Protein AF-A0A3B9YHK5-F1 (afdb_monomer_lite)

Sequence (554 aa):
MAPWLVLARNALPVAGAVWFGWTSFEVTLQVLFSGVAALAAMLAFQLAVLSALGDERVRRAPLGSRPYGPPLLWLLSLLLLSSPYWFLLFLTVVVANWTLPELQSNLSAILLPTALSLAASVAEEAGRGYGRMSAAEIRQEFKWHFSMHLARICVVSAMIVFLRSSIVVPLLMLGLTWVEIFPMRALRFFGGDKNLDPGNERRGDEERDRRHADAALGVGILLAAAAVVVLMRRPSPPPPPLSGPSRTPPPAAQCPYARRQTPPRRQLLPDSPWTKLDDILPDIMDVRGLPEGVWVVSKYAGFWFPGRALAPAAKIEFHGAVFEAAAGTAEELFLGGWDGGMWRGRVDGAPCVQPPPTGFGRVGVDALAWREGTLYAAWDGSLWTWREGQPAWTRLDVSSSAGRLTAVLPAGDKTLWAGGWEGLWRQEAGGWRQVWKGRGERERVSFLREGERGRVFVGTGDGLLILEDGRIVEHLFEGQWIGAAAEAPEGGFWAGSWQEGLLFWKGGSWHRVPLKTGTEPSFTGIAVDRAGVLWVGVYGSGVYVRPEASARLD

Structure (mmCIF, N/CA/C/O backbone):
data_AF-A0A3B9YHK5-F1
#
_entry.id   AF-A0A3B9YHK5-F1
#
loop_
_atom_site.group_PDB
_atom_site.id
_atom_site.type_symbol
_atom_site.label_atom_id
_atom_site.label_alt_id
_atom_site.label_comp_id
_atom_site.label_asym_id
_atom_site.label_entity_id
_atom_site.label_seq_id
_atom_site.pdbx_PDB_ins_code
_atom_site.Cartn_x
_atom_site.Cartn_y
_atom_site.Cartn_z
_atom_site.occupancy
_atom_site.B_iso_or_equiv
_atom_site.auth_seq_id
_atom_site.auth_comp_id
_atom_site.auth_asym_id
_atom_site.auth_atom_id
_atom_site.pdbx_PDB_model_num
ATOM 1 N N . MET A 1 1 ? 47.121 -7.814 -20.383 1.00 54.44 1 MET A N 1
ATOM 2 C CA . MET A 1 1 ? 46.385 -7.082 -19.329 1.00 54.44 1 MET A CA 1
ATOM 3 C C . MET A 1 1 ? 46.986 -7.444 -17.987 1.00 54.44 1 MET A C 1
ATOM 5 O O . MET A 1 1 ? 47.156 -8.632 -17.744 1.00 54.44 1 MET A O 1
ATOM 9 N N . ALA A 1 2 ? 47.301 -6.465 -17.135 1.00 61.84 2 ALA A N 1
ATOM 10 C CA . ALA A 1 2 ? 47.638 -6.737 -15.739 1.00 61.84 2 ALA A CA 1
ATOM 11 C C . ALA A 1 2 ? 46.331 -7.074 -14.987 1.00 61.84 2 ALA A C 1
ATOM 13 O O . ALA A 1 2 ? 45.490 -6.185 -14.834 1.00 61.84 2 ALA A O 1
ATOM 14 N N . PRO A 1 3 ? 46.114 -8.326 -14.538 1.00 64.62 3 PRO A N 1
ATOM 15 C CA . PRO A 1 3 ? 44.829 -8.766 -13.975 1.00 64.62 3 PRO A CA 1
ATOM 16 C C . PRO A 1 3 ? 44.368 -7.937 -12.765 1.00 64.62 3 PRO A C 1
ATOM 18 O O . PRO A 1 3 ? 43.175 -7.773 -12.527 1.00 64.62 3 PRO A O 1
ATOM 21 N N . TRP A 1 4 ? 45.322 -7.362 -12.032 1.00 62.41 4 TRP A N 1
ATOM 22 C CA . TRP A 1 4 ? 45.081 -6.560 -10.835 1.00 62.41 4 TRP A CA 1
ATOM 23 C C . TRP A 1 4 ? 44.418 -5.208 -11.111 1.00 62.41 4 TRP A C 1
ATOM 25 O O . TRP A 1 4 ? 43.600 -4.771 -10.309 1.00 62.41 4 TRP A O 1
ATOM 35 N N . LEU A 1 5 ? 44.708 -4.566 -12.249 1.00 64.19 5 LEU A N 1
ATOM 36 C CA . LEU A 1 5 ? 44.069 -3.295 -12.620 1.00 64.19 5 LEU A CA 1
ATOM 37 C C . LEU A 1 5 ? 42.595 -3.498 -12.981 1.00 64.19 5 LEU A C 1
ATOM 39 O O . LEU A 1 5 ? 41.739 -2.707 -12.589 1.00 64.19 5 LEU A O 1
ATOM 43 N N . VAL A 1 6 ? 42.297 -4.601 -13.671 1.00 69.44 6 VAL A N 1
ATOM 44 C CA . VAL A 1 6 ? 40.929 -5.010 -14.013 1.00 69.44 6 VAL A CA 1
ATOM 45 C C . VAL A 1 6 ? 40.127 -5.302 -12.744 1.00 69.44 6 VAL A C 1
ATOM 47 O O . VAL A 1 6 ? 39.015 -4.801 -12.579 1.00 69.44 6 VAL A O 1
ATOM 50 N N . LEU A 1 7 ? 40.724 -6.047 -11.809 1.00 70.69 7 LEU A N 1
ATOM 51 C CA . LEU A 1 7 ? 40.116 -6.352 -10.516 1.00 70.69 7 LEU A CA 1
ATOM 52 C C . LEU A 1 7 ? 39.861 -5.084 -9.688 1.00 70.69 7 LEU A C 1
ATOM 54 O O . LEU A 1 7 ? 38.763 -4.906 -9.171 1.00 70.69 7 LEU A O 1
ATOM 58 N N . ALA A 1 8 ? 40.844 -4.184 -9.589 1.00 69.19 8 ALA A N 1
ATOM 59 C CA . ALA A 1 8 ? 40.712 -2.935 -8.841 1.00 69.19 8 ALA A CA 1
ATOM 60 C C . ALA A 1 8 ? 39.614 -2.028 -9.420 1.00 69.19 8 ALA A C 1
ATOM 62 O O . ALA A 1 8 ? 38.808 -1.474 -8.672 1.00 69.19 8 ALA A O 1
ATOM 63 N N . ARG A 1 9 ? 39.529 -1.930 -10.752 1.00 73.06 9 ARG A N 1
ATOM 64 C CA . ARG A 1 9 ? 38.473 -1.177 -11.443 1.00 73.06 9 ARG A CA 1
ATOM 65 C C . ARG A 1 9 ? 37.083 -1.739 -11.146 1.00 73.06 9 ARG A C 1
ATOM 67 O O . ARG A 1 9 ? 36.174 -0.975 -10.836 1.00 73.06 9 ARG A O 1
ATOM 74 N N . ASN A 1 10 ? 36.919 -3.058 -11.204 1.00 77.75 10 ASN A N 1
ATOM 75 C CA . ASN A 1 10 ? 35.620 -3.706 -11.004 1.00 77.75 10 ASN A CA 1
ATOM 76 C C . ASN A 1 10 ? 35.255 -3.885 -9.518 1.00 77.75 10 ASN A C 1
ATOM 78 O O . ASN A 1 10 ? 34.102 -4.168 -9.198 1.00 77.75 10 ASN A O 1
ATOM 82 N N . ALA A 1 11 ? 36.203 -3.677 -8.599 1.00 78.44 11 ALA A N 1
ATOM 83 C CA . ALA A 1 11 ? 35.945 -3.596 -7.164 1.00 78.44 11 ALA A CA 1
ATOM 84 C C . ALA A 1 11 ? 35.333 -2.247 -6.750 1.00 78.44 11 ALA A C 1
ATOM 86 O O . ALA A 1 11 ? 34.690 -2.167 -5.707 1.00 78.44 11 ALA A O 1
ATOM 87 N N . LEU A 1 12 ? 35.488 -1.194 -7.561 1.00 74.88 12 LEU A N 1
ATOM 88 C CA . LEU A 1 12 ? 34.993 0.153 -7.260 1.00 74.88 12 LEU A CA 1
ATOM 89 C C . LEU A 1 12 ? 33.461 0.212 -7.083 1.00 74.88 12 LEU A C 1
ATOM 91 O O . LEU A 1 12 ? 33.016 0.741 -6.067 1.00 74.88 12 LEU A O 1
ATOM 95 N N . PRO A 1 13 ? 32.638 -0.371 -7.983 1.00 73.56 13 PRO A N 1
ATOM 96 C CA . PRO A 1 13 ? 31.185 -0.414 -7.802 1.00 73.56 13 PRO A CA 1
ATOM 97 C C . PRO A 1 13 ? 30.766 -1.276 -6.599 1.00 73.56 13 PRO A C 1
ATOM 99 O O . PRO A 1 13 ? 29.770 -0.979 -5.945 1.00 73.56 13 PRO A O 1
ATOM 102 N N . VAL A 1 14 ? 31.544 -2.316 -6.270 1.00 76.38 14 VAL A N 1
ATOM 103 C CA . VAL A 1 14 ? 31.306 -3.184 -5.103 1.00 76.38 14 VAL A CA 1
ATOM 104 C C . VAL A 1 14 ? 31.585 -2.434 -3.801 1.00 76.38 14 VAL A C 1
ATOM 106 O O . VAL A 1 14 ? 30.753 -2.434 -2.899 1.00 76.38 14 VAL A O 1
ATOM 109 N N . ALA A 1 15 ? 32.726 -1.748 -3.718 1.00 73.75 15 ALA A N 1
ATOM 110 C CA . ALA A 1 15 ? 33.077 -0.884 -2.598 1.00 73.75 15 ALA A CA 1
ATOM 111 C C . ALA A 1 15 ? 32.056 0.250 -2.435 1.00 73.75 15 ALA A C 1
ATOM 113 O O . ALA A 1 15 ? 31.616 0.530 -1.321 1.00 73.75 15 ALA A O 1
ATOM 114 N N . GLY A 1 16 ? 31.633 0.849 -3.551 1.00 70.62 16 GLY A N 1
ATOM 115 C CA . GLY A 1 16 ? 30.545 1.815 -3.613 1.00 70.62 16 GLY A CA 1
ATOM 116 C C . GLY A 1 16 ? 29.278 1.307 -2.931 1.00 70.62 16 GLY A C 1
ATOM 117 O O . GLY A 1 16 ? 28.806 1.913 -1.972 1.00 70.62 16 GLY A O 1
ATOM 118 N N . ALA A 1 17 ? 28.771 0.156 -3.379 1.00 70.81 17 ALA A N 1
ATOM 119 C CA . ALA A 1 17 ? 27.539 -0.442 -2.867 1.00 70.81 17 ALA A CA 1
ATOM 120 C C . ALA A 1 17 ? 27.628 -0.852 -1.385 1.00 70.81 17 ALA A C 1
ATOM 122 O O . ALA A 1 17 ? 26.692 -0.632 -0.620 1.00 70.81 17 ALA A O 1
ATOM 123 N N . VAL A 1 18 ? 28.742 -1.472 -0.980 1.00 67.88 18 VAL A N 1
ATOM 124 C CA . VAL A 1 18 ? 28.869 -2.137 0.329 1.00 67.88 18 VAL A CA 1
ATOM 125 C C . VAL A 1 18 ? 29.386 -1.199 1.422 1.00 67.88 18 VAL A C 1
ATOM 127 O O . VAL A 1 18 ? 28.953 -1.305 2.567 1.00 67.88 18 VAL A O 1
ATOM 130 N N . TRP A 1 19 ? 30.308 -0.288 1.100 1.00 62.16 19 TRP A N 1
ATOM 131 C CA . TRP A 1 19 ? 30.997 0.544 2.098 1.00 62.16 19 TRP A CA 1
ATOM 132 C C . TRP A 1 19 ? 30.636 2.023 2.031 1.00 62.16 19 TRP A C 1
ATOM 134 O O . TRP A 1 19 ? 30.666 2.692 3.062 1.00 62.16 19 TRP A O 1
ATOM 144 N N . PHE A 1 20 ? 30.279 2.533 0.852 1.00 62.59 20 PHE A N 1
ATOM 145 C CA . PHE A 1 20 ? 29.922 3.943 0.665 1.00 62.59 20 PHE A CA 1
ATOM 146 C C . PHE A 1 20 ? 28.415 4.172 0.521 1.00 62.59 20 PHE A C 1
ATOM 148 O O . PHE A 1 20 ? 27.984 5.310 0.357 1.00 62.59 20 PHE A O 1
ATOM 155 N N . GLY A 1 21 ? 27.612 3.107 0.615 1.00 61.69 21 GLY A N 1
ATOM 156 C CA . GLY A 1 21 ? 26.154 3.184 0.566 1.00 61.69 21 GLY A CA 1
ATOM 157 C C . GLY A 1 21 ? 25.603 3.607 -0.794 1.00 61.69 21 GLY A C 1
ATOM 158 O O . GLY A 1 21 ? 24.487 4.127 -0.842 1.00 61.69 21 GLY A O 1
ATOM 159 N N . TRP A 1 22 ? 26.363 3.399 -1.876 1.00 68.81 22 TRP A N 1
ATOM 160 C CA . TRP A 1 22 ? 25.894 3.697 -3.224 1.00 68.81 22 TRP A CA 1
ATOM 161 C C . TRP A 1 22 ? 24.629 2.903 -3.517 1.00 68.81 22 TRP A C 1
ATOM 163 O O . TRP A 1 22 ? 24.544 1.688 -3.322 1.00 68.81 22 TRP A O 1
ATOM 173 N N . THR A 1 23 ? 23.643 3.616 -4.022 1.00 66.31 23 THR A N 1
ATOM 174 C CA . THR A 1 23 ? 22.419 3.067 -4.576 1.00 66.31 23 THR A CA 1
ATOM 175 C C . THR A 1 23 ? 22.732 2.155 -5.763 1.00 66.31 23 THR A C 1
ATOM 177 O O . THR A 1 23 ? 23.724 2.333 -6.474 1.00 66.31 23 THR A O 1
ATOM 180 N N . SER A 1 24 ? 21.839 1.202 -6.048 1.00 63.28 24 SER A N 1
ATOM 181 C CA . SER A 1 24 ? 21.935 0.355 -7.249 1.00 63.28 24 SER A CA 1
ATOM 182 C C . SER A 1 24 ? 22.077 1.185 -8.533 1.00 63.28 24 SER A C 1
ATOM 184 O O . SER A 1 24 ? 22.699 0.747 -9.499 1.00 63.28 24 SER A O 1
ATOM 186 N N . PHE A 1 25 ? 21.543 2.407 -8.524 1.00 63.84 25 PHE A N 1
ATOM 187 C CA . PHE A 1 25 ? 21.666 3.381 -9.598 1.00 63.84 25 PHE A CA 1
ATOM 188 C C . PHE A 1 25 ? 23.106 3.891 -9.775 1.00 63.84 25 PHE A C 1
ATOM 190 O O . PHE A 1 25 ? 23.666 3.769 -10.863 1.00 63.84 25 PHE A O 1
ATOM 197 N N . GLU A 1 26 ? 23.742 4.384 -8.710 1.00 69.81 26 GLU A N 1
ATOM 198 C CA . GLU A 1 26 ? 25.126 4.890 -8.739 1.00 69.81 26 GLU A CA 1
ATOM 199 C C . GLU A 1 26 ? 26.130 3.805 -9.154 1.00 69.81 26 GLU A C 1
ATOM 201 O O . GLU A 1 26 ? 27.030 4.045 -9.961 1.00 69.81 26 GLU A O 1
ATOM 206 N N . VAL A 1 27 ? 25.923 2.576 -8.682 1.00 72.38 27 VAL A N 1
ATOM 207 C CA . VAL A 1 27 ? 26.723 1.406 -9.072 1.00 72.38 27 VAL A CA 1
ATOM 208 C C . VAL A 1 27 ? 26.580 1.118 -10.570 1.00 72.38 27 VAL A C 1
ATOM 210 O O . VAL A 1 27 ? 27.577 0.905 -11.261 1.00 72.38 27 VAL A O 1
ATOM 213 N N . THR A 1 28 ? 25.350 1.133 -11.089 1.00 69.88 28 THR A N 1
ATOM 214 C CA . THR A 1 28 ? 25.058 0.866 -12.507 1.00 69.88 28 THR A CA 1
ATOM 215 C C . THR A 1 28 ? 25.693 1.919 -13.415 1.00 69.88 28 THR A C 1
ATOM 217 O O . THR A 1 28 ? 26.294 1.584 -14.441 1.00 69.88 28 THR A O 1
ATOM 220 N N . LEU A 1 29 ? 25.623 3.188 -13.011 1.00 69.94 29 LEU A N 1
ATOM 221 C CA . LEU A 1 29 ? 26.245 4.294 -13.733 1.00 69.94 29 LEU A CA 1
ATOM 222 C C . LEU A 1 29 ? 27.763 4.151 -13.810 1.00 69.94 29 LEU A C 1
ATOM 224 O O . LEU A 1 29 ? 28.338 4.335 -14.884 1.00 69.94 29 LEU A O 1
ATOM 228 N N . GLN A 1 30 ? 28.409 3.771 -12.707 1.00 74.50 30 GLN A N 1
ATOM 229 C CA . GLN A 1 30 ? 29.860 3.606 -12.679 1.00 74.50 30 GLN A CA 1
ATOM 230 C C . GLN A 1 30 ? 30.334 2.502 -13.639 1.00 74.50 30 GLN A C 1
ATOM 232 O O . GLN A 1 30 ? 31.338 2.673 -14.336 1.00 74.50 30 GLN A O 1
ATOM 237 N N . VAL A 1 31 ? 29.605 1.384 -13.720 1.00 73.31 31 VAL A N 1
ATOM 238 C CA . VAL A 1 31 ? 29.919 0.267 -14.631 1.00 73.31 31 VAL A CA 1
ATOM 239 C C . VAL A 1 31 ? 29.774 0.690 -16.094 1.00 73.31 31 VAL A C 1
ATOM 241 O O . VAL A 1 31 ? 30.659 0.418 -16.912 1.00 73.31 31 VAL A O 1
ATOM 244 N N . LEU A 1 32 ? 28.686 1.392 -16.424 1.00 69.69 32 LEU A N 1
ATOM 245 C CA . LEU A 1 32 ? 28.434 1.886 -17.777 1.00 69.69 32 LEU A CA 1
ATOM 246 C C . LEU A 1 32 ? 29.502 2.900 -18.206 1.00 69.69 32 LEU A C 1
ATOM 248 O O . LEU A 1 32 ? 30.090 2.765 -19.282 1.00 69.69 32 LEU A O 1
ATOM 252 N N . PHE A 1 33 ? 29.797 3.879 -17.348 1.00 70.69 33 PHE A N 1
ATOM 253 C CA . PHE A 1 33 ? 30.769 4.928 -17.641 1.00 70.69 33 PHE A CA 1
ATOM 254 C C . PHE A 1 33 ? 32.172 4.357 -17.850 1.00 70.69 33 PHE A C 1
ATOM 256 O O . PHE A 1 33 ? 32.854 4.714 -18.811 1.00 70.69 33 PHE A O 1
ATOM 263 N N . SER A 1 34 ? 32.585 3.416 -16.998 1.00 68.81 34 SER A N 1
ATOM 264 C CA . SER A 1 34 ? 33.865 2.719 -17.136 1.00 68.81 34 SER A CA 1
ATOM 265 C C . SER A 1 34 ? 34.007 2.039 -18.506 1.00 68.81 34 SER A C 1
ATOM 267 O O . SER A 1 34 ? 35.054 2.124 -19.151 1.00 68.81 34 SER A O 1
ATOM 269 N N . GLY A 1 35 ? 32.923 1.435 -19.006 1.00 68.88 35 GLY A N 1
ATOM 270 C CA . GLY A 1 35 ? 32.885 0.826 -20.333 1.00 68.88 35 GLY A CA 1
ATOM 271 C C . GLY A 1 35 ? 32.999 1.831 -21.483 1.00 68.88 35 GLY A C 1
ATOM 272 O O . GLY A 1 35 ? 33.705 1.553 -22.452 1.00 68.88 35 GLY A O 1
ATOM 273 N N . VAL A 1 36 ? 32.320 2.976 -21.384 1.00 69.25 36 VAL A N 1
ATOM 274 C CA . VAL A 1 36 ? 32.352 4.045 -22.401 1.00 69.25 36 VAL A CA 1
ATOM 275 C C . VAL A 1 36 ? 33.722 4.730 -22.442 1.00 69.25 36 VAL A C 1
ATOM 277 O O . VAL A 1 36 ? 34.260 4.972 -23.522 1.00 69.25 36 VAL A O 1
ATOM 280 N N . ALA A 1 37 ? 34.323 4.980 -21.276 1.00 69.00 37 ALA A N 1
ATOM 281 C CA . ALA A 1 37 ? 35.650 5.578 -21.148 1.00 69.00 37 ALA A CA 1
ATOM 282 C C . ALA A 1 37 ? 36.742 4.729 -21.820 1.00 69.00 37 ALA A C 1
ATOM 284 O O . ALA A 1 37 ? 37.589 5.265 -22.535 1.00 69.00 37 ALA A O 1
ATOM 285 N N . ALA A 1 38 ? 36.693 3.404 -21.646 1.00 67.69 38 ALA A N 1
ATOM 286 C CA . ALA A 1 38 ? 37.622 2.483 -22.299 1.00 67.69 38 ALA A CA 1
ATOM 287 C C . ALA A 1 38 ? 37.479 2.498 -23.832 1.00 67.69 38 ALA A C 1
ATOM 289 O O . ALA A 1 38 ? 38.479 2.560 -24.547 1.00 67.69 38 ALA A O 1
ATOM 290 N N . LEU A 1 39 ? 36.242 2.506 -24.345 1.00 66.94 39 LEU A N 1
ATOM 291 C CA . LEU A 1 39 ? 35.978 2.568 -25.786 1.00 66.94 39 LEU A CA 1
ATOM 292 C C . LEU A 1 39 ? 36.498 3.881 -26.397 1.00 66.94 39 LEU A C 1
ATOM 294 O O . LEU A 1 39 ? 37.138 3.867 -27.449 1.00 66.94 39 LEU A O 1
ATOM 298 N N . ALA A 1 40 ? 36.255 5.007 -25.718 1.00 67.06 40 ALA A N 1
ATOM 299 C CA . ALA A 1 40 ? 36.712 6.326 -26.147 1.00 67.06 40 ALA A CA 1
ATOM 300 C C . ALA A 1 40 ? 38.247 6.431 -26.160 1.00 67.06 40 ALA A C 1
ATOM 302 O O . ALA A 1 40 ? 38.816 6.923 -27.135 1.00 67.06 40 ALA A O 1
ATOM 303 N N . ALA A 1 41 ? 38.922 5.920 -25.124 1.00 65.88 41 ALA A N 1
ATOM 304 C CA . ALA A 1 41 ? 40.382 5.881 -25.063 1.00 65.88 41 ALA A CA 1
ATOM 305 C C . ALA A 1 41 ? 40.974 5.048 -26.214 1.00 65.88 41 ALA A C 1
ATOM 307 O O . ALA A 1 41 ? 41.862 5.523 -26.921 1.00 65.88 41 ALA A O 1
ATOM 308 N N . MET A 1 42 ? 40.433 3.853 -26.472 1.00 66.25 42 MET A N 1
ATOM 309 C CA . MET A 1 42 ? 40.883 3.007 -27.581 1.00 66.25 42 MET A CA 1
ATOM 310 C C . MET A 1 42 ? 40.720 3.705 -28.940 1.00 66.25 42 MET A C 1
ATOM 312 O O . MET A 1 42 ? 41.661 3.732 -29.735 1.00 66.25 42 MET A O 1
ATOM 316 N N . LEU A 1 43 ? 39.545 4.285 -29.214 1.00 65.75 43 LEU A N 1
ATOM 317 C CA . LEU A 1 43 ? 39.285 5.026 -30.454 1.00 65.75 43 LEU A CA 1
ATOM 318 C C . LEU A 1 43 ? 40.300 6.162 -30.635 1.00 65.75 43 LEU A C 1
ATOM 320 O O . LEU A 1 43 ? 40.913 6.274 -31.697 1.00 65.75 43 LEU A O 1
ATOM 324 N N . ALA A 1 44 ? 40.540 6.952 -29.586 1.00 65.19 44 ALA A N 1
ATOM 325 C CA . ALA A 1 44 ? 41.511 8.042 -29.618 1.00 65.19 44 ALA A CA 1
ATOM 326 C C . ALA A 1 44 ? 42.929 7.553 -29.972 1.00 65.19 44 ALA A C 1
ATOM 328 O O . ALA A 1 44 ? 43.586 8.144 -30.833 1.00 65.19 44 ALA A O 1
ATOM 329 N N . PHE A 1 45 ? 43.386 6.445 -29.379 1.00 63.22 45 PHE A N 1
ATOM 330 C CA . PHE A 1 45 ? 44.714 5.889 -29.658 1.00 63.22 45 PHE A CA 1
ATOM 331 C C . PHE A 1 45 ? 44.830 5.262 -31.052 1.00 63.22 45 PHE A C 1
ATOM 333 O O . PHE A 1 45 ? 45.825 5.492 -31.741 1.00 63.22 45 PHE A O 1
ATOM 340 N N . GLN A 1 46 ? 43.820 4.528 -31.522 1.00 63.59 46 GLN A N 1
ATOM 341 C CA . GLN A 1 46 ? 43.831 3.943 -32.870 1.00 63.59 46 GLN A CA 1
ATOM 342 C C . GLN A 1 46 ? 43.882 5.016 -33.960 1.00 63.59 46 GLN A C 1
ATOM 344 O O . GLN A 1 46 ? 44.593 4.870 -34.954 1.00 63.59 46 GLN A O 1
ATOM 349 N N . LEU A 1 47 ? 43.177 6.126 -33.760 1.00 61.19 47 LEU A N 1
ATOM 350 C CA . LEU A 1 47 ? 43.169 7.237 -34.707 1.00 61.19 47 LEU A CA 1
ATOM 351 C C . LEU A 1 47 ? 44.455 8.077 -34.636 1.00 61.19 47 LEU A C 1
ATOM 353 O O . LEU A 1 47 ? 44.936 8.540 -35.673 1.00 61.19 47 LEU A O 1
ATOM 357 N N . ALA A 1 48 ? 45.091 8.180 -33.464 1.00 60.34 48 ALA A N 1
ATOM 358 C CA . ALA A 1 48 ? 46.448 8.718 -33.340 1.00 60.34 48 ALA A CA 1
ATOM 359 C C . ALA A 1 48 ? 47.471 7.875 -34.129 1.00 60.34 48 ALA A C 1
ATOM 361 O O . ALA A 1 48 ? 48.330 8.417 -34.820 1.00 60.34 48 ALA A O 1
ATOM 362 N N . VAL A 1 49 ? 47.341 6.547 -34.112 1.00 57.69 49 VAL A N 1
ATOM 363 C CA . VAL A 1 49 ? 48.202 5.654 -34.904 1.00 57.69 49 VAL A CA 1
ATOM 364 C C . VAL A 1 49 ? 47.905 5.738 -36.402 1.00 57.69 49 VAL A C 1
ATOM 366 O O . VAL A 1 49 ? 48.837 5.828 -37.194 1.00 57.69 49 VAL A O 1
ATOM 369 N N . LEU A 1 50 ? 46.637 5.795 -36.816 1.00 55.81 50 LEU A N 1
ATOM 370 C CA . LEU A 1 50 ? 46.260 5.962 -38.229 1.00 55.81 50 LEU A CA 1
ATOM 371 C C . LEU A 1 50 ? 46.690 7.321 -38.806 1.00 55.81 50 LEU A C 1
ATOM 373 O O . LEU A 1 50 ? 47.089 7.397 -39.965 1.00 55.81 50 LEU A O 1
ATOM 377 N N . SER A 1 51 ? 46.650 8.387 -38.003 1.00 55.66 51 SER A N 1
ATOM 378 C CA . SER A 1 51 ? 47.171 9.707 -38.392 1.00 55.66 51 SER A CA 1
ATOM 379 C C . SER A 1 51 ? 48.704 9.759 -38.428 1.00 55.66 51 SER A C 1
ATOM 381 O O . SER A 1 51 ? 49.264 10.487 -39.250 1.00 55.66 51 SER A O 1
ATOM 383 N N . ALA A 1 52 ? 49.387 8.958 -37.603 1.00 53.50 52 ALA A N 1
ATOM 384 C CA . ALA A 1 52 ? 50.840 8.791 -37.639 1.00 53.50 52 ALA A CA 1
ATOM 385 C C . ALA A 1 52 ? 51.321 7.899 -38.804 1.00 53.50 52 ALA A C 1
ATOM 387 O O . ALA A 1 52 ? 52.374 8.171 -39.373 1.00 53.50 52 ALA A O 1
ATOM 388 N N . LEU A 1 53 ? 50.539 6.881 -39.186 1.00 52.44 53 LEU A N 1
ATOM 389 C CA . LEU A 1 53 ? 50.773 5.994 -40.340 1.00 52.44 53 LEU A CA 1
ATOM 390 C C . LEU A 1 53 ? 50.313 6.601 -41.680 1.00 52.44 53 LEU A C 1
ATOM 392 O O . LEU A 1 53 ? 50.508 5.994 -42.732 1.00 52.44 53 LEU A O 1
ATOM 396 N N . GLY A 1 54 ? 49.687 7.781 -41.650 1.00 49.50 54 GLY A N 1
ATOM 397 C CA . GLY A 1 54 ? 49.226 8.504 -42.829 1.00 49.50 54 GLY A CA 1
ATOM 398 C C . GLY A 1 54 ? 50.381 8.903 -43.746 1.00 49.50 54 GLY A C 1
ATOM 399 O O . GLY A 1 54 ? 51.072 9.888 -43.489 1.00 49.50 54 GLY A O 1
ATOM 400 N N . ASP A 1 55 ? 50.529 8.119 -44.813 1.00 52.47 55 ASP A N 1
ATOM 401 C CA . ASP A 1 55 ? 51.245 8.350 -46.070 1.00 52.47 55 ASP A CA 1
ATOM 402 C C . ASP A 1 55 ? 51.495 9.846 -46.380 1.00 52.47 55 ASP A C 1
ATOM 404 O O . ASP A 1 55 ? 50.589 10.677 -46.243 1.00 52.47 55 ASP A O 1
ATOM 408 N N . GLU A 1 56 ? 52.701 10.206 -46.850 1.00 51.41 56 GLU A N 1
ATOM 409 C CA . GLU A 1 56 ? 53.114 11.596 -47.155 1.00 51.41 56 GLU A CA 1
ATOM 410 C C . GLU A 1 56 ? 52.087 12.366 -48.013 1.00 51.41 56 GLU A C 1
ATOM 412 O O . GLU A 1 56 ? 51.994 13.597 -47.949 1.00 51.41 56 GLU A O 1
ATOM 417 N N . ARG A 1 57 ? 51.283 11.638 -48.794 1.00 50.00 57 ARG A N 1
ATOM 418 C CA . ARG A 1 57 ? 50.190 12.143 -49.634 1.00 50.00 57 ARG A CA 1
ATOM 419 C C . ARG A 1 57 ? 49.078 12.852 -48.850 1.00 50.00 57 ARG A C 1
ATOM 421 O O . ARG A 1 57 ? 48.559 13.856 -49.332 1.00 50.00 57 ARG A O 1
ATOM 428 N N . VAL A 1 58 ? 48.740 12.408 -47.637 1.00 49.12 58 VAL A N 1
ATOM 429 C CA . VAL A 1 58 ? 47.650 12.994 -46.823 1.00 49.12 58 VAL A CA 1
ATOM 430 C C . VAL A 1 58 ? 48.070 14.329 -46.193 1.00 49.12 58 VAL A C 1
ATOM 432 O O . VAL A 1 58 ? 47.253 15.242 -46.053 1.00 49.12 58 VAL A O 1
ATOM 435 N N . ARG A 1 59 ? 49.363 14.504 -45.884 1.00 49.75 59 ARG A N 1
ATOM 436 C CA . ARG A 1 59 ? 49.903 15.775 -45.362 1.00 49.75 59 ARG A CA 1
ATOM 437 C C . ARG A 1 59 ? 49.877 16.901 -46.405 1.00 49.75 59 ARG A C 1
ATOM 439 O O . ARG A 1 59 ? 49.694 18.060 -46.029 1.00 49.75 59 ARG A O 1
ATOM 446 N N . ARG A 1 60 ? 50.001 16.573 -47.698 1.00 51.84 60 ARG A N 1
ATOM 447 C CA . ARG A 1 60 ? 50.018 17.538 -48.820 1.00 51.84 60 ARG A CA 1
ATOM 448 C C . ARG A 1 60 ? 48.628 17.904 -49.371 1.00 51.84 60 ARG A C 1
ATOM 450 O O . ARG A 1 60 ? 48.535 18.811 -50.189 1.00 51.84 60 ARG A O 1
ATOM 457 N N . ALA A 1 61 ? 47.556 17.245 -48.926 1.00 51.31 61 ALA A N 1
ATOM 458 C CA . ALA A 1 61 ? 46.195 17.514 -49.394 1.00 51.31 61 ALA A CA 1
ATOM 459 C C . ALA A 1 61 ? 45.626 18.840 -48.821 1.00 51.31 61 ALA A C 1
ATOM 461 O O . ALA A 1 61 ? 45.868 19.140 -47.641 1.00 51.31 61 ALA A O 1
ATOM 462 N N . PRO A 1 62 ? 44.875 19.639 -49.616 1.00 50.69 62 PRO A N 1
ATOM 463 C CA . PRO A 1 62 ? 44.277 20.902 -49.176 1.00 50.69 62 PRO A CA 1
ATOM 464 C C . PRO A 1 62 ? 43.325 20.683 -47.993 1.00 50.69 62 PRO A C 1
ATOM 466 O O . PRO A 1 62 ? 42.658 19.649 -47.918 1.00 50.69 62 PRO A O 1
ATOM 469 N N . LEU A 1 63 ? 43.258 21.659 -47.076 1.00 46.03 63 LEU A N 1
ATOM 470 C CA . LEU A 1 63 ? 42.635 21.541 -45.744 1.00 46.03 63 LEU A CA 1
ATOM 471 C C . LEU A 1 63 ? 41.234 20.887 -45.733 1.00 46.03 63 LEU A C 1
ATOM 473 O O . LEU A 1 63 ? 40.916 20.190 -44.777 1.00 46.03 63 LEU A O 1
ATOM 477 N N . GLY A 1 64 ? 40.430 21.067 -46.789 1.00 44.25 64 GLY A N 1
ATOM 478 C CA . GLY A 1 64 ? 39.074 20.510 -46.926 1.00 44.25 64 GLY A CA 1
ATOM 479 C C . GLY A 1 64 ? 38.977 19.043 -47.374 1.00 44.25 64 GLY A C 1
ATOM 480 O O . GLY A 1 64 ? 37.874 18.523 -47.473 1.00 44.25 64 GLY A O 1
ATOM 481 N N . SER A 1 65 ? 40.101 18.378 -47.655 1.00 47.91 65 SER A N 1
ATOM 482 C CA . SER A 1 65 ? 40.162 16.979 -48.131 1.00 47.91 65 SER A CA 1
ATOM 483 C C . SER A 1 65 ? 40.948 16.047 -47.202 1.00 47.91 65 SER A C 1
ATOM 485 O O . SER A 1 65 ? 41.066 14.849 -47.459 1.00 47.91 65 SER A O 1
ATOM 487 N N . ARG A 1 66 ? 41.484 16.583 -46.099 1.00 51.22 66 ARG A N 1
ATOM 488 C CA . ARG A 1 66 ? 42.084 15.772 -45.037 1.00 51.22 66 ARG A CA 1
ATOM 489 C C . ARG A 1 66 ? 40.954 15.027 -44.313 1.00 51.22 66 ARG A C 1
ATOM 491 O O . ARG A 1 66 ? 39.942 15.663 -44.016 1.00 51.22 66 ARG A O 1
ATOM 498 N N . PRO A 1 67 ? 41.095 13.724 -43.991 1.00 50.69 67 PRO A N 1
ATOM 499 C CA . PRO A 1 67 ? 40.141 13.078 -43.098 1.00 50.69 67 PRO A CA 1
ATOM 500 C C . PRO A 1 67 ? 40.105 13.916 -41.819 1.00 50.69 67 PRO A C 1
ATOM 502 O O . PRO A 1 67 ? 41.165 14.319 -41.336 1.00 50.69 67 PRO A O 1
ATOM 505 N N . TYR A 1 68 ? 38.912 14.257 -41.330 1.00 52.34 68 TYR A N 1
ATOM 506 C CA . TYR A 1 68 ? 38.695 15.069 -40.130 1.00 52.34 68 TYR A CA 1
ATOM 507 C C . TYR A 1 68 ? 39.277 14.352 -38.892 1.00 52.34 68 TYR A C 1
ATOM 509 O O . TYR A 1 68 ? 38.562 13.760 -38.095 1.00 52.34 68 TYR A O 1
ATOM 517 N N . GLY A 1 69 ? 40.600 14.312 -38.777 1.00 57.81 69 GLY A N 1
ATOM 518 C CA . GLY A 1 69 ? 41.324 13.328 -37.975 1.00 57.81 69 GLY A CA 1
ATOM 519 C C . GLY A 1 69 ? 41.825 13.833 -36.626 1.00 57.81 69 GLY A C 1
ATOM 520 O O . GLY A 1 69 ? 42.561 13.102 -35.980 1.00 57.81 69 GLY A O 1
ATOM 521 N N . PRO A 1 70 ? 41.605 15.106 -36.250 1.00 51.66 70 PRO A N 1
ATOM 522 C CA . PRO A 1 70 ? 41.532 15.433 -34.806 1.00 51.66 70 PRO A CA 1
ATOM 523 C C . PRO A 1 70 ? 40.234 16.111 -34.284 1.00 51.66 70 PRO A C 1
ATOM 525 O O . PRO A 1 70 ? 39.721 15.658 -33.265 1.00 51.66 70 PRO A O 1
ATOM 528 N N . PRO A 1 71 ? 39.643 17.158 -34.904 1.00 53.97 71 PRO A N 1
ATOM 529 C CA . PRO A 1 71 ? 38.486 17.867 -34.329 1.00 53.97 71 PRO A CA 1
ATOM 530 C C . PRO A 1 71 ? 37.200 17.042 -34.257 1.00 53.97 71 PRO A C 1
ATOM 532 O O . PRO A 1 71 ? 36.503 17.080 -33.249 1.00 53.97 71 PRO A O 1
ATOM 535 N N . LEU A 1 72 ? 36.898 16.262 -35.303 1.00 54.25 72 LEU A N 1
ATOM 536 C CA . LEU A 1 72 ? 35.744 15.357 -35.308 1.00 54.25 72 LEU A CA 1
ATOM 537 C C . LEU A 1 72 ? 35.920 14.241 -34.272 1.00 54.25 72 LEU A C 1
ATOM 539 O O . LEU A 1 72 ? 34.937 13.763 -33.726 1.00 54.25 72 LEU A O 1
ATOM 543 N N . LEU A 1 73 ? 37.165 13.873 -33.957 1.00 53.31 73 LEU A N 1
ATOM 544 C CA . LEU A 1 73 ? 37.490 12.901 -32.915 1.00 53.31 73 LEU A CA 1
ATOM 545 C C . LEU A 1 73 ? 37.344 13.467 -31.518 1.00 53.31 73 LEU A C 1
ATOM 547 O O . LEU A 1 73 ? 36.807 12.785 -30.653 1.00 53.31 73 LEU A O 1
ATOM 551 N N . TRP A 1 74 ? 37.769 14.708 -31.301 1.00 56.00 74 TRP A N 1
ATOM 552 C CA . TRP A 1 74 ? 37.461 15.422 -30.069 1.00 56.00 74 TRP A CA 1
ATOM 553 C C . TRP A 1 74 ? 35.952 15.583 -29.902 1.00 56.00 74 TRP A C 1
ATOM 555 O O . TRP A 1 74 ? 35.448 15.322 -28.818 1.00 56.00 74 TRP A O 1
ATOM 565 N N . LEU A 1 75 ? 35.215 15.892 -30.974 1.00 59.03 75 LEU A N 1
ATOM 566 C CA . LEU A 1 75 ? 33.754 15.967 -30.961 1.00 59.03 75 LEU A CA 1
ATOM 567 C C . LEU A 1 75 ? 33.101 14.607 -30.664 1.00 59.03 75 LEU A C 1
ATOM 569 O O . LEU A 1 75 ? 32.224 14.544 -29.814 1.00 59.03 75 LEU A O 1
ATOM 573 N N . LEU A 1 76 ? 33.536 13.515 -31.303 1.00 57.09 76 LEU A N 1
ATOM 574 C CA . LEU A 1 76 ? 33.029 12.159 -31.047 1.00 57.09 76 LEU A CA 1
ATOM 575 C C . LEU A 1 76 ? 33.375 11.679 -29.639 1.00 57.09 76 LEU A C 1
ATOM 577 O O . LEU A 1 76 ? 32.533 11.079 -28.986 1.00 57.09 76 LEU A O 1
ATOM 581 N N . SER A 1 77 ? 34.576 11.981 -29.149 1.00 57.19 77 SER A N 1
ATOM 582 C CA . SER A 1 77 ? 35.000 11.649 -27.785 1.00 57.19 77 SER A CA 1
ATOM 583 C C . SER A 1 77 ? 34.217 12.466 -26.763 1.00 57.19 77 SER A C 1
ATOM 585 O O . SER A 1 77 ? 33.774 11.914 -25.765 1.00 57.19 77 SER A O 1
ATOM 587 N N . LEU A 1 78 ? 33.965 13.750 -27.035 1.00 61.00 78 LEU A N 1
ATOM 588 C CA . LEU A 1 78 ? 33.090 14.599 -26.229 1.00 61.00 78 LEU A CA 1
ATOM 589 C C . LEU A 1 78 ? 31.650 14.088 -26.254 1.00 61.00 78 LEU A C 1
ATOM 591 O O . LEU A 1 78 ? 31.047 14.007 -25.194 1.00 61.00 78 LEU A O 1
ATOM 595 N N . LEU A 1 79 ? 31.109 13.691 -27.410 1.00 60.66 79 LEU A N 1
ATOM 596 C CA . LEU A 1 79 ? 29.764 13.114 -27.554 1.00 60.66 79 LEU A CA 1
ATOM 597 C C . LEU A 1 79 ? 29.643 11.748 -26.862 1.00 60.66 79 LEU A C 1
ATOM 599 O O . LEU A 1 79 ? 28.634 11.486 -26.215 1.00 60.66 79 LEU A O 1
ATOM 603 N N . LEU A 1 80 ? 30.673 10.898 -26.925 1.00 61.44 80 LEU A N 1
ATOM 604 C CA . LEU A 1 80 ? 30.714 9.634 -26.186 1.00 61.44 80 LEU A CA 1
ATOM 605 C C . LEU A 1 80 ? 30.865 9.853 -24.680 1.00 61.44 80 LEU A C 1
ATOM 607 O O . LEU A 1 80 ? 30.182 9.178 -23.926 1.00 61.44 80 LEU A O 1
ATOM 611 N N . LEU A 1 81 ? 31.702 10.789 -24.222 1.00 58.38 81 LEU A N 1
ATOM 612 C CA . LEU A 1 81 ? 31.833 11.104 -22.792 1.00 58.38 81 LEU A CA 1
ATOM 613 C C . LEU A 1 81 ? 30.607 11.848 -22.239 1.00 58.38 81 LEU A C 1
ATOM 615 O O . LEU A 1 81 ? 30.318 11.737 -21.049 1.00 58.38 81 LEU A O 1
ATOM 619 N N . SER A 1 82 ? 29.873 12.581 -23.082 1.00 56.69 82 SER A N 1
ATOM 620 C CA . SER A 1 82 ? 28.632 13.273 -22.705 1.00 56.69 82 SER A CA 1
ATOM 621 C C . SER A 1 82 ? 27.375 12.423 -22.893 1.00 56.69 82 SER A C 1
ATOM 623 O O . SER A 1 82 ? 26.355 12.725 -22.283 1.00 56.69 82 SER A O 1
ATOM 625 N N . SER A 1 83 ? 27.431 11.321 -23.642 1.00 61.72 83 SER A N 1
ATOM 626 C CA . SER A 1 83 ? 26.344 10.335 -23.741 1.00 61.72 83 SER A CA 1
ATOM 627 C C . SER A 1 83 ? 25.908 9.810 -22.359 1.00 61.72 83 SER A C 1
ATOM 629 O O . SER A 1 83 ? 24.719 9.903 -22.048 1.00 61.72 83 SER A O 1
ATOM 631 N N . PRO A 1 84 ? 26.828 9.396 -21.460 1.00 56.44 84 PRO A N 1
ATOM 632 C CA . PRO A 1 84 ? 26.493 9.062 -20.083 1.00 56.44 84 PRO A CA 1
ATOM 633 C C . PRO A 1 84 ? 25.889 10.224 -19.301 1.00 56.44 84 PRO A C 1
ATOM 635 O O . PRO A 1 84 ? 25.038 9.964 -18.467 1.00 56.44 84 PRO A O 1
ATOM 638 N N . TYR A 1 85 ? 26.285 11.477 -19.565 1.00 53.59 85 TYR A N 1
ATOM 639 C CA . TYR A 1 85 ? 25.740 12.678 -18.911 1.00 53.59 85 TYR A CA 1
ATOM 640 C C . TYR A 1 85 ? 24.289 12.962 -19.333 1.00 53.59 85 TYR A C 1
ATOM 642 O O . TYR A 1 85 ? 23.444 13.245 -18.486 1.00 53.59 85 TYR A O 1
ATOM 650 N N . TRP A 1 86 ? 23.971 12.829 -20.622 1.00 57.53 86 TRP A N 1
ATOM 651 C CA . TRP A 1 86 ? 22.599 12.963 -21.123 1.00 57.53 86 TRP A CA 1
ATOM 652 C C . TRP A 1 86 ? 21.713 11.796 -20.690 1.00 57.53 86 TRP A C 1
ATOM 654 O O . TRP A 1 86 ? 20.559 12.003 -20.323 1.00 57.53 86 TRP A O 1
ATOM 664 N N . PHE A 1 87 ? 22.266 10.582 -20.661 1.00 58.75 87 PHE A N 1
ATOM 665 C CA . PHE A 1 87 ? 21.593 9.406 -20.114 1.00 58.75 87 PHE A CA 1
ATOM 666 C C . PHE A 1 87 ? 21.383 9.531 -18.593 1.00 58.75 87 PHE A C 1
ATOM 668 O O . PHE A 1 87 ? 20.324 9.164 -18.092 1.00 58.75 87 PHE A O 1
ATOM 675 N N . LEU A 1 88 ? 22.343 10.129 -17.873 1.00 53.22 88 LEU A N 1
ATOM 676 C CA . LEU A 1 88 ? 22.249 10.531 -16.464 1.00 53.22 88 LEU A CA 1
ATOM 677 C C . LEU A 1 88 ? 21.097 11.502 -16.255 1.00 53.22 88 LEU A C 1
ATOM 679 O O . LEU A 1 88 ? 20.245 11.221 -15.430 1.00 53.22 88 LEU A O 1
ATOM 683 N N . LEU A 1 89 ? 21.053 12.608 -17.004 1.00 55.81 89 LEU A N 1
ATOM 684 C CA . LEU A 1 89 ? 20.003 13.623 -16.896 1.00 55.81 89 LEU A CA 1
ATOM 685 C C . LEU A 1 89 ? 18.622 13.029 -17.201 1.00 55.81 89 LEU A C 1
ATOM 687 O O . LEU A 1 89 ? 17.654 13.308 -16.502 1.00 55.81 89 LEU A O 1
ATOM 691 N N . PHE A 1 90 ? 18.538 12.176 -18.223 1.00 60.69 90 PHE A N 1
ATOM 692 C CA . PHE A 1 90 ? 17.308 11.480 -18.579 1.00 60.69 90 PHE A CA 1
ATOM 693 C C . PHE A 1 90 ? 16.853 10.531 -17.463 1.00 60.69 90 PHE A C 1
ATOM 695 O O . PHE A 1 90 ? 15.713 10.616 -17.022 1.00 60.69 90 PHE A O 1
ATOM 702 N N . LEU A 1 91 ? 17.726 9.664 -16.944 1.00 54.31 91 LEU A N 1
ATOM 703 C CA . LEU A 1 91 ? 17.345 8.712 -15.899 1.00 54.31 91 LEU A CA 1
ATOM 704 C C . LEU A 1 91 ? 17.112 9.372 -14.532 1.00 54.31 91 LEU A C 1
ATOM 706 O O . LEU A 1 91 ? 16.211 8.949 -13.811 1.00 54.31 91 LEU A O 1
ATOM 710 N N . THR A 1 92 ? 17.867 10.405 -14.153 1.00 57.09 92 THR A N 1
ATOM 711 C CA . THR A 1 92 ? 17.676 11.087 -12.860 1.00 57.09 92 THR A CA 1
ATOM 712 C C . THR A 1 92 ? 16.376 11.878 -12.817 1.00 57.09 92 THR A C 1
ATOM 714 O O . THR A 1 92 ? 15.686 11.840 -11.800 1.00 57.09 92 THR A O 1
ATOM 717 N N . VAL A 1 93 ? 16.008 12.535 -13.921 1.00 55.97 93 VAL A N 1
ATOM 718 C CA . VAL A 1 93 ? 14.767 13.315 -14.025 1.00 55.97 93 VAL A CA 1
ATOM 719 C C . VAL A 1 93 ? 13.555 12.413 -14.271 1.00 55.97 93 VAL A C 1
ATOM 721 O O . VAL A 1 93 ? 12.505 12.644 -13.683 1.00 55.97 93 VAL A O 1
ATOM 724 N N . VAL A 1 94 ? 13.681 11.375 -15.107 1.00 53.22 94 VAL A N 1
ATOM 725 C CA . VAL A 1 94 ? 12.531 10.561 -15.548 1.00 53.22 94 VAL A CA 1
ATOM 726 C C . VAL A 1 94 ? 12.329 9.299 -14.703 1.00 53.22 94 VAL A C 1
ATOM 728 O O . VAL A 1 94 ? 11.190 8.915 -14.461 1.00 53.22 94 VAL A O 1
ATOM 731 N N . VAL A 1 95 ? 13.403 8.642 -14.247 1.00 50.09 95 VAL A N 1
ATOM 732 C CA . VAL A 1 95 ? 13.325 7.337 -13.554 1.00 50.09 95 VAL A CA 1
ATOM 733 C C . VAL A 1 95 ? 13.513 7.465 -12.040 1.00 50.09 95 VAL A C 1
ATOM 735 O O . VAL A 1 95 ? 12.778 6.831 -11.286 1.00 50.09 95 VAL A O 1
ATOM 738 N N . ALA A 1 96 ? 14.470 8.277 -11.579 1.00 52.78 96 ALA A N 1
ATOM 739 C CA . ALA A 1 96 ? 14.764 8.441 -10.149 1.00 52.78 96 ALA A CA 1
ATOM 740 C C . ALA A 1 96 ? 14.019 9.617 -9.485 1.00 52.78 96 ALA A C 1
ATOM 742 O O . ALA A 1 96 ? 13.922 9.651 -8.260 1.00 52.78 96 ALA A O 1
ATOM 743 N N . ASN A 1 97 ? 13.482 10.552 -10.280 1.00 57.19 97 ASN A N 1
ATOM 744 C CA . ASN A 1 97 ? 12.771 11.761 -9.843 1.00 57.19 97 ASN A CA 1
ATOM 745 C C . ASN A 1 97 ? 13.544 12.596 -8.794 1.00 57.19 97 ASN A C 1
ATOM 747 O O . ASN A 1 97 ? 12.958 13.107 -7.841 1.00 57.19 97 ASN A O 1
ATOM 751 N N . TRP A 1 98 ? 14.872 12.685 -8.937 1.00 57.72 98 TRP A N 1
ATOM 752 C CA . TRP A 1 98 ? 15.737 13.443 -8.025 1.00 57.72 98 TRP A CA 1
ATOM 753 C C . TRP A 1 98 ? 15.633 14.951 -8.264 1.00 57.72 98 TRP A C 1
ATOM 755 O O . TRP A 1 98 ? 15.558 15.419 -9.403 1.00 57.72 98 TRP A O 1
ATOM 765 N N . THR A 1 99 ? 15.707 15.727 -7.186 1.00 57.28 99 THR A N 1
ATOM 766 C CA . THR A 1 99 ? 15.795 17.190 -7.239 1.00 57.28 99 THR A CA 1
ATOM 767 C C . THR A 1 99 ? 17.240 17.653 -7.503 1.00 57.28 99 THR A C 1
ATOM 769 O O . THR A 1 99 ? 18.209 16.963 -7.179 1.00 57.28 99 THR A O 1
ATOM 772 N N . LEU A 1 100 ? 17.423 18.848 -8.085 1.00 55.22 100 LEU A N 1
ATOM 773 C CA . LEU A 1 100 ? 18.751 19.446 -8.344 1.00 55.22 100 LEU A CA 1
ATOM 774 C C . LEU A 1 100 ? 19.718 19.424 -7.129 1.00 55.22 100 LEU A C 1
ATOM 776 O O . LEU A 1 100 ? 20.906 19.169 -7.341 1.00 55.22 100 LEU A O 1
ATOM 780 N N . PRO A 1 101 ? 19.265 19.648 -5.878 1.00 52.84 101 PRO A N 1
ATOM 781 C CA . PRO A 1 101 ? 20.116 19.558 -4.687 1.00 52.84 101 PRO A CA 1
ATOM 782 C C . PRO A 1 101 ? 20.632 18.143 -4.370 1.00 52.84 101 PRO A C 1
ATOM 784 O O . PRO A 1 101 ? 21.785 17.997 -3.969 1.00 52.84 101 PRO A O 1
ATOM 787 N N . GLU A 1 102 ? 19.828 17.098 -4.585 1.00 54.59 102 GLU A N 1
ATOM 788 C CA . GLU A 1 102 ? 20.221 15.693 -4.349 1.00 54.59 102 GLU A CA 1
ATOM 789 C C . GLU A 1 102 ? 21.253 15.220 -5.380 1.00 54.59 102 GLU A C 1
ATOM 791 O O . GLU A 1 102 ? 22.192 14.483 -5.067 1.00 54.59 102 GLU A O 1
ATOM 796 N N . LEU A 1 103 ? 21.132 15.713 -6.617 1.00 55.00 103 LEU A N 1
ATOM 797 C CA . LEU A 1 103 ? 22.150 15.518 -7.644 1.00 55.00 103 LEU A CA 1
ATOM 798 C C . LEU A 1 103 ? 23.479 16.166 -7.220 1.00 55.00 103 LEU A C 1
ATOM 800 O O . LEU A 1 103 ? 24.537 15.562 -7.386 1.00 55.00 103 LEU A O 1
ATOM 804 N N . GLN A 1 104 ? 23.435 17.371 -6.637 1.00 57.72 104 GLN A N 1
ATOM 805 C CA . GLN A 1 104 ? 24.619 18.101 -6.161 1.00 57.72 104 GLN A CA 1
ATOM 806 C C . GLN A 1 104 ? 25.315 17.432 -4.972 1.00 57.72 104 GLN A C 1
ATOM 808 O O . GLN A 1 104 ? 26.547 17.424 -4.937 1.00 57.72 104 GLN A O 1
ATOM 813 N N . SER A 1 105 ? 24.577 16.832 -4.034 1.00 56.72 105 SER A N 1
ATOM 814 C CA . SER A 1 105 ? 25.181 16.124 -2.895 1.00 56.72 105 SER A CA 1
ATOM 815 C C . SER A 1 105 ? 25.886 14.824 -3.295 1.00 56.72 105 SER A C 1
ATOM 817 O O . SER A 1 105 ? 26.891 14.471 -2.682 1.00 56.72 105 SER A O 1
ATOM 819 N N . ASN A 1 106 ? 25.409 14.148 -4.347 1.00 57.16 106 ASN A N 1
ATOM 820 C CA . ASN A 1 106 ? 25.953 12.862 -4.811 1.00 57.16 106 ASN A CA 1
ATOM 821 C C . ASN A 1 106 ? 26.931 12.997 -5.995 1.00 57.16 106 ASN A C 1
ATOM 823 O O . ASN A 1 106 ? 27.625 12.048 -6.362 1.00 57.16 106 ASN A O 1
ATOM 827 N N . LEU A 1 107 ? 27.049 14.195 -6.575 1.00 58.62 107 LEU A N 1
ATOM 828 C CA . LEU A 1 107 ? 27.908 14.491 -7.727 1.00 58.62 107 LEU A CA 1
ATOM 829 C C . LEU A 1 107 ? 29.387 14.147 -7.472 1.00 58.62 107 LEU A C 1
ATOM 831 O O . LEU A 1 107 ? 30.062 13.650 -8.370 1.00 58.62 107 LEU A O 1
ATOM 835 N N . SER A 1 108 ? 29.900 14.339 -6.254 1.00 59.25 108 SER A N 1
ATOM 836 C CA . SER A 1 108 ? 31.289 13.998 -5.900 1.00 59.25 108 SER A CA 1
ATOM 837 C C . SER A 1 108 ? 31.536 12.486 -5.826 1.00 59.25 108 SER A C 1
ATOM 839 O O . SER A 1 108 ? 32.594 12.019 -6.257 1.00 59.25 108 SER A O 1
ATOM 841 N N . ALA A 1 109 ? 30.546 11.721 -5.353 1.00 58.22 109 ALA A N 1
ATOM 842 C CA . ALA A 1 109 ? 30.582 10.261 -5.296 1.00 58.22 109 ALA A CA 1
ATOM 843 C C . ALA A 1 109 ? 30.543 9.623 -6.691 1.00 58.22 109 ALA A C 1
ATOM 845 O O . ALA A 1 109 ? 31.046 8.521 -6.867 1.00 58.22 109 ALA A O 1
ATOM 846 N N . ILE A 1 110 ? 30.008 10.328 -7.689 1.00 59.81 110 ILE A N 1
ATOM 847 C CA . ILE A 1 110 ? 29.937 9.857 -9.076 1.00 59.81 110 ILE A CA 1
ATOM 848 C C . ILE A 1 110 ? 31.157 10.334 -9.875 1.00 59.81 110 ILE A C 1
ATOM 850 O O . ILE A 1 110 ? 31.829 9.533 -10.524 1.00 59.81 110 ILE A O 1
ATOM 854 N N . LEU A 1 111 ? 31.487 11.628 -9.819 1.00 64.06 111 LEU A N 1
ATOM 855 C CA . LEU A 1 111 ? 32.496 12.240 -10.691 1.00 64.06 111 LEU A CA 1
ATOM 856 C C . LEU A 1 111 ? 33.931 11.810 -10.377 1.00 64.06 111 LEU A C 1
ATOM 858 O O . LEU A 1 111 ? 34.725 11.640 -11.301 1.00 64.06 111 LEU A O 1
ATOM 862 N N . LEU A 1 112 ? 34.287 11.627 -9.104 1.00 65.75 112 LEU A N 1
ATOM 863 C CA . LEU A 1 112 ? 35.663 11.287 -8.730 1.00 65.75 112 LEU A CA 1
ATOM 864 C C . LEU A 1 112 ? 36.039 9.840 -9.119 1.00 65.75 112 LEU A C 1
ATOM 866 O O . LEU A 1 112 ? 37.054 9.658 -9.797 1.00 65.75 112 LEU A O 1
ATOM 870 N N . PRO A 1 113 ? 35.234 8.808 -8.798 1.00 66.00 113 PRO A N 1
ATOM 871 C CA . PRO A 1 113 ? 35.461 7.444 -9.288 1.00 66.00 113 PRO A CA 1
ATOM 872 C C . PRO A 1 113 ? 35.427 7.357 -10.813 1.00 66.00 113 PRO A C 1
ATOM 874 O O . PRO A 1 113 ? 36.173 6.591 -11.426 1.00 66.00 113 PRO A O 1
ATOM 877 N N . THR A 1 114 ? 34.577 8.168 -11.435 1.00 61.84 114 THR A N 1
ATOM 878 C CA . THR A 1 114 ? 34.485 8.314 -12.886 1.00 61.84 114 THR A CA 1
ATOM 879 C C . THR A 1 114 ? 35.788 8.854 -13.484 1.00 61.84 114 THR A C 1
ATOM 881 O O . THR A 1 114 ? 36.344 8.248 -14.403 1.00 61.84 114 THR A O 1
ATOM 884 N N . ALA A 1 115 ? 36.327 9.944 -12.936 1.00 63.12 115 ALA A N 1
ATOM 885 C CA . ALA A 1 115 ? 37.588 10.530 -13.380 1.00 63.12 115 ALA A CA 1
ATOM 886 C C . ALA A 1 115 ? 38.765 9.558 -13.201 1.00 63.12 115 ALA A C 1
ATOM 888 O O . ALA A 1 115 ? 39.604 9.433 -14.093 1.00 63.12 115 ALA A O 1
ATOM 889 N N . LEU A 1 116 ? 38.791 8.812 -12.092 1.00 67.62 116 LEU A N 1
ATOM 890 C CA . LEU A 1 116 ? 39.792 7.773 -11.838 1.00 67.62 116 LEU A CA 1
ATOM 891 C C . LEU A 1 116 ? 39.692 6.619 -12.845 1.00 67.62 116 LEU A C 1
ATOM 893 O O . LEU A 1 116 ? 40.711 6.186 -13.381 1.00 67.62 116 LEU A O 1
ATOM 897 N N . SER A 1 117 ? 38.479 6.150 -13.159 1.00 66.19 117 SER A N 1
ATOM 898 C CA . SER A 1 117 ? 38.272 5.099 -14.164 1.00 66.19 117 SER A CA 1
ATOM 899 C C . SER A 1 117 ? 38.672 5.558 -15.567 1.00 66.19 117 SER A C 1
ATOM 901 O O . SER A 1 117 ? 39.227 4.765 -16.332 1.00 66.19 117 SER A O 1
ATOM 903 N N . LEU A 1 118 ? 38.402 6.816 -15.919 1.00 64.69 118 LEU A N 1
ATOM 904 C CA . LEU A 1 118 ? 38.820 7.399 -17.192 1.00 64.69 118 LEU A CA 1
ATOM 905 C C . LEU A 1 118 ? 40.346 7.500 -17.272 1.00 64.69 118 LEU A C 1
ATOM 907 O O . LEU A 1 118 ? 40.932 7.032 -18.244 1.00 64.69 118 LEU A O 1
ATOM 911 N N . ALA A 1 119 ? 40.992 8.041 -16.236 1.00 63.75 119 ALA A N 1
ATOM 912 C CA . ALA A 1 119 ? 42.446 8.163 -16.173 1.00 63.75 119 ALA A CA 1
ATOM 913 C C . ALA A 1 119 ? 43.142 6.796 -16.261 1.00 63.75 119 ALA A C 1
ATOM 915 O O . ALA A 1 119 ? 44.091 6.642 -17.027 1.00 63.75 119 ALA A O 1
ATOM 916 N N . ALA A 1 120 ? 42.633 5.789 -15.544 1.00 66.19 120 ALA A N 1
ATOM 917 C CA . ALA A 1 120 ? 43.146 4.423 -15.611 1.00 66.19 120 ALA A CA 1
ATOM 918 C C . ALA A 1 120 ? 42.996 3.819 -17.016 1.00 66.19 120 ALA A C 1
ATOM 920 O O . ALA A 1 120 ? 43.936 3.211 -17.523 1.00 66.19 120 ALA A O 1
ATOM 921 N N . SER A 1 121 ? 41.849 4.033 -17.669 1.00 65.25 121 SER A N 1
ATOM 922 C CA . SER A 1 121 ? 41.601 3.536 -19.030 1.00 65.25 121 SER A CA 1
ATOM 923 C C . SER A 1 121 ? 42.527 4.202 -20.050 1.00 65.25 121 SER A C 1
ATOM 925 O O . SER A 1 121 ? 43.102 3.530 -20.897 1.00 65.25 121 SER A O 1
ATOM 927 N N . VAL A 1 122 ? 42.734 5.516 -19.945 1.00 61.75 122 VAL A N 1
ATOM 928 C CA . VAL A 1 122 ? 43.659 6.254 -20.819 1.00 61.75 122 VAL A CA 1
ATOM 929 C C . VAL A 1 122 ? 45.106 5.812 -20.598 1.00 61.75 122 VAL A C 1
ATOM 931 O O . VAL A 1 122 ? 45.828 5.601 -21.571 1.00 61.75 122 VAL A O 1
ATOM 934 N N . ALA A 1 123 ? 45.532 5.640 -19.344 1.00 63.06 123 ALA A N 1
ATOM 935 C CA . ALA A 1 123 ? 46.876 5.172 -19.015 1.00 63.06 123 ALA A CA 1
ATOM 936 C C . ALA A 1 123 ? 47.131 3.743 -19.525 1.00 63.06 123 ALA A C 1
ATOM 938 O O . ALA A 1 123 ? 48.209 3.457 -20.046 1.00 63.06 123 ALA A O 1
ATOM 939 N N . GLU A 1 124 ? 46.134 2.859 -19.422 1.00 66.94 124 GLU A N 1
ATOM 940 C CA . GLU A 1 124 ? 46.207 1.499 -19.960 1.00 66.94 124 GLU A CA 1
ATOM 941 C C . GLU A 1 124 ? 46.371 1.516 -21.483 1.00 66.94 124 GLU A C 1
ATOM 943 O O . GLU A 1 124 ? 47.288 0.890 -22.016 1.00 66.94 124 GLU A O 1
ATOM 948 N N . GLU A 1 125 ? 45.513 2.257 -22.184 1.00 63.78 125 GLU A N 1
ATOM 949 C CA . GLU A 1 125 ? 45.532 2.336 -23.646 1.00 63.78 125 GLU A CA 1
ATOM 950 C C . GLU A 1 125 ? 46.820 2.989 -24.176 1.00 63.78 125 GLU A C 1
ATOM 952 O O . GLU A 1 125 ? 47.374 2.538 -25.182 1.00 63.78 125 GLU A O 1
ATOM 957 N N . ALA A 1 126 ? 47.378 3.959 -23.445 1.00 62.00 126 ALA A N 1
ATOM 958 C CA . ALA A 1 126 ? 48.685 4.544 -23.742 1.00 62.00 126 ALA A CA 1
ATOM 959 C C . ALA A 1 126 ? 49.827 3.514 -23.675 1.00 62.00 126 ALA A C 1
ATOM 961 O O . ALA A 1 126 ? 50.756 3.558 -24.485 1.00 62.00 126 ALA A O 1
ATOM 962 N N . GLY A 1 127 ? 49.752 2.567 -22.735 1.00 61.38 127 GLY A N 1
ATOM 963 C CA . GLY A 1 127 ? 50.765 1.530 -22.523 1.00 61.38 127 GLY A CA 1
ATOM 964 C C . GLY A 1 127 ? 50.726 0.369 -23.524 1.00 61.38 127 GLY A C 1
ATOM 965 O O . GLY A 1 127 ? 51.683 -0.403 -23.592 1.00 61.38 127 GLY A O 1
ATOM 966 N N . ARG A 1 128 ? 49.659 0.229 -24.326 1.00 64.69 128 ARG A N 1
ATOM 967 C CA . ARG A 1 128 ? 49.467 -0.919 -25.240 1.00 64.69 128 ARG A CA 1
ATOM 968 C C . ARG A 1 128 ? 50.346 -0.900 -26.488 1.00 64.69 128 ARG A C 1
ATOM 970 O O . ARG A 1 128 ? 50.521 -1.940 -27.117 1.00 64.69 128 ARG A O 1
ATOM 977 N N . GLY A 1 129 ? 50.919 0.252 -26.842 1.00 64.94 129 GLY A N 1
ATOM 978 C CA . GLY A 1 129 ? 51.890 0.343 -27.933 1.00 64.94 129 GLY A CA 1
ATOM 979 C C . GLY A 1 129 ? 51.298 0.104 -29.326 1.00 64.94 129 GLY A C 1
ATOM 980 O O . GLY A 1 129 ? 51.929 -0.556 -30.148 1.00 64.94 129 GLY A O 1
ATOM 981 N N . TYR A 1 130 ? 50.123 0.676 -29.617 1.00 63.09 130 TYR A N 1
ATOM 982 C CA . TYR A 1 130 ? 49.420 0.549 -30.904 1.00 63.09 130 TYR A CA 1
ATOM 983 C C . TYR A 1 130 ? 50.274 0.847 -32.145 1.00 63.09 130 TYR A C 1
ATOM 985 O O . TYR A 1 130 ? 50.047 0.264 -33.199 1.00 63.09 130 TYR A O 1
ATOM 993 N N . GLY A 1 131 ? 51.285 1.715 -32.029 1.00 61.28 131 GLY A N 1
ATOM 994 C CA . GLY A 1 131 ? 52.199 2.033 -33.133 1.00 61.28 131 GLY A CA 1
ATOM 995 C C . GLY A 1 131 ? 53.116 0.876 -33.553 1.00 61.28 131 GLY A C 1
ATOM 996 O O . GLY A 1 131 ? 53.788 0.983 -34.572 1.00 61.28 131 GLY A O 1
ATOM 997 N N . ARG A 1 132 ? 53.161 -0.215 -32.778 1.00 64.06 132 ARG A N 1
ATOM 998 C CA . ARG A 1 132 ? 53.954 -1.424 -33.058 1.00 64.06 132 ARG A CA 1
ATOM 999 C C . ARG A 1 132 ? 53.100 -2.600 -33.549 1.00 64.06 132 ARG A C 1
ATOM 1001 O O . ARG A 1 132 ? 53.649 -3.662 -33.813 1.00 64.06 132 ARG A O 1
ATOM 1008 N N . MET A 1 133 ? 51.780 -2.423 -33.639 1.00 65.50 133 MET A N 1
ATOM 1009 C CA . MET A 1 133 ? 50.825 -3.470 -34.009 1.00 65.50 133 MET A CA 1
ATOM 1010 C C . MET A 1 133 ? 50.484 -3.410 -35.500 1.00 65.50 133 MET A C 1
ATOM 1012 O O . MET A 1 133 ? 50.361 -2.335 -36.090 1.00 65.50 133 MET A O 1
ATOM 1016 N N . SER A 1 134 ? 50.278 -4.570 -36.112 1.00 68.81 134 SER A N 1
ATOM 1017 C CA . SER A 1 134 ? 49.779 -4.689 -37.480 1.00 68.81 134 SER A CA 1
ATOM 1018 C C . SER A 1 134 ? 48.293 -4.310 -37.582 1.00 68.81 134 SER A C 1
ATOM 1020 O O . SER A 1 134 ? 47.525 -4.380 -36.620 1.00 68.81 134 SER A O 1
ATOM 1022 N N . ALA A 1 135 ? 47.832 -3.964 -38.788 1.00 60.31 135 ALA A N 1
ATOM 1023 C CA . ALA A 1 135 ? 46.429 -3.606 -39.026 1.00 60.31 135 ALA A CA 1
ATOM 1024 C C . ALA A 1 135 ? 45.434 -4.747 -38.714 1.00 60.31 135 ALA A C 1
ATOM 1026 O O . ALA A 1 135 ? 44.262 -4.491 -38.432 1.00 60.31 135 ALA A O 1
ATOM 1027 N N . ALA A 1 136 ? 45.875 -6.008 -38.781 1.00 60.41 136 ALA A N 1
ATOM 1028 C CA . ALA A 1 136 ? 45.059 -7.161 -38.405 1.00 60.41 136 ALA A CA 1
ATOM 1029 C C . ALA A 1 136 ? 44.896 -7.261 -36.880 1.00 60.41 136 ALA A C 1
ATOM 1031 O O . ALA A 1 136 ? 43.772 -7.430 -36.405 1.00 60.41 136 ALA A O 1
ATOM 1032 N N . GLU A 1 137 ? 45.981 -7.063 -36.130 1.00 64.44 137 GLU A N 1
ATOM 1033 C CA . GLU A 1 137 ? 45.977 -7.054 -34.661 1.00 64.44 137 GLU A CA 1
ATOM 1034 C C . GLU A 1 137 ? 45.129 -5.900 -34.112 1.00 64.44 137 GLU A C 1
ATOM 1036 O O . GLU A 1 137 ? 44.299 -6.112 -33.231 1.00 64.44 137 GLU A O 1
ATOM 1041 N N . ILE A 1 138 ? 45.225 -4.705 -34.707 1.00 62.41 138 ILE A N 1
ATOM 1042 C CA . ILE A 1 138 ? 44.393 -3.546 -34.332 1.00 62.41 138 ILE A CA 1
ATOM 1043 C C . ILE A 1 138 ? 42.895 -3.847 -34.521 1.00 62.41 138 ILE A C 1
ATOM 1045 O O . ILE A 1 138 ? 42.077 -3.530 -33.655 1.00 62.41 138 ILE A O 1
ATOM 1049 N N . ARG A 1 139 ? 42.510 -4.496 -35.631 1.00 59.94 139 ARG A N 1
ATOM 1050 C CA . ARG A 1 139 ? 41.111 -4.899 -35.875 1.00 59.94 139 ARG A CA 1
ATOM 1051 C C . ARG A 1 139 ? 40.623 -5.959 -34.890 1.00 59.94 139 ARG A C 1
ATOM 1053 O O . ARG A 1 139 ? 39.445 -5.955 -34.535 1.00 59.94 139 ARG A O 1
ATOM 1060 N N . GLN A 1 140 ? 41.493 -6.874 -34.478 1.00 64.12 140 GLN A N 1
ATOM 1061 C CA . GLN A 1 140 ? 41.155 -7.905 -33.501 1.00 64.12 140 GLN A CA 1
ATOM 1062 C C . GLN A 1 140 ? 40.959 -7.307 -32.103 1.00 64.12 140 GLN A C 1
ATOM 1064 O O . GLN A 1 140 ? 39.951 -7.600 -31.461 1.00 64.12 140 GLN A O 1
ATOM 1069 N N . GLU A 1 141 ? 41.844 -6.404 -31.679 1.00 64.69 141 GLU A N 1
ATOM 1070 C CA . GLU A 1 141 ? 41.704 -5.646 -30.427 1.00 64.69 141 GLU A CA 1
ATOM 1071 C C . GLU A 1 141 ? 40.429 -4.790 -30.419 1.00 64.69 141 GLU A C 1
ATOM 1073 O O . GLU A 1 141 ? 39.706 -4.760 -29.425 1.00 64.69 141 GLU A O 1
ATOM 1078 N N . PHE A 1 142 ? 40.076 -4.167 -31.549 1.00 64.38 142 PHE A N 1
ATOM 1079 C CA . PHE A 1 142 ? 38.819 -3.425 -31.674 1.00 64.38 142 PHE A CA 1
ATOM 1080 C C . PHE A 1 142 ? 37.589 -4.315 -31.452 1.00 64.38 142 PHE A C 1
ATOM 1082 O O . PHE A 1 142 ? 36.715 -3.988 -30.647 1.00 64.38 142 PHE A O 1
ATOM 1089 N N . LYS A 1 143 ? 37.518 -5.460 -32.146 1.00 61.62 143 LYS A N 1
ATOM 1090 C CA . LYS A 1 143 ? 36.414 -6.423 -31.983 1.00 61.62 143 LYS A CA 1
ATOM 1091 C C . LYS A 1 143 ? 36.312 -6.911 -30.543 1.00 61.62 143 LYS A C 1
ATOM 1093 O O . LYS A 1 143 ? 35.205 -7.077 -30.030 1.00 61.62 143 LYS A O 1
ATOM 1098 N N . TRP A 1 144 ? 37.457 -7.119 -29.900 1.00 65.94 144 TRP A N 1
ATOM 1099 C CA . TRP A 1 144 ? 37.530 -7.522 -28.506 1.00 65.94 144 TRP A CA 1
ATOM 1100 C C . TRP A 1 144 ? 36.928 -6.457 -27.583 1.00 65.94 144 TRP A C 1
ATOM 1102 O O . TRP A 1 144 ? 35.932 -6.722 -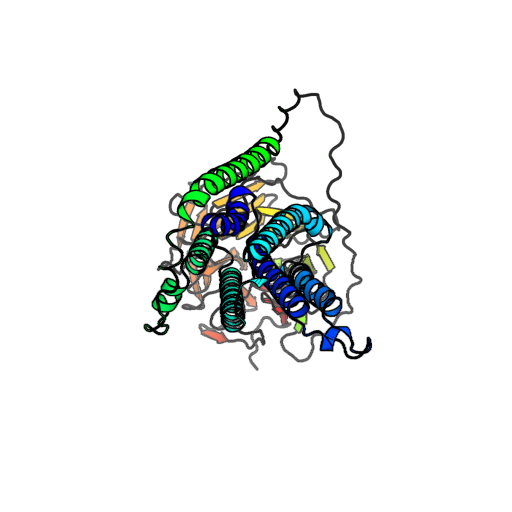26.914 1.00 65.94 144 TRP A O 1
ATOM 1112 N N . HIS A 1 145 ? 37.436 -5.226 -27.612 1.00 63.19 145 HIS A N 1
ATOM 1113 C CA . HIS A 1 145 ? 36.925 -4.123 -26.789 1.00 63.19 145 HIS A CA 1
ATOM 1114 C C . HIS A 1 145 ? 35.446 -3.811 -27.027 1.00 63.19 145 HIS A C 1
ATOM 1116 O O . HIS A 1 145 ? 34.708 -3.558 -26.073 1.00 63.19 145 HIS A O 1
ATOM 1122 N N . PHE A 1 146 ? 34.987 -3.892 -28.276 1.00 63.28 146 PHE A N 1
ATOM 1123 C CA . PHE A 1 146 ? 33.575 -3.733 -28.620 1.00 63.28 146 PHE A CA 1
ATOM 1124 C C . PHE A 1 146 ? 32.702 -4.832 -27.992 1.00 63.28 146 PHE A C 1
ATOM 1126 O O . PHE A 1 146 ? 31.666 -4.544 -27.393 1.00 63.28 146 PHE A O 1
ATOM 1133 N N . SER A 1 147 ? 33.153 -6.089 -28.052 1.00 63.06 147 SER A N 1
ATOM 1134 C CA . SER A 1 147 ? 32.462 -7.223 -27.421 1.00 63.06 147 SER A CA 1
ATOM 1135 C C . SER A 1 147 ? 32.410 -7.079 -25.897 1.00 63.06 147 SER A C 1
ATOM 1137 O O . SER A 1 147 ? 31.393 -7.379 -25.274 1.00 63.06 147 SER A O 1
ATOM 1139 N N . MET A 1 148 ? 33.472 -6.547 -25.290 1.00 68.50 148 MET A N 1
ATOM 1140 C CA . MET A 1 148 ? 33.511 -6.273 -23.851 1.00 68.50 148 MET A CA 1
ATOM 1141 C C . MET A 1 148 ? 32.582 -5.132 -23.448 1.00 68.50 148 MET A C 1
ATOM 1143 O O . MET A 1 148 ? 31.983 -5.174 -22.374 1.00 68.50 148 MET A O 1
ATOM 1147 N N . HIS A 1 149 ? 32.403 -4.133 -24.310 1.00 68.25 149 HIS A N 1
ATOM 1148 C CA . HIS A 1 149 ? 31.398 -3.100 -24.093 1.00 68.25 149 HIS A CA 1
ATOM 1149 C C . HIS A 1 149 ? 29.977 -3.682 -24.131 1.00 68.25 149 HIS A C 1
ATOM 1151 O O . HIS A 1 149 ? 29.179 -3.394 -23.241 1.00 68.25 149 HIS A O 1
ATOM 1157 N N . LEU A 1 150 ? 29.689 -4.583 -25.076 1.00 62.72 150 LEU A N 1
ATOM 1158 C CA . LEU A 1 150 ? 28.405 -5.288 -25.139 1.00 62.72 150 LEU A CA 1
ATOM 1159 C C . LEU A 1 150 ? 28.154 -6.149 -23.890 1.00 62.72 150 LEU A C 1
ATOM 1161 O O . LEU A 1 150 ? 27.062 -6.110 -23.330 1.00 62.72 150 LEU A O 1
ATOM 1165 N N . ALA A 1 151 ? 29.169 -6.862 -23.394 1.00 66.06 151 ALA A N 1
ATOM 1166 C CA . ALA A 1 151 ? 29.067 -7.625 -22.148 1.00 66.06 151 ALA A CA 1
ATOM 1167 C C . ALA A 1 151 ? 28.737 -6.726 -20.942 1.00 66.06 151 ALA A C 1
ATOM 1169 O O . ALA A 1 151 ? 27.904 -7.086 -20.110 1.00 66.06 151 ALA A O 1
ATOM 1170 N N . ARG A 1 152 ? 29.330 -5.527 -20.867 1.00 70.75 152 ARG A N 1
ATOM 1171 C CA . ARG A 1 152 ? 29.008 -4.533 -19.830 1.00 70.75 152 ARG A CA 1
ATOM 1172 C C . ARG A 1 152 ? 27.586 -3.994 -19.964 1.00 70.75 152 ARG A C 1
ATOM 1174 O O . ARG A 1 152 ? 26.932 -3.822 -18.942 1.00 70.75 152 ARG A O 1
ATOM 1181 N N . ILE A 1 153 ? 27.086 -3.793 -21.185 1.00 64.50 153 ILE A N 1
ATOM 1182 C CA . ILE A 1 153 ? 25.678 -3.440 -21.426 1.00 64.50 153 ILE A CA 1
ATOM 1183 C C . ILE A 1 153 ? 24.762 -4.554 -20.910 1.00 64.50 153 ILE A C 1
ATOM 1185 O O . ILE A 1 153 ? 23.829 -4.254 -20.178 1.00 64.50 153 ILE A O 1
ATOM 1189 N N . CYS A 1 154 ? 25.059 -5.828 -21.185 1.00 64.56 154 CYS A N 1
ATOM 1190 C CA . CYS A 1 154 ? 24.282 -6.954 -20.654 1.00 64.56 154 CYS A CA 1
ATOM 1191 C C . CYS A 1 154 ? 24.287 -7.003 -19.117 1.00 64.56 154 CYS A C 1
ATOM 1193 O O . CYS A 1 154 ? 23.249 -7.255 -18.509 1.00 64.56 154 CYS A O 1
ATOM 1195 N N . VAL A 1 155 ? 25.434 -6.735 -18.481 1.00 68.19 155 VAL A N 1
ATOM 1196 C CA . VAL A 1 155 ? 25.541 -6.652 -17.014 1.00 68.19 155 VAL A CA 1
ATOM 1197 C C . VAL A 1 155 ? 24.712 -5.490 -16.473 1.00 68.19 155 VAL A C 1
ATOM 1199 O O . VAL A 1 155 ? 23.959 -5.682 -15.526 1.00 68.19 155 VAL A O 1
ATOM 1202 N N . VAL A 1 156 ? 24.784 -4.317 -17.100 1.00 66.62 156 VAL A N 1
ATOM 1203 C CA . VAL A 1 156 ? 23.960 -3.151 -16.753 1.00 66.62 156 VAL A CA 1
ATOM 1204 C C . VAL A 1 156 ? 22.472 -3.462 -16.930 1.00 66.62 156 VAL A C 1
ATOM 1206 O O . VAL A 1 156 ? 21.692 -3.186 -16.027 1.00 66.62 156 VAL A O 1
ATOM 1209 N N . SER A 1 157 ? 22.065 -4.108 -18.024 1.00 62.91 157 SER A N 1
ATOM 1210 C CA . SER A 1 157 ? 20.680 -4.544 -18.243 1.00 62.91 157 SER A CA 1
ATOM 1211 C C . SER A 1 157 ? 20.217 -5.543 -17.180 1.00 62.91 157 SER A C 1
ATOM 1213 O O . SER A 1 157 ? 19.117 -5.400 -16.654 1.00 62.91 157 SER A O 1
ATOM 1215 N N . ALA A 1 158 ? 21.056 -6.510 -16.800 1.00 64.19 158 ALA A N 1
ATOM 1216 C CA . ALA A 1 158 ? 20.752 -7.434 -15.710 1.00 64.19 158 ALA A CA 1
ATOM 1217 C C . ALA A 1 158 ? 20.634 -6.696 -14.365 1.00 64.19 158 ALA A C 1
ATOM 1219 O O . ALA A 1 158 ? 19.690 -6.925 -13.613 1.00 64.19 158 ALA A O 1
ATOM 1220 N N . MET A 1 159 ? 21.536 -5.757 -14.075 1.00 65.94 159 MET A N 1
ATOM 1221 C CA . MET A 1 159 ? 21.470 -4.930 -12.867 1.00 65.94 159 MET A CA 1
ATOM 1222 C C . MET A 1 159 ? 20.201 -4.072 -12.823 1.00 65.94 159 MET A C 1
ATOM 1224 O O . MET A 1 159 ? 19.613 -3.956 -11.751 1.00 65.94 159 MET A O 1
ATOM 1228 N N . ILE A 1 160 ? 19.752 -3.546 -13.973 1.00 61.72 160 ILE A N 1
ATOM 1229 C CA . ILE A 1 160 ? 18.503 -2.780 -14.127 1.00 61.72 160 ILE A CA 1
ATOM 1230 C C . ILE A 1 160 ? 17.262 -3.647 -13.830 1.00 61.72 160 ILE A C 1
ATOM 1232 O O . ILE A 1 160 ? 16.292 -3.169 -13.247 1.00 61.72 160 ILE A O 1
ATOM 1236 N N . VAL A 1 161 ? 17.288 -4.933 -14.184 1.00 58.97 161 VAL A N 1
ATOM 1237 C CA . VAL A 1 161 ? 16.159 -5.853 -13.956 1.00 58.97 161 VAL A CA 1
ATOM 1238 C C . VAL A 1 161 ? 16.147 -6.415 -12.526 1.00 58.97 161 VAL A C 1
ATOM 1240 O O . VAL A 1 161 ? 15.084 -6.564 -11.930 1.00 58.97 161 VAL A O 1
ATOM 1243 N N . PHE A 1 162 ? 17.313 -6.688 -11.933 1.00 58.34 162 PHE A N 1
ATOM 1244 C CA . PHE A 1 162 ? 17.441 -7.375 -10.635 1.00 58.34 162 PHE A CA 1
ATOM 1245 C C . PHE A 1 162 ? 17.753 -6.435 -9.448 1.00 58.34 162 PHE A C 1
ATOM 1247 O O . PHE A 1 162 ? 18.318 -6.876 -8.445 1.00 58.34 162 PHE A O 1
ATOM 1254 N N . LEU A 1 163 ? 17.372 -5.152 -9.545 1.00 53.66 163 LEU A N 1
ATOM 1255 C CA . LEU A 1 163 ? 17.853 -3.968 -8.794 1.00 53.66 163 LEU A CA 1
ATOM 1256 C C . LEU A 1 163 ? 17.922 -4.010 -7.247 1.00 53.66 163 LEU A C 1
ATOM 1258 O O . LEU A 1 163 ? 18.331 -3.016 -6.641 1.00 53.66 163 LEU A O 1
ATOM 1262 N N . ARG A 1 164 ? 17.511 -5.095 -6.581 1.00 54.06 164 ARG A N 1
ATOM 1263 C CA . ARG A 1 164 ? 17.326 -5.165 -5.118 1.00 54.06 164 ARG A CA 1
ATOM 1264 C C . ARG A 1 164 ? 18.225 -6.156 -4.374 1.00 54.06 164 ARG A C 1
ATOM 1266 O O . ARG A 1 164 ? 18.083 -6.283 -3.163 1.00 54.06 164 ARG A O 1
ATOM 1273 N N . SER A 1 165 ? 19.153 -6.842 -5.043 1.00 54.06 165 SER A N 1
ATOM 1274 C CA . SER A 1 165 ? 20.034 -7.803 -4.365 1.00 54.06 165 SER A CA 1
ATOM 1275 C C . SER A 1 165 ? 21.456 -7.268 -4.196 1.00 54.06 165 SER A C 1
ATOM 1277 O O . SER A 1 165 ? 22.234 -7.203 -5.149 1.00 54.06 165 SER A O 1
ATOM 1279 N N . SER A 1 166 ? 21.823 -6.955 -2.950 1.00 56.81 166 SER A N 1
ATOM 1280 C CA . SER A 1 166 ? 23.197 -6.635 -2.529 1.00 56.81 166 SER A CA 1
ATOM 1281 C C . SER A 1 166 ? 24.197 -7.763 -2.825 1.00 56.81 166 SER A C 1
ATOM 1283 O O . SER A 1 166 ? 25.398 -7.521 -2.892 1.00 56.81 166 SER A O 1
ATOM 1285 N N . ILE A 1 167 ? 23.703 -8.982 -3.062 1.00 61.56 167 ILE A N 1
ATOM 1286 C CA . ILE A 1 167 ? 24.495 -10.166 -3.415 1.00 61.56 167 ILE A CA 1
ATOM 1287 C C . ILE A 1 167 ? 24.757 -10.234 -4.930 1.00 61.56 167 ILE A C 1
ATOM 1289 O O . ILE A 1 167 ? 25.814 -10.695 -5.360 1.00 61.56 167 ILE A O 1
ATOM 1293 N N . VAL A 1 168 ? 23.829 -9.746 -5.758 1.00 65.44 168 VAL A N 1
ATOM 1294 C CA . VAL A 1 168 ? 23.924 -9.847 -7.225 1.00 65.44 168 VAL A CA 1
ATOM 1295 C C . VAL A 1 168 ? 25.010 -8.928 -7.788 1.00 65.44 168 VAL A C 1
ATOM 1297 O O . VAL A 1 168 ? 25.714 -9.324 -8.714 1.00 65.44 168 VAL A O 1
ATOM 1300 N N . VAL A 1 169 ? 25.220 -7.743 -7.206 1.00 67.62 169 VAL A N 1
ATOM 1301 C CA . VAL A 1 169 ? 26.244 -6.788 -7.675 1.00 67.62 169 VAL A CA 1
ATOM 1302 C C . VAL A 1 169 ? 27.670 -7.368 -7.593 1.00 67.62 169 VAL A C 1
ATOM 1304 O O . VAL A 1 169 ? 28.339 -7.401 -8.629 1.00 67.62 169 VAL A O 1
ATOM 1307 N N . PRO A 1 170 ? 28.151 -7.885 -6.441 1.00 70.19 170 PRO A N 1
ATOM 1308 C CA . PRO A 1 170 ? 29.455 -8.546 -6.366 1.00 70.19 170 PRO A CA 1
ATOM 1309 C C . PRO A 1 170 ? 29.600 -9.723 -7.337 1.00 70.19 170 PRO A C 1
ATOM 1311 O O . PRO A 1 170 ? 30.642 -9.859 -7.973 1.00 70.19 170 PRO A O 1
ATOM 1314 N N . LEU A 1 171 ? 28.561 -10.552 -7.493 1.00 70.88 171 LEU A N 1
ATOM 1315 C CA . LEU A 1 171 ? 28.594 -11.722 -8.378 1.00 70.88 171 LEU A CA 1
ATOM 1316 C C . LEU A 1 171 ? 28.695 -11.333 -9.856 1.00 70.88 171 LEU A C 1
ATOM 1318 O O . LEU A 1 171 ? 29.498 -11.912 -10.589 1.00 70.88 171 LEU A O 1
ATOM 1322 N N . LEU A 1 172 ? 27.935 -10.326 -10.290 1.00 72.88 172 LEU A N 1
ATOM 1323 C CA . LEU A 1 172 ? 28.007 -9.807 -11.656 1.00 72.88 172 LEU A CA 1
ATOM 1324 C C . LEU A 1 172 ? 29.360 -9.145 -11.938 1.00 72.88 172 LEU A C 1
ATOM 1326 O O . LEU A 1 172 ? 29.927 -9.360 -13.008 1.00 72.88 172 LEU A O 1
ATOM 1330 N N . MET A 1 173 ? 29.915 -8.395 -10.979 1.00 75.19 173 MET A N 1
ATOM 1331 C CA . MET A 1 173 ? 31.241 -7.780 -11.125 1.00 75.19 173 MET A CA 1
ATOM 1332 C C . MET A 1 173 ? 32.367 -8.819 -11.144 1.00 75.19 173 MET A C 1
ATOM 1334 O O . MET A 1 173 ? 33.316 -8.679 -11.917 1.00 75.19 173 MET A O 1
ATOM 1338 N N . LEU A 1 174 ? 32.262 -9.890 -10.355 1.00 74.69 174 LEU A N 1
ATOM 1339 C CA . LEU A 1 174 ? 33.191 -11.023 -10.403 1.00 74.69 174 LEU A CA 1
ATOM 1340 C C . LEU A 1 174 ? 33.102 -11.767 -11.738 1.00 74.69 174 LEU A C 1
ATOM 1342 O O . LEU A 1 174 ? 34.135 -12.051 -12.343 1.00 74.69 174 LEU A O 1
ATOM 1346 N N . GLY A 1 175 ? 31.887 -12.022 -12.231 1.00 71.25 175 GLY A N 1
ATOM 1347 C CA . GLY A 1 175 ? 31.660 -12.614 -13.550 1.00 71.25 175 GLY A CA 1
ATOM 1348 C C . GLY A 1 175 ? 32.255 -11.760 -14.670 1.00 71.25 175 GLY A C 1
ATOM 1349 O O . GLY A 1 175 ? 33.006 -12.270 -15.500 1.00 71.25 175 GLY A O 1
ATOM 1350 N N . LEU A 1 176 ? 32.014 -10.447 -14.648 1.00 76.00 176 LEU A N 1
ATOM 1351 C CA . LEU A 1 176 ? 32.586 -9.502 -15.608 1.00 76.00 176 LEU A CA 1
ATOM 1352 C C . LEU A 1 176 ? 34.121 -9.476 -15.543 1.00 76.00 176 LEU A C 1
ATOM 1354 O O . LEU A 1 176 ? 34.784 -9.540 -16.575 1.00 76.00 176 LEU A O 1
ATOM 1358 N N . THR A 1 177 ? 34.689 -9.459 -14.336 1.00 74.88 177 THR A N 1
ATOM 1359 C CA . THR A 1 177 ? 36.143 -9.524 -14.115 1.00 74.88 177 THR A CA 1
ATOM 1360 C C . THR A 1 177 ? 36.736 -10.814 -14.675 1.00 74.88 177 THR A C 1
ATOM 1362 O O . THR A 1 177 ? 37.790 -10.796 -15.307 1.00 74.88 177 THR A O 1
ATOM 1365 N N . TRP A 1 178 ? 36.051 -11.942 -14.489 1.00 73.25 178 TRP A N 1
ATOM 1366 C CA . TRP A 1 178 ? 36.486 -13.228 -15.019 1.00 73.25 178 TRP A CA 1
ATOM 1367 C C . TRP A 1 178 ? 36.470 -13.257 -16.552 1.00 73.25 178 TRP A C 1
ATOM 1369 O O . TRP A 1 178 ? 37.444 -13.710 -17.154 1.00 73.25 178 TRP A O 1
ATOM 1379 N N . VAL A 1 179 ? 35.426 -12.713 -17.188 1.00 70.44 179 VAL A N 1
ATOM 1380 C CA . VAL A 1 179 ? 35.348 -12.580 -18.655 1.00 70.44 179 VAL A CA 1
ATOM 1381 C C . VAL A 1 179 ? 36.439 -11.637 -19.185 1.00 70.44 179 VAL A C 1
ATOM 1383 O O . VAL A 1 179 ? 37.039 -11.917 -20.221 1.00 70.44 179 VAL A O 1
ATOM 1386 N N . GLU A 1 180 ? 36.749 -10.558 -18.458 1.00 70.62 180 GLU A N 1
ATOM 1387 C CA . GLU A 1 180 ? 37.789 -9.582 -18.818 1.00 70.62 180 GLU A CA 1
ATOM 1388 C C . GLU A 1 180 ? 39.212 -10.133 -18.708 1.00 70.62 180 GLU A C 1
ATOM 1390 O O . GLU A 1 180 ? 40.052 -9.833 -19.556 1.00 70.62 180 GLU A O 1
ATOM 1395 N N . ILE A 1 181 ? 39.487 -10.955 -17.695 1.00 68.19 181 ILE A N 1
ATOM 1396 C CA . ILE A 1 181 ? 40.808 -11.563 -17.495 1.00 68.19 181 ILE A CA 1
ATOM 1397 C C . ILE A 1 181 ? 40.981 -12.812 -18.372 1.00 68.19 181 ILE A C 1
ATOM 1399 O O . ILE A 1 181 ? 42.083 -13.065 -18.867 1.00 68.19 181 ILE A O 1
ATOM 1403 N N . PHE A 1 182 ? 39.912 -13.588 -18.600 1.00 68.19 182 PHE A N 1
ATOM 1404 C CA . PHE A 1 182 ? 39.959 -14.865 -19.325 1.00 68.19 182 PHE A CA 1
ATOM 1405 C C . PHE A 1 182 ? 39.012 -14.941 -20.549 1.00 68.19 182 PHE A C 1
ATOM 1407 O O . PHE A 1 182 ? 38.162 -15.836 -20.616 1.00 68.19 182 PHE A O 1
ATOM 1414 N N . PRO A 1 183 ? 39.235 -14.102 -21.581 1.00 60.03 183 PRO A N 1
ATOM 1415 C CA . PRO A 1 183 ? 38.439 -14.015 -22.814 1.00 60.03 183 PRO A CA 1
ATOM 1416 C C . PRO A 1 183 ? 38.052 -15.363 -23.430 1.00 60.03 183 PRO A C 1
ATOM 1418 O O . PRO A 1 183 ? 36.894 -15.682 -23.695 1.00 60.03 183 PRO A O 1
ATOM 1421 N N . MET A 1 184 ? 39.080 -16.180 -23.647 1.00 57.53 184 MET A N 1
ATOM 1422 C CA . MET A 1 184 ? 39.010 -17.408 -24.428 1.00 57.53 184 MET A CA 1
ATOM 1423 C C . MET A 1 184 ? 38.336 -18.527 -23.641 1.00 57.53 184 MET A C 1
ATOM 1425 O O . MET A 1 184 ? 37.724 -19.418 -24.223 1.00 57.53 184 MET A O 1
ATOM 1429 N N . ARG A 1 185 ? 38.419 -18.474 -22.305 1.00 64.25 185 ARG A N 1
ATOM 1430 C CA . ARG A 1 185 ? 37.704 -19.405 -21.426 1.00 64.25 185 ARG A CA 1
ATOM 1431 C C . ARG A 1 185 ? 36.218 -19.065 -21.382 1.00 64.25 185 ARG A C 1
ATOM 1433 O O . ARG A 1 185 ? 35.407 -19.982 -21.437 1.00 64.25 185 ARG A O 1
ATOM 1440 N N . ALA A 1 186 ? 35.870 -17.778 -21.368 1.00 60.50 186 ALA A N 1
ATOM 1441 C CA . ALA A 1 186 ? 34.483 -17.328 -21.442 1.00 60.50 186 ALA A CA 1
ATOM 1442 C C . ALA A 1 186 ? 33.825 -17.702 -22.781 1.00 60.50 186 ALA A C 1
ATOM 1444 O O . ALA A 1 186 ? 32.758 -18.307 -22.788 1.00 60.50 186 ALA A O 1
ATOM 1445 N N . LEU A 1 187 ? 34.490 -17.441 -23.912 1.00 58.47 187 LEU A N 1
ATOM 1446 C CA . LEU A 1 187 ? 33.988 -17.818 -25.242 1.00 58.47 187 LEU A CA 1
ATOM 1447 C C . LEU A 1 187 ? 33.751 -19.330 -25.377 1.00 58.47 187 LEU A C 1
ATOM 1449 O O . LEU A 1 187 ? 32.723 -19.742 -25.907 1.00 58.47 187 LEU A O 1
ATOM 1453 N N . ARG A 1 188 ? 34.655 -20.162 -24.842 1.00 61.06 188 ARG A N 1
ATOM 1454 C CA . ARG A 1 188 ? 34.484 -21.626 -24.811 1.00 61.06 188 ARG A CA 1
ATOM 1455 C C . ARG A 1 188 ? 33.333 -22.071 -23.903 1.00 61.06 188 ARG A C 1
ATOM 1457 O O . ARG A 1 188 ? 32.645 -23.029 -24.237 1.00 61.06 188 ARG A O 1
ATOM 1464 N N . PHE A 1 189 ? 33.118 -21.387 -22.778 1.00 61.75 189 PHE A N 1
ATOM 1465 C CA . PHE A 1 189 ? 32.025 -21.680 -21.845 1.00 61.75 189 PHE A CA 1
ATOM 1466 C C . PHE A 1 189 ? 30.643 -21.434 -22.473 1.00 61.75 189 PHE A C 1
ATOM 1468 O O . PHE A 1 189 ? 29.736 -22.237 -22.281 1.00 61.75 189 PHE A O 1
ATOM 1475 N N . PHE A 1 190 ? 30.497 -20.382 -23.286 1.00 55.50 190 PHE A N 1
ATOM 1476 C CA . PHE A 1 190 ? 29.240 -20.037 -23.967 1.00 55.50 190 PHE A CA 1
ATOM 1477 C C . PHE A 1 190 ? 29.056 -20.701 -25.347 1.00 55.50 190 PHE A C 1
ATOM 1479 O O . PHE A 1 190 ? 28.221 -20.263 -26.134 1.00 55.50 190 PHE A O 1
ATOM 1486 N N . GLY A 1 191 ? 29.813 -21.761 -25.656 1.00 50.56 191 GLY A N 1
ATOM 1487 C CA . GLY A 1 191 ? 29.636 -22.541 -26.890 1.00 50.56 191 GLY A CA 1
ATOM 1488 C C . GLY A 1 191 ? 30.289 -21.952 -28.148 1.00 50.56 191 GLY A C 1
ATOM 1489 O O . GLY A 1 191 ? 29.940 -22.357 -29.253 1.00 50.56 191 GLY A O 1
ATOM 1490 N N . GLY A 1 192 ? 31.233 -21.015 -28.001 1.00 53.84 192 GLY A N 1
ATOM 1491 C CA . GLY A 1 192 ? 32.035 -20.474 -29.102 1.00 53.84 192 GLY A CA 1
ATOM 1492 C C . GLY A 1 192 ? 33.042 -21.478 -29.681 1.00 53.84 192 GLY A C 1
ATOM 1493 O O . GLY A 1 192 ? 33.405 -22.466 -29.039 1.00 53.84 192 GLY A O 1
ATOM 1494 N N . ASP A 1 193 ? 33.493 -21.206 -30.910 1.00 48.69 193 ASP A N 1
ATOM 1495 C CA . ASP A 1 193 ? 34.329 -22.096 -31.725 1.00 48.69 193 ASP A CA 1
ATOM 1496 C C . ASP A 1 193 ? 35.581 -22.599 -30.974 1.00 48.69 193 ASP A C 1
ATOM 1498 O O . ASP A 1 193 ? 36.383 -21.825 -30.438 1.00 48.69 193 ASP A O 1
ATOM 1502 N N . LYS A 1 194 ? 35.750 -23.927 -30.924 1.00 48.53 194 LYS A N 1
ATOM 1503 C CA . LYS A 1 194 ? 36.825 -24.604 -30.175 1.00 48.53 194 LYS A CA 1
ATOM 1504 C C . LYS A 1 194 ? 38.199 -24.446 -30.839 1.00 48.53 194 LYS A C 1
ATOM 1506 O O . LYS A 1 194 ? 39.204 -24.720 -30.187 1.00 48.53 194 LYS A O 1
ATOM 1511 N N . ASN A 1 195 ? 38.233 -23.968 -32.084 1.00 43.59 195 ASN A N 1
ATOM 1512 C CA . ASN A 1 195 ? 39.433 -23.826 -32.914 1.00 43.59 195 ASN A CA 1
ATOM 1513 C C . ASN A 1 195 ? 40.170 -22.483 -32.760 1.00 43.59 195 ASN A C 1
ATOM 1515 O O . ASN A 1 195 ? 41.111 -22.209 -33.499 1.00 43.59 195 ASN A O 1
ATOM 1519 N N . LEU A 1 196 ? 39.770 -21.626 -31.817 1.00 46.59 196 LEU A N 1
ATOM 1520 C CA . LEU A 1 196 ? 40.514 -20.401 -31.527 1.00 46.59 196 LEU A CA 1
ATOM 1521 C C . LEU A 1 196 ? 41.826 -20.745 -30.782 1.00 46.59 196 LEU A C 1
ATOM 1523 O O . LEU A 1 196 ? 41.799 -21.165 -29.616 1.00 46.59 196 LEU A O 1
ATOM 1527 N N . ASP A 1 197 ? 42.952 -20.579 -31.486 1.00 44.44 197 ASP A N 1
ATOM 1528 C CA . ASP A 1 197 ? 44.327 -20.866 -31.046 1.00 44.44 197 ASP A CA 1
ATOM 1529 C C . ASP A 1 197 ? 44.701 -20.166 -29.716 1.00 44.44 197 ASP A C 1
ATOM 1531 O O . ASP A 1 197 ? 44.224 -19.056 -29.436 1.00 44.44 197 ASP A O 1
ATOM 1535 N N . PRO A 1 198 ? 45.575 -20.762 -28.877 1.00 42.28 198 PRO A N 1
ATOM 1536 C CA . PRO A 1 198 ? 45.989 -20.198 -27.596 1.00 42.28 198 PRO A CA 1
ATOM 1537 C C . PRO A 1 198 ? 46.983 -19.043 -27.803 1.00 42.28 198 PRO A C 1
ATOM 1539 O O . PRO A 1 198 ? 48.184 -19.164 -27.585 1.00 42.28 198 PRO A O 1
ATOM 1542 N N . GLY A 1 199 ? 46.481 -17.866 -28.173 1.00 38.84 199 GLY A N 1
ATOM 1543 C CA . GLY A 1 199 ? 47.288 -16.651 -28.363 1.00 38.84 199 GLY A CA 1
ATOM 1544 C C . GLY A 1 199 ? 47.930 -16.064 -27.094 1.00 38.84 199 GLY A C 1
ATOM 1545 O O . GLY A 1 199 ? 48.444 -14.952 -27.147 1.00 38.84 199 GLY A O 1
ATOM 1546 N N . ASN A 1 200 ? 47.903 -16.762 -25.952 1.00 44.09 200 ASN A N 1
ATOM 1547 C CA . ASN A 1 200 ? 48.411 -16.245 -24.674 1.00 44.09 200 ASN A CA 1
ATOM 1548 C C . ASN A 1 200 ? 49.648 -16.982 -24.130 1.00 44.09 200 ASN A C 1
ATOM 1550 O O . ASN A 1 200 ? 50.130 -16.621 -23.061 1.00 44.09 200 ASN A O 1
ATOM 1554 N N . GLU A 1 201 ? 50.184 -17.978 -24.843 1.00 40.50 201 GLU A N 1
ATOM 1555 C CA . GLU A 1 201 ? 51.366 -18.730 -24.381 1.00 40.50 201 GLU A CA 1
ATOM 1556 C C . GLU A 1 201 ? 52.706 -18.136 -24.856 1.00 40.50 201 GLU A C 1
ATOM 1558 O O . GLU A 1 201 ? 53.724 -18.353 -24.213 1.00 40.50 201 GLU A O 1
ATOM 1563 N N . ARG A 1 202 ? 52.734 -17.292 -25.902 1.00 39.81 202 ARG A N 1
ATOM 1564 C CA . ARG A 1 202 ? 53.987 -16.677 -26.409 1.00 39.81 202 ARG A CA 1
ATOM 1565 C C . ARG A 1 202 ? 54.366 -15.325 -25.790 1.00 39.81 202 ARG A C 1
ATOM 1567 O O . ARG A 1 202 ? 55.374 -14.746 -26.173 1.00 39.81 202 ARG A O 1
ATOM 1574 N N . ARG A 1 203 ? 53.590 -14.809 -24.831 1.00 43.91 203 ARG A N 1
ATOM 1575 C CA . ARG A 1 203 ? 53.898 -13.566 -24.083 1.00 43.91 203 ARG A CA 1
ATOM 1576 C C . ARG A 1 203 ? 54.623 -13.831 -22.749 1.00 43.91 203 ARG A C 1
ATOM 1578 O O . ARG A 1 203 ? 54.683 -12.953 -21.896 1.00 43.91 203 ARG A O 1
ATOM 1585 N N . GLY A 1 204 ? 55.100 -15.060 -22.537 1.00 36.81 204 GLY A N 1
ATOM 1586 C CA . GLY A 1 204 ? 55.503 -15.578 -21.226 1.00 36.81 204 GLY A CA 1
ATOM 1587 C C . GLY A 1 204 ? 56.886 -15.171 -20.718 1.00 36.81 204 GLY A C 1
ATOM 1588 O O . GLY A 1 204 ? 57.053 -15.079 -19.502 1.00 36.81 204 GLY A O 1
ATOM 1589 N N . ASP A 1 205 ? 57.850 -14.888 -21.598 1.00 39.75 205 ASP A N 1
ATOM 1590 C CA . ASP A 1 205 ? 59.255 -15.028 -21.181 1.00 39.75 205 ASP A CA 1
ATOM 1591 C C . ASP A 1 205 ? 59.991 -13.708 -20.887 1.00 39.75 205 ASP A C 1
ATOM 1593 O O . ASP A 1 205 ? 60.867 -13.696 -20.029 1.00 39.75 205 ASP A O 1
ATOM 1597 N N . GLU A 1 206 ? 59.591 -12.568 -21.463 1.00 41.88 206 GLU A N 1
ATOM 1598 C CA . GLU A 1 206 ? 60.222 -11.262 -21.156 1.00 41.88 206 GLU A CA 1
ATOM 1599 C C . GLU A 1 206 ? 59.504 -10.468 -20.046 1.00 41.88 206 GLU A C 1
ATOM 1601 O O . GLU A 1 206 ? 60.049 -9.523 -19.478 1.00 41.88 206 GLU A O 1
ATOM 1606 N N . GLU A 1 207 ? 58.273 -10.843 -19.692 1.00 45.19 207 GLU A N 1
ATOM 1607 C CA . GLU A 1 207 ? 57.407 -10.049 -18.804 1.00 45.19 207 GLU A CA 1
ATOM 1608 C C . GLU A 1 207 ? 57.466 -10.498 -17.332 1.00 45.19 207 GLU A C 1
ATOM 1610 O O . GLU A 1 207 ? 56.729 -9.992 -16.483 1.00 45.19 207 GLU A O 1
ATOM 1615 N N . ARG A 1 208 ? 58.341 -11.459 -17.006 1.00 39.91 208 ARG A N 1
ATOM 1616 C CA . ARG A 1 208 ? 58.467 -12.036 -15.658 1.00 39.91 208 ARG A CA 1
ATOM 1617 C C . ARG A 1 208 ? 59.167 -11.094 -14.670 1.00 39.91 208 ARG A C 1
ATOM 1619 O O . ARG A 1 208 ? 58.767 -11.063 -13.509 1.00 39.91 208 ARG A O 1
ATOM 1626 N N . ASP A 1 209 ? 60.085 -10.251 -15.143 1.00 39.75 209 ASP A N 1
ATOM 1627 C CA . ASP A 1 209 ? 60.838 -9.315 -14.291 1.00 39.75 209 ASP A CA 1
ATOM 1628 C C . ASP A 1 209 ? 60.088 -7.999 -14.011 1.00 39.75 209 ASP A C 1
ATOM 1630 O O . ASP A 1 209 ? 60.244 -7.409 -12.941 1.00 39.75 209 ASP A O 1
ATOM 1634 N N . ARG A 1 210 ? 59.166 -7.574 -14.892 1.00 43.16 210 ARG A N 1
ATOM 1635 C CA . ARG A 1 210 ? 58.287 -6.408 -14.638 1.00 43.16 210 ARG A CA 1
ATOM 1636 C C . ARG A 1 210 ? 57.262 -6.655 -13.527 1.00 43.16 210 ARG A C 1
ATOM 1638 O O . ARG A 1 210 ? 56.875 -5.722 -12.827 1.00 43.16 210 ARG A O 1
ATOM 1645 N N . ARG A 1 211 ? 56.890 -7.919 -13.283 1.00 43.53 211 ARG A N 1
ATOM 1646 C CA . ARG A 1 211 ? 55.892 -8.303 -12.265 1.00 43.53 211 ARG A CA 1
ATOM 1647 C C . ARG A 1 211 ? 56.294 -7.936 -10.837 1.00 43.53 211 ARG A C 1
ATOM 1649 O O . ARG A 1 211 ? 55.405 -7.712 -10.022 1.00 43.53 211 ARG A O 1
ATOM 1656 N N . HIS A 1 212 ? 57.587 -7.849 -10.526 1.00 40.47 212 HIS A N 1
ATOM 1657 C CA . HIS A 1 212 ? 58.044 -7.492 -9.178 1.00 40.47 212 HIS A CA 1
ATOM 1658 C C . HIS A 1 212 ? 58.047 -5.974 -8.931 1.00 40.47 212 HIS A C 1
ATOM 1660 O O . HIS A 1 212 ? 57.723 -5.542 -7.825 1.00 40.47 212 HIS A O 1
ATOM 1666 N N . ALA A 1 213 ? 58.312 -5.162 -9.960 1.00 39.16 213 ALA A N 1
ATOM 1667 C CA . ALA A 1 213 ? 58.216 -3.703 -9.876 1.00 39.16 213 ALA A CA 1
ATOM 1668 C C . ALA A 1 213 ? 56.751 -3.220 -9.895 1.00 39.16 213 ALA A C 1
ATOM 1670 O O . ALA A 1 213 ? 56.369 -2.361 -9.099 1.00 39.16 213 ALA A O 1
ATOM 1671 N N . ASP A 1 214 ? 55.901 -3.842 -10.719 1.00 40.31 214 ASP A N 1
ATOM 1672 C CA . ASP A 1 214 ? 54.473 -3.509 -10.819 1.00 40.31 214 ASP A CA 1
ATOM 1673 C C . ASP A 1 214 ? 53.664 -3.994 -9.605 1.00 40.31 214 ASP A C 1
ATOM 1675 O O . ASP A 1 214 ? 52.670 -3.371 -9.232 1.00 40.31 214 ASP A O 1
ATOM 1679 N N . ALA A 1 215 ? 54.106 -5.063 -8.929 1.00 38.41 215 ALA A N 1
ATOM 1680 C CA . ALA A 1 215 ? 53.535 -5.480 -7.648 1.00 38.41 215 ALA A CA 1
ATOM 1681 C C . ALA A 1 215 ? 53.826 -4.461 -6.534 1.00 38.41 215 ALA A C 1
ATOM 1683 O O . ALA A 1 215 ? 52.939 -4.168 -5.735 1.00 38.41 215 ALA A O 1
ATOM 1684 N N . ALA A 1 216 ? 55.025 -3.869 -6.505 1.00 39.75 216 ALA A N 1
ATOM 1685 C CA . ALA A 1 216 ? 55.367 -2.815 -5.549 1.00 39.75 216 ALA A CA 1
ATOM 1686 C C . ALA A 1 216 ? 54.600 -1.511 -5.834 1.00 39.75 216 ALA A C 1
ATOM 1688 O O . ALA A 1 216 ? 54.120 -0.865 -4.902 1.00 39.75 216 ALA A O 1
ATOM 1689 N N . LEU A 1 217 ? 54.403 -1.163 -7.112 1.00 40.56 217 LEU A N 1
ATOM 1690 C CA . LEU A 1 217 ? 53.585 -0.018 -7.520 1.00 40.56 217 LEU A CA 1
ATOM 1691 C C . LEU A 1 217 ? 52.093 -0.243 -7.211 1.00 40.56 217 LEU A C 1
ATOM 1693 O O . LEU A 1 217 ? 51.424 0.654 -6.707 1.00 40.56 217 LEU A O 1
ATOM 1697 N N . GLY A 1 218 ? 51.576 -1.453 -7.446 1.00 36.78 218 GLY A N 1
ATOM 1698 C CA . GLY A 1 218 ? 50.192 -1.839 -7.152 1.00 36.78 218 GLY A CA 1
ATOM 1699 C C . GLY A 1 218 ? 49.883 -1.902 -5.655 1.00 36.78 218 GLY A C 1
ATOM 1700 O O . GLY A 1 218 ? 48.832 -1.426 -5.226 1.00 36.78 218 GLY A O 1
ATOM 1701 N N . VAL A 1 219 ? 50.818 -2.403 -4.841 1.00 42.91 219 VAL A N 1
ATOM 1702 C CA . VAL A 1 219 ? 50.741 -2.334 -3.371 1.00 42.91 219 VAL A CA 1
ATOM 1703 C C . VAL A 1 219 ? 50.869 -0.886 -2.894 1.00 42.91 219 VAL A C 1
ATOM 1705 O O . VAL A 1 219 ? 50.135 -0.482 -1.999 1.00 42.91 219 VAL A O 1
ATOM 1708 N N . GLY A 1 220 ? 51.710 -0.069 -3.536 1.00 38.78 220 GLY A N 1
ATOM 1709 C CA . GLY A 1 220 ? 51.813 1.368 -3.274 1.00 38.78 220 GLY A CA 1
ATOM 1710 C C . GLY A 1 220 ? 50.522 2.136 -3.574 1.00 38.78 220 GLY A C 1
ATOM 1711 O O . GLY A 1 220 ? 50.118 2.976 -2.777 1.00 38.78 220 GLY A O 1
ATOM 1712 N N . ILE A 1 221 ? 49.823 1.808 -4.664 1.00 46.03 221 ILE A N 1
ATOM 1713 C CA . ILE A 1 221 ? 48.524 2.400 -5.026 1.00 46.03 221 ILE A CA 1
ATOM 1714 C C . ILE A 1 221 ? 47.412 1.913 -4.086 1.00 46.03 221 ILE A C 1
ATOM 1716 O O . ILE A 1 221 ? 46.575 2.715 -3.679 1.00 46.03 221 ILE A O 1
ATOM 1720 N N . LEU A 1 222 ? 47.419 0.638 -3.678 1.00 42.44 222 LEU A N 1
ATOM 1721 C CA . LEU A 1 222 ? 46.493 0.102 -2.670 1.00 42.44 222 LEU A CA 1
ATOM 1722 C C . LEU A 1 222 ? 46.713 0.734 -1.290 1.00 42.44 222 LEU A C 1
ATOM 1724 O O . LEU A 1 222 ? 45.742 1.082 -0.623 1.00 42.44 222 LEU A O 1
ATOM 1728 N N . LEU A 1 223 ? 47.967 0.937 -0.879 1.00 44.22 223 LEU A N 1
ATOM 1729 C CA . LEU A 1 223 ? 48.317 1.617 0.368 1.00 44.22 223 LEU A CA 1
ATOM 1730 C C . LEU A 1 223 ? 48.039 3.120 0.296 1.00 44.22 223 LEU A C 1
ATOM 1732 O O . LEU A 1 223 ? 47.610 3.681 1.293 1.00 44.22 223 LEU A O 1
ATOM 1736 N N . ALA A 1 224 ? 48.202 3.767 -0.861 1.00 43.72 224 ALA A N 1
ATOM 1737 C CA . ALA A 1 224 ? 47.826 5.165 -1.067 1.00 43.72 224 ALA A CA 1
ATOM 1738 C C . ALA A 1 224 ? 46.301 5.348 -1.075 1.00 43.72 224 ALA A C 1
ATOM 1740 O O . ALA A 1 224 ? 45.799 6.275 -0.447 1.00 43.72 224 ALA A O 1
ATOM 1741 N N . ALA A 1 225 ? 45.548 4.444 -1.706 1.00 44.03 225 ALA A N 1
ATOM 1742 C CA . ALA A 1 225 ? 44.087 4.435 -1.663 1.00 44.03 225 ALA A CA 1
ATOM 1743 C C . ALA A 1 225 ? 43.574 4.146 -0.243 1.00 44.03 225 ALA A C 1
ATOM 1745 O O . ALA A 1 225 ? 42.685 4.843 0.237 1.00 44.03 225 ALA A O 1
ATOM 1746 N N . ALA A 1 226 ? 44.182 3.193 0.472 1.00 42.97 226 ALA A N 1
ATOM 1747 C CA . ALA A 1 226 ? 43.881 2.923 1.876 1.00 42.97 226 ALA A CA 1
ATOM 1748 C C . ALA A 1 226 ? 44.282 4.093 2.792 1.00 42.97 226 ALA A C 1
ATOM 1750 O O . ALA A 1 226 ? 43.529 4.436 3.697 1.00 42.97 226 ALA A O 1
ATOM 1751 N N . ALA A 1 227 ? 45.414 4.756 2.542 1.00 42.00 227 ALA A N 1
ATOM 1752 C CA . ALA A 1 227 ? 45.862 5.929 3.289 1.00 42.00 227 ALA A CA 1
ATOM 1753 C C . ALA A 1 227 ? 44.961 7.137 3.035 1.00 42.00 227 ALA A C 1
ATOM 1755 O O . ALA A 1 227 ? 44.637 7.839 3.981 1.00 42.00 227 ALA A O 1
ATOM 1756 N N . VAL A 1 228 ? 44.486 7.345 1.806 1.00 44.72 228 VAL A N 1
ATOM 1757 C CA . VAL A 1 228 ? 43.465 8.350 1.481 1.00 44.72 228 VAL A CA 1
ATOM 1758 C C . VAL A 1 228 ? 42.139 8.006 2.170 1.00 44.72 228 VAL A C 1
ATOM 1760 O O . VAL A 1 228 ? 41.526 8.892 2.750 1.00 44.72 228 VAL A O 1
ATOM 1763 N N . VAL A 1 229 ? 41.729 6.735 2.227 1.00 42.19 229 VAL A N 1
ATOM 1764 C CA . VAL A 1 229 ? 40.542 6.272 2.980 1.00 42.19 229 VAL A CA 1
ATOM 1765 C C . VAL A 1 229 ? 40.697 6.464 4.500 1.00 42.19 229 VAL A C 1
ATOM 1767 O O . VAL A 1 229 ? 39.735 6.827 5.176 1.00 42.19 229 VAL A O 1
ATOM 1770 N N . VAL A 1 230 ? 41.902 6.283 5.049 1.00 42.50 230 VAL A N 1
ATOM 1771 C CA . VAL A 1 230 ? 42.220 6.515 6.471 1.00 42.50 230 VAL A CA 1
ATOM 1772 C C . VAL A 1 230 ? 42.355 8.010 6.787 1.00 42.50 230 VAL A C 1
ATOM 1774 O O . VAL A 1 230 ? 41.883 8.444 7.830 1.00 42.50 230 VAL A O 1
ATOM 1777 N N . LEU A 1 231 ? 42.914 8.817 5.881 1.00 42.50 231 LEU A N 1
ATOM 1778 C CA . LEU A 1 231 ? 42.998 10.282 5.986 1.00 42.50 231 LEU A CA 1
ATOM 1779 C C . LEU A 1 231 ? 41.633 10.959 5.774 1.00 42.50 231 LEU A C 1
ATOM 1781 O O . LEU A 1 231 ? 41.402 12.044 6.303 1.00 42.50 231 LEU A O 1
ATOM 1785 N N . MET A 1 232 ? 40.715 10.321 5.038 1.00 41.78 232 MET A N 1
ATOM 1786 C CA . MET A 1 232 ? 39.325 10.762 4.869 1.00 41.78 232 MET A CA 1
ATOM 1787 C C . MET A 1 232 ? 38.376 10.244 5.958 1.00 41.78 232 MET A C 1
ATOM 1789 O O . MET A 1 232 ? 37.242 10.726 6.039 1.00 41.78 232 MET A O 1
ATOM 1793 N N . ARG A 1 233 ? 38.822 9.348 6.858 1.00 35.94 233 ARG A N 1
ATOM 1794 C CA . ARG A 1 233 ? 38.170 9.215 8.167 1.00 35.94 233 ARG A CA 1
ATOM 1795 C C . ARG A 1 233 ? 38.418 10.514 8.920 1.00 35.94 233 ARG A C 1
ATOM 1797 O O . ARG A 1 233 ? 39.391 10.644 9.656 1.00 35.94 233 ARG A O 1
ATOM 1804 N N . ARG A 1 234 ? 37.505 11.473 8.781 1.00 33.53 234 ARG A N 1
ATOM 1805 C CA . ARG A 1 234 ? 37.333 12.465 9.837 1.00 33.53 234 ARG A CA 1
ATOM 1806 C C . ARG A 1 234 ? 37.017 11.669 11.106 1.00 33.53 234 ARG A C 1
ATOM 1808 O O . ARG A 1 234 ? 36.005 10.965 11.102 1.00 33.53 234 ARG A O 1
ATOM 1815 N N . PRO A 1 235 ? 37.841 11.710 12.169 1.00 35.06 235 PRO A N 1
ATOM 1816 C CA . PRO A 1 235 ? 37.332 11.317 13.466 1.00 35.06 235 PRO A CA 1
ATOM 1817 C C . PRO A 1 235 ? 36.125 12.217 13.715 1.00 35.06 235 PRO A C 1
ATOM 1819 O O . PRO A 1 235 ? 36.227 13.443 13.608 1.00 35.06 235 PRO A O 1
ATOM 1822 N N . SER A 1 236 ? 34.965 11.614 13.964 1.00 38.75 236 SER A N 1
ATOM 1823 C CA . SER A 1 236 ? 33.846 12.350 14.534 1.00 38.75 236 SER A CA 1
ATOM 1824 C C . SER A 1 236 ? 34.407 13.114 15.735 1.00 38.75 236 SER A C 1
ATOM 1826 O O . SER A 1 236 ? 35.074 12.483 16.564 1.00 38.75 236 SER A O 1
ATOM 1828 N N . PRO A 1 237 ? 34.240 14.446 15.825 1.00 33.19 237 PRO A N 1
ATOM 1829 C CA . PRO A 1 237 ? 34.682 15.154 17.014 1.00 33.19 237 PRO A CA 1
ATOM 1830 C C . PRO A 1 237 ? 34.023 14.477 18.226 1.00 33.19 237 PRO A C 1
ATOM 1832 O O . PRO A 1 237 ? 32.850 14.092 18.124 1.00 33.19 237 PRO A O 1
ATOM 1835 N N . PRO A 1 238 ? 34.739 14.274 19.350 1.00 34.62 238 PRO A N 1
ATOM 1836 C CA . PRO A 1 238 ? 34.073 13.847 20.571 1.00 34.62 238 PRO A CA 1
ATOM 1837 C C . PRO A 1 238 ? 32.930 14.835 20.848 1.00 34.62 238 PRO A C 1
ATOM 1839 O O . PRO A 1 238 ? 33.096 16.031 20.572 1.00 34.62 238 PRO A O 1
ATOM 1842 N N . PRO A 1 239 ? 31.764 14.358 21.322 1.00 34.75 239 PRO A N 1
ATOM 1843 C CA . PRO A 1 239 ? 30.641 15.244 21.583 1.00 34.75 239 PRO A CA 1
ATOM 1844 C C . PRO A 1 239 ? 31.126 16.380 22.494 1.00 34.75 239 PRO A C 1
ATOM 1846 O O . PRO A 1 239 ? 31.837 16.100 23.467 1.00 34.75 239 PRO A O 1
ATOM 1849 N N . PRO A 1 240 ? 30.815 17.654 22.186 1.00 33.75 240 PRO A N 1
ATOM 1850 C CA . PRO A 1 240 ? 31.154 18.731 23.099 1.00 33.75 240 PRO A CA 1
ATOM 1851 C C . PRO A 1 240 ? 30.517 18.422 24.463 1.00 33.75 240 PRO A C 1
ATOM 1853 O O . PRO A 1 240 ? 29.403 17.885 24.503 1.00 33.75 240 PRO A O 1
ATOM 1856 N N . PRO A 1 241 ? 31.200 18.716 25.584 1.00 31.88 241 PRO A N 1
ATOM 1857 C CA . PRO A 1 241 ? 30.576 18.594 26.893 1.00 31.88 241 PRO A CA 1
ATOM 1858 C C . PRO A 1 241 ? 29.292 19.423 26.881 1.00 31.88 241 PRO A C 1
ATOM 1860 O O . PRO A 1 241 ? 29.298 20.525 26.335 1.00 31.88 241 PRO A O 1
ATOM 1863 N N . LEU A 1 242 ? 28.214 18.859 27.439 1.00 41.09 242 LEU A N 1
ATOM 1864 C CA . LEU A 1 242 ? 26.877 19.453 27.521 1.00 41.09 242 LEU A CA 1
ATOM 1865 C C . LEU A 1 242 ? 26.960 20.914 27.983 1.00 41.09 242 LEU A C 1
ATOM 1867 O O . LEU A 1 242 ? 26.956 21.211 29.177 1.00 41.09 242 LEU A O 1
ATOM 1871 N N . SER A 1 243 ? 27.030 21.833 27.027 1.00 34.69 243 SER A N 1
ATOM 1872 C CA . SER A 1 243 ? 26.723 23.232 27.233 1.00 34.69 243 SER A CA 1
ATOM 1873 C C . SER A 1 243 ? 25.210 23.371 27.100 1.00 34.69 243 SER A C 1
ATOM 1875 O O . SER A 1 243 ? 24.581 22.757 26.239 1.00 34.69 243 SER A O 1
ATOM 1877 N N . GLY A 1 244 ? 24.625 24.096 28.055 1.00 38.41 244 GLY A N 1
ATOM 1878 C CA . GLY A 1 244 ? 23.184 24.231 28.251 1.00 38.41 244 GLY A CA 1
ATOM 1879 C C . GLY A 1 244 ? 22.411 24.710 27.014 1.00 38.41 244 GLY A C 1
ATOM 1880 O O . GLY A 1 244 ? 22.992 25.063 25.989 1.00 38.41 244 GLY A O 1
ATOM 1881 N N . PRO A 1 245 ? 21.073 24.731 27.100 1.00 35.12 245 PRO A N 1
ATOM 1882 C CA . PRO A 1 245 ? 20.203 24.767 25.936 1.00 35.12 245 PRO A CA 1
ATOM 1883 C C . PRO A 1 245 ? 20.435 26.045 25.126 1.00 35.12 245 PRO A C 1
ATOM 1885 O O . PRO A 1 245 ? 20.069 27.140 25.559 1.00 35.12 245 PRO A O 1
ATOM 1888 N N . SER A 1 246 ? 20.984 25.913 23.916 1.00 28.83 246 SER A N 1
ATOM 1889 C CA . SER A 1 246 ? 20.846 26.963 22.915 1.00 28.83 246 SER A CA 1
ATOM 1890 C C . SER A 1 246 ? 19.374 27.007 22.513 1.00 28.83 246 SER A C 1
ATOM 1892 O O . SER A 1 246 ? 18.864 26.132 21.813 1.00 28.83 246 SER A O 1
ATOM 1894 N N . ARG A 1 247 ? 18.667 28.021 23.013 1.00 41.16 247 ARG A N 1
ATOM 1895 C CA . ARG A 1 247 ? 17.318 28.391 22.584 1.00 41.16 247 ARG A CA 1
ATOM 1896 C C . ARG A 1 247 ? 17.368 28.834 21.125 1.00 41.16 247 ARG A C 1
ATOM 1898 O O . ARG A 1 247 ? 17.504 30.021 20.861 1.00 41.16 247 ARG A O 1
ATOM 1905 N N . THR A 1 248 ? 17.324 27.892 20.195 1.00 32.06 248 THR A N 1
ATOM 1906 C CA . THR A 1 248 ? 16.824 28.060 18.821 1.00 32.06 248 THR A CA 1
ATOM 1907 C C . THR A 1 248 ? 16.946 26.710 18.112 1.00 32.06 248 THR A C 1
ATOM 1909 O O . THR A 1 248 ? 18.063 26.255 17.870 1.00 32.06 248 THR A O 1
ATOM 1912 N N . PRO A 1 249 ? 15.832 26.020 17.807 1.00 32.91 249 PRO A N 1
ATOM 1913 C CA . PRO A 1 249 ? 15.889 24.867 16.920 1.00 32.91 249 PRO A CA 1
ATOM 1914 C C . PRO A 1 249 ? 16.289 25.323 15.503 1.00 32.91 249 PRO A C 1
ATOM 1916 O O . PRO A 1 249 ? 15.994 26.465 15.129 1.00 32.91 249 PRO A O 1
ATOM 1919 N N . PRO A 1 250 ? 16.945 24.462 14.703 1.00 29.22 250 PRO A N 1
ATOM 1920 C CA . PRO A 1 250 ? 17.153 24.735 13.283 1.00 29.22 250 PRO A CA 1
ATOM 1921 C C . PRO A 1 250 ? 15.788 24.934 12.602 1.00 29.22 250 PRO A C 1
ATOM 1923 O O . PRO A 1 250 ? 14.795 24.360 13.063 1.00 29.22 250 PRO A O 1
ATOM 1926 N N . PRO A 1 251 ? 15.694 25.754 11.539 1.00 31.75 251 PRO A N 1
ATOM 1927 C CA . PRO A 1 251 ? 14.418 26.007 10.890 1.00 31.75 251 PRO A CA 1
ATOM 1928 C C . PRO A 1 251 ? 13.843 24.679 10.397 1.00 31.75 251 PRO A C 1
ATOM 1930 O O . PRO A 1 251 ? 14.493 23.955 9.643 1.00 31.75 251 PRO A O 1
ATOM 1933 N N . ALA A 1 252 ? 12.634 24.359 10.865 1.00 37.88 252 ALA A N 1
ATOM 1934 C CA . ALA A 1 252 ? 11.828 23.274 10.332 1.00 37.88 252 ALA A CA 1
ATOM 1935 C C . ALA A 1 252 ? 11.837 23.375 8.803 1.00 37.88 252 ALA A C 1
ATOM 1937 O O . ALA A 1 252 ? 11.590 24.458 8.265 1.00 37.88 252 ALA A O 1
ATOM 1938 N N . ALA A 1 253 ? 12.157 22.276 8.117 1.00 36.72 253 ALA A N 1
ATOM 1939 C CA . ALA A 1 253 ? 12.038 22.195 6.670 1.00 36.72 253 ALA A CA 1
ATOM 1940 C C . ALA A 1 253 ? 10.603 22.598 6.294 1.00 36.72 253 ALA A C 1
ATOM 1942 O O . ALA A 1 253 ? 9.639 21.904 6.612 1.00 36.72 253 ALA A O 1
ATOM 1943 N N . GLN A 1 254 ? 10.462 23.792 5.723 1.00 33.97 254 GLN A N 1
ATOM 1944 C CA . GLN A 1 254 ? 9.176 24.373 5.370 1.00 33.97 254 GLN A CA 1
ATOM 1945 C C . GLN A 1 254 ? 8.609 23.606 4.171 1.00 33.97 254 GLN A C 1
ATOM 1947 O O . GLN A 1 254 ? 9.198 23.630 3.093 1.00 33.97 254 GLN A O 1
ATOM 1952 N N . CYS A 1 255 ? 7.456 22.954 4.346 1.00 40.00 255 CYS A N 1
ATOM 1953 C CA . CYS A 1 255 ? 6.629 22.519 3.220 1.00 40.00 255 CYS A CA 1
ATOM 1954 C C . CYS A 1 255 ? 6.110 23.759 2.464 1.00 40.00 255 CYS A C 1
ATOM 1956 O O . CYS A 1 255 ? 5.575 24.673 3.101 1.00 40.00 255 CYS A O 1
ATOM 1958 N N . PRO A 1 256 ? 6.190 23.809 1.125 1.00 35.25 256 PRO A N 1
ATOM 1959 C CA . PRO A 1 256 ? 5.527 24.838 0.349 1.00 35.25 256 PRO A CA 1
ATOM 1960 C C . PRO A 1 256 ? 4.010 24.585 0.355 1.00 35.25 256 PRO A C 1
ATOM 1962 O O . PRO A 1 256 ? 3.525 23.575 -0.132 1.00 35.25 256 PRO A O 1
ATOM 1965 N N . TYR A 1 257 ? 3.295 25.527 0.967 1.00 39.12 257 TYR A N 1
ATOM 1966 C CA . TYR A 1 257 ? 1.879 25.885 0.835 1.00 39.12 257 TYR A CA 1
ATOM 1967 C C . TYR A 1 257 ? 0.891 24.880 0.208 1.00 39.12 257 TYR A C 1
ATOM 1969 O O . TYR A 1 257 ? 0.843 24.698 -1.008 1.00 39.12 257 TYR A O 1
ATOM 1977 N N . ALA A 1 258 ? -0.089 24.458 1.017 1.00 37.62 258 ALA A N 1
ATOM 1978 C CA . ALA A 1 258 ? -1.427 24.146 0.528 1.00 37.62 258 ALA A CA 1
ATOM 1979 C C . ALA A 1 258 ? -2.033 25.408 -0.114 1.00 37.62 258 ALA A C 1
ATOM 1981 O O . ALA A 1 258 ? -2.415 26.358 0.574 1.00 37.62 258 ALA A O 1
ATOM 1982 N N . ARG A 1 259 ? -2.145 25.449 -1.445 1.00 37.78 259 ARG A N 1
ATOM 1983 C CA . ARG A 1 259 ? -3.122 26.347 -2.072 1.00 37.78 259 ARG A CA 1
ATOM 1984 C C . ARG A 1 259 ? -4.485 25.688 -1.912 1.00 37.78 259 ARG A C 1
ATOM 1986 O O . ARG A 1 259 ? -4.661 24.560 -2.367 1.00 37.78 259 ARG A O 1
ATOM 1993 N N . ARG A 1 260 ? -5.469 26.403 -1.348 1.00 40.22 260 ARG A N 1
ATOM 1994 C CA . ARG A 1 260 ? -6.874 26.142 -1.696 1.00 40.22 260 ARG A CA 1
ATOM 1995 C C . ARG A 1 260 ? -6.941 26.246 -3.213 1.00 40.22 260 ARG A C 1
ATOM 1997 O O . ARG A 1 260 ? -6.900 27.351 -3.752 1.00 40.22 260 ARG A O 1
ATOM 2004 N N . GLN A 1 261 ? -6.943 25.114 -3.905 1.00 41.47 261 GLN A N 1
ATOM 2005 C CA . GLN A 1 261 ? -7.319 25.130 -5.302 1.00 41.47 261 GLN A CA 1
ATOM 2006 C C . GLN A 1 261 ? -8.777 25.575 -5.317 1.00 41.47 261 GLN A C 1
ATOM 2008 O O . GLN A 1 261 ? -9.609 25.045 -4.578 1.00 41.47 261 GLN A O 1
ATOM 2013 N N . THR A 1 262 ? -9.065 26.627 -6.079 1.00 38.81 262 THR A N 1
ATOM 2014 C CA . THR A 1 262 ? -10.437 26.996 -6.416 1.00 38.81 262 THR A CA 1
ATOM 2015 C C . THR A 1 262 ? -11.125 25.714 -6.875 1.00 38.81 262 THR A C 1
ATOM 2017 O O . THR A 1 262 ? -10.542 25.038 -7.726 1.00 38.81 262 THR A O 1
ATOM 2020 N N . PRO A 1 263 ? -12.285 25.330 -6.311 1.00 36.03 263 PRO A N 1
ATOM 2021 C C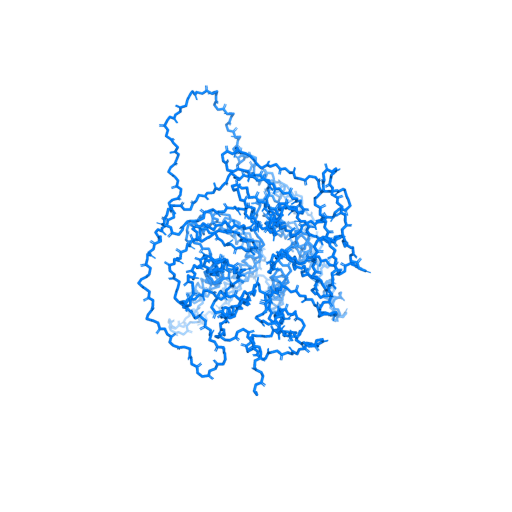A . PRO A 1 263 ? -12.906 24.065 -6.670 1.00 36.03 263 PRO A CA 1
ATOM 2022 C C . PRO A 1 263 ? -13.047 24.021 -8.196 1.00 36.03 263 PRO A C 1
ATOM 2024 O O . PRO A 1 263 ? -13.619 24.968 -8.758 1.00 36.03 263 PRO A O 1
ATOM 2027 N N . PRO A 1 264 ? -12.512 22.997 -8.892 1.00 37.16 264 PRO A N 1
ATOM 2028 C CA . PRO A 1 264 ? -12.846 22.810 -10.292 1.00 37.16 264 PRO A CA 1
ATOM 2029 C C . PRO A 1 264 ? -14.373 22.799 -10.416 1.00 37.16 264 PRO A C 1
ATOM 2031 O O . PRO A 1 264 ? -15.088 22.328 -9.522 1.00 37.16 264 PRO A O 1
ATOM 2034 N N . ARG A 1 265 ? -14.892 23.420 -11.485 1.00 37.38 265 ARG A N 1
ATOM 2035 C CA . ARG A 1 265 ? -16.337 23.463 -11.759 1.00 37.38 265 ARG A CA 1
ATOM 2036 C C . ARG A 1 265 ? -16.902 22.055 -11.583 1.00 37.38 265 ARG A C 1
ATOM 2038 O O . ARG A 1 265 ? -16.311 21.122 -12.112 1.00 37.38 265 ARG A O 1
ATOM 2045 N N . ARG A 1 266 ? -18.039 21.919 -10.880 1.00 41.53 266 ARG A N 1
ATOM 2046 C CA . ARG A 1 266 ? -18.787 20.654 -10.770 1.00 41.53 266 ARG A CA 1
ATOM 2047 C C . ARG A 1 266 ? -18.874 20.017 -12.155 1.00 41.53 266 ARG A C 1
ATOM 2049 O O . ARG A 1 266 ? -19.622 20.502 -13.002 1.00 41.53 266 ARG A O 1
ATOM 2056 N N . GLN A 1 267 ? -18.085 18.976 -12.382 1.00 47.38 267 GLN A N 1
ATOM 2057 C CA . GLN A 1 267 ? -18.141 18.215 -13.612 1.00 47.38 267 GLN A CA 1
ATOM 2058 C C . GLN A 1 267 ? -19.249 17.184 -13.419 1.00 47.38 267 GLN A C 1
ATOM 2060 O O . GLN A 1 267 ? -19.227 16.403 -12.468 1.00 47.38 267 GLN A O 1
ATOM 2065 N N . LEU A 1 268 ? -20.282 17.269 -14.254 1.00 49.19 268 LEU A N 1
ATOM 2066 C CA . LEU A 1 268 ? -21.323 16.250 -14.311 1.00 49.19 268 LEU A CA 1
ATOM 2067 C C . LEU A 1 268 ? -20.702 14.979 -14.902 1.00 49.19 268 LEU A C 1
ATOM 2069 O O . LEU A 1 268 ? -19.917 15.059 -15.847 1.00 49.19 268 LEU A O 1
ATOM 2073 N N . LEU A 1 269 ? -21.032 13.833 -14.309 1.00 53.88 269 LEU A N 1
ATOM 2074 C CA . LEU A 1 269 ? -20.581 12.522 -14.768 1.00 53.88 269 LEU A CA 1
ATOM 2075 C C . LEU A 1 269 ? -21.119 12.286 -16.202 1.00 53.88 269 LEU A C 1
ATOM 2077 O O . LEU A 1 269 ? -22.320 12.470 -16.406 1.00 53.88 269 LEU A O 1
ATOM 2081 N N . PRO A 1 270 ? -20.277 11.942 -17.197 1.00 49.19 270 PRO A N 1
ATOM 2082 C CA . PRO A 1 270 ? -20.730 11.550 -18.537 1.00 49.19 270 PRO A CA 1
ATOM 2083 C C . PRO A 1 270 ? -21.492 10.210 -18.532 1.00 49.19 270 PRO A C 1
ATOM 2085 O O . PRO A 1 270 ? -21.426 9.472 -17.555 1.00 49.19 270 PRO A O 1
ATOM 2088 N N . ASP A 1 271 ? -22.143 9.855 -19.650 1.00 50.59 271 ASP A N 1
ATOM 2089 C CA . ASP A 1 271 ? -22.980 8.643 -19.848 1.00 50.59 271 ASP A CA 1
ATOM 2090 C C . ASP A 1 271 ? -22.234 7.285 -19.741 1.00 50.59 271 ASP A C 1
ATOM 2092 O O . ASP A 1 271 ? -22.771 6.228 -20.072 1.00 50.59 271 ASP A O 1
ATOM 2096 N N . SER A 1 272 ? -20.981 7.286 -19.282 1.00 58.38 272 SER A N 1
ATOM 2097 C CA . SER A 1 272 ? -20.268 6.082 -18.849 1.00 58.38 272 SER A CA 1
ATOM 2098 C C . SER A 1 272 ? -20.589 5.828 -17.372 1.00 58.38 272 SER A C 1
ATOM 2100 O O . SER A 1 272 ? -20.527 6.769 -16.580 1.00 58.38 272 SER A O 1
ATOM 2102 N N . PRO A 1 273 ? -20.825 4.573 -16.933 1.00 74.06 273 PRO A N 1
ATOM 2103 C CA . PRO A 1 273 ? -21.010 4.290 -15.508 1.00 74.06 273 PRO A CA 1
ATOM 2104 C C . PRO A 1 273 ? -19.773 4.677 -14.684 1.00 74.06 273 PRO A C 1
ATOM 2106 O O . PRO A 1 273 ? -19.873 4.859 -13.476 1.00 74.06 273 PRO A O 1
ATOM 2109 N N . TRP A 1 274 ? -18.615 4.824 -15.333 1.00 84.06 274 TRP A N 1
ATOM 2110 C CA . TRP A 1 274 ? -17.358 5.217 -14.717 1.00 84.06 274 TRP A CA 1
ATOM 2111 C C . TRP A 1 274 ? -16.898 6.588 -15.187 1.00 84.06 274 TRP A C 1
ATOM 2113 O O . TRP A 1 274 ? -16.811 6.845 -16.390 1.00 84.06 274 TRP A O 1
ATOM 2123 N N . THR A 1 275 ? -16.497 7.417 -14.232 1.00 85.94 275 THR A N 1
ATOM 2124 C CA . THR A 1 275 ? -15.752 8.654 -14.466 1.00 85.94 275 THR A CA 1
ATOM 2125 C C . THR A 1 275 ? -14.377 8.532 -13.844 1.00 85.94 275 THR A C 1
ATOM 2127 O O . THR A 1 275 ? -14.246 8.160 -12.682 1.00 85.94 275 THR A O 1
ATOM 2130 N N . LYS A 1 276 ? -13.341 8.827 -14.623 1.00 85.50 276 LYS A N 1
ATOM 2131 C CA . LYS A 1 276 ? -11.970 8.880 -14.128 1.00 85.50 276 LYS A CA 1
ATOM 2132 C C . LYS A 1 276 ? -11.671 10.293 -13.627 1.00 85.50 276 LYS A C 1
ATOM 2134 O O . LYS A 1 276 ? -12.029 11.260 -14.292 1.00 85.50 276 LYS A O 1
ATOM 2139 N N . LEU A 1 277 ? -11.036 10.412 -12.464 1.00 84.75 277 LEU A N 1
ATOM 2140 C CA . LEU A 1 277 ? -10.589 11.699 -11.930 1.00 84.75 277 LEU A CA 1
ATOM 2141 C C . LEU A 1 277 ? -9.170 11.995 -12.432 1.00 84.75 277 LEU A C 1
ATOM 2143 O O . LEU A 1 277 ? -8.200 11.467 -11.891 1.00 84.75 277 LEU A O 1
ATOM 2147 N N . ASP A 1 278 ? -9.058 12.821 -13.473 1.00 73.44 278 ASP A N 1
ATOM 2148 C CA . ASP A 1 278 ? -7.785 13.091 -14.162 1.00 73.44 278 ASP A CA 1
ATOM 2149 C C . ASP A 1 278 ? -6.857 14.066 -13.409 1.00 73.44 278 ASP A C 1
ATOM 2151 O O . ASP A 1 278 ? -5.644 14.035 -13.602 1.00 73.44 278 ASP A O 1
ATOM 2155 N N . ASP A 1 279 ? -7.401 14.891 -12.507 1.00 71.38 279 ASP A N 1
ATOM 2156 C CA . ASP A 1 279 ? -6.631 15.862 -11.707 1.00 71.38 279 ASP A CA 1
ATOM 2157 C C . ASP A 1 279 ? -5.864 15.219 -10.530 1.00 71.38 279 ASP A C 1
ATOM 2159 O O . ASP A 1 279 ? -5.144 15.895 -9.786 1.00 71.38 279 ASP A O 1
ATOM 2163 N N . ILE A 1 280 ? -6.021 13.906 -10.339 1.00 77.44 280 ILE A N 1
ATOM 2164 C CA . ILE A 1 280 ? -5.350 13.124 -9.299 1.00 77.44 280 ILE A CA 1
ATOM 2165 C C . ILE A 1 280 ? -4.216 12.323 -9.941 1.00 77.44 280 ILE A C 1
ATOM 2167 O O . ILE A 1 280 ? -4.378 11.711 -10.994 1.00 77.44 280 ILE A O 1
ATOM 2171 N N . LEU A 1 281 ? -3.057 12.295 -9.280 1.00 76.94 281 LEU A N 1
ATOM 2172 C CA . LEU A 1 281 ? -1.912 11.505 -9.733 1.00 76.94 281 LEU A CA 1
ATOM 2173 C C . LEU A 1 281 ? -2.279 10.013 -9.868 1.00 76.94 281 LEU A C 1
ATOM 2175 O O . LEU A 1 281 ? -2.994 9.490 -9.015 1.00 76.94 281 LEU A O 1
ATOM 2179 N N . PRO A 1 282 ? -1.763 9.304 -10.889 1.00 79.44 282 PRO A N 1
ATOM 2180 C CA . PRO A 1 282 ? -2.179 7.933 -11.199 1.00 79.44 282 PRO A CA 1
ATOM 2181 C C . PRO A 1 282 ? -1.751 6.895 -10.149 1.00 79.44 282 PRO A C 1
ATOM 2183 O O . PRO A 1 282 ? -2.369 5.837 -10.041 1.00 79.44 282 PRO A O 1
ATOM 2186 N N . ASP A 1 283 ? -0.717 7.187 -9.359 1.00 88.25 283 ASP A N 1
ATOM 2187 C CA . ASP A 1 283 ? -0.193 6.299 -8.319 1.00 88.25 283 ASP A CA 1
ATOM 2188 C C . ASP A 1 283 ? -1.049 6.388 -7.049 1.00 88.25 283 ASP A C 1
ATOM 2190 O O . ASP A 1 283 ? -0.664 7.027 -6.066 1.00 88.25 283 ASP A O 1
ATOM 2194 N N . ILE A 1 284 ? -2.242 5.792 -7.089 1.00 91.19 284 ILE A N 1
ATOM 2195 C CA . ILE A 1 284 ? -3.160 5.745 -5.946 1.00 91.19 284 ILE A CA 1
ATOM 2196 C C . ILE A 1 284 ? -2.702 4.679 -4.962 1.00 91.19 284 ILE A C 1
ATOM 2198 O O . ILE A 1 284 ? -2.608 3.508 -5.320 1.00 91.19 284 ILE A O 1
ATOM 2202 N N . MET A 1 285 ? -2.464 5.091 -3.722 1.00 90.19 285 MET A N 1
ATOM 2203 C CA . MET A 1 285 ? -1.976 4.250 -2.632 1.00 90.19 285 MET A CA 1
ATOM 2204 C C . MET A 1 285 ? -3.090 3.752 -1.717 1.00 90.19 285 MET A C 1
ATOM 2206 O O . MET A 1 285 ? -2.999 2.641 -1.214 1.00 90.19 285 MET A O 1
ATOM 2210 N N . ASP A 1 286 ? -4.129 4.557 -1.492 1.00 91.62 286 ASP A N 1
ATOM 2211 C CA . ASP A 1 286 ? -5.280 4.164 -0.678 1.00 91.62 286 ASP A CA 1
ATOM 2212 C C . ASP A 1 286 ? -6.505 5.009 -1.060 1.00 91.62 286 ASP A C 1
ATOM 2214 O O . ASP A 1 286 ? -6.387 6.178 -1.447 1.00 91.62 286 ASP A O 1
ATOM 2218 N N . VAL A 1 287 ? -7.690 4.425 -0.915 1.00 93.00 287 VAL A N 1
ATOM 2219 C CA . VAL A 1 287 ? -8.977 5.124 -0.966 1.00 93.00 287 VAL A CA 1
ATOM 2220 C C . VAL A 1 287 ? -9.746 4.739 0.289 1.00 93.00 287 VAL A C 1
ATOM 2222 O O . VAL A 1 287 ? -10.092 3.573 0.495 1.00 93.00 287 VAL A O 1
ATOM 2225 N N . ARG A 1 288 ? -10.007 5.727 1.147 1.00 89.06 288 ARG A N 1
ATOM 2226 C CA . ARG A 1 288 ? -10.653 5.531 2.448 1.00 89.06 288 ARG A CA 1
ATOM 2227 C C . ARG A 1 288 ? -11.985 6.247 2.512 1.00 89.06 288 ARG A C 1
ATOM 2229 O O . ARG A 1 288 ? -12.027 7.474 2.493 1.00 89.06 288 ARG A O 1
ATOM 2236 N N . GLY A 1 289 ? -13.051 5.472 2.672 1.00 88.62 289 GLY A N 1
ATOM 2237 C CA . GLY A 1 289 ? -14.348 5.993 3.078 1.00 88.62 289 GLY A CA 1
ATOM 2238 C C . GLY A 1 289 ? -14.336 6.337 4.563 1.00 88.62 289 GLY A C 1
ATOM 2239 O O . GLY A 1 289 ? -13.998 5.499 5.397 1.00 88.62 289 GLY A O 1
ATOM 2240 N N . LEU A 1 290 ? -14.699 7.571 4.876 1.00 86.94 290 LEU A N 1
ATOM 2241 C CA . LEU A 1 290 ? -15.027 8.042 6.212 1.00 86.94 290 LEU A CA 1
ATOM 2242 C C . LEU A 1 290 ? -16.512 8.425 6.247 1.00 86.94 290 LEU A C 1
ATOM 2244 O O . LEU A 1 290 ? -17.120 8.667 5.199 1.00 86.94 290 LEU A O 1
ATOM 2248 N N . PRO A 1 291 ? -17.121 8.533 7.436 1.00 83.31 291 PRO A N 1
ATOM 2249 C CA . PRO A 1 291 ? -18.502 8.982 7.528 1.00 83.31 291 PRO A CA 1
ATOM 2250 C C . PRO A 1 291 ? -18.711 10.368 6.877 1.00 83.31 291 PRO A C 1
ATOM 2252 O O . PRO A 1 291 ? -19.738 10.628 6.258 1.00 83.31 291 PRO A O 1
ATOM 2255 N N . GLU A 1 292 ? -17.739 11.271 6.953 1.00 84.88 292 GLU A N 1
ATOM 2256 C CA . GLU A 1 292 ? -17.851 12.646 6.452 1.00 84.88 292 GLU A CA 1
ATOM 2257 C C . GLU A 1 292 ? -17.502 12.801 4.959 1.00 84.88 292 GLU A C 1
ATOM 2259 O O . GLU A 1 292 ? -17.800 13.841 4.365 1.00 84.88 292 GLU A O 1
ATOM 2264 N N . GLY A 1 293 ? -16.882 11.796 4.336 1.00 87.69 293 GLY A N 1
ATOM 2265 C CA . GLY A 1 293 ? -16.347 11.908 2.980 1.00 87.69 293 GLY A CA 1
ATOM 2266 C C . GLY A 1 293 ? -15.316 10.836 2.647 1.00 87.69 293 GLY A C 1
ATOM 2267 O O . GLY A 1 293 ? -15.213 9.823 3.332 1.00 87.69 293 GLY A O 1
ATOM 2268 N N . VAL A 1 294 ? -14.542 11.055 1.590 1.00 91.00 294 VAL A N 1
ATOM 2269 C CA . VAL A 1 294 ? -13.540 10.100 1.105 1.00 91.00 294 VAL A CA 1
ATOM 2270 C C . VAL A 1 294 ? -12.168 10.756 1.055 1.00 91.00 294 VAL A C 1
ATOM 2272 O O . VAL A 1 294 ? -12.000 11.844 0.505 1.00 91.00 294 VAL A O 1
ATOM 2275 N N . TRP A 1 295 ? -11.167 10.068 1.599 1.00 91.69 295 TRP A N 1
ATOM 2276 C CA . TRP A 1 295 ? -9.767 10.367 1.323 1.00 91.69 295 TRP A CA 1
ATOM 2277 C C . TRP A 1 295 ? -9.288 9.540 0.140 1.00 91.69 295 TRP A C 1
ATOM 2279 O O . TRP A 1 295 ? -9.377 8.313 0.154 1.00 91.69 295 TRP A O 1
ATOM 2289 N N . VAL A 1 296 ? -8.716 10.213 -0.851 1.00 92.25 296 VAL A N 1
ATOM 2290 C CA . VAL A 1 296 ? -7.905 9.583 -1.892 1.00 92.25 296 VAL A CA 1
ATOM 2291 C C . VAL A 1 296 ? -6.455 9.926 -1.612 1.00 92.25 296 VAL A C 1
ATOM 2293 O O . VAL A 1 296 ? -6.084 11.098 -1.575 1.00 92.25 296 VAL A O 1
ATOM 2296 N N . VAL A 1 297 ? -5.620 8.913 -1.436 1.00 91.38 297 VAL A N 1
ATOM 2297 C CA . VAL A 1 297 ? -4.194 9.090 -1.179 1.00 91.38 297 VAL A CA 1
A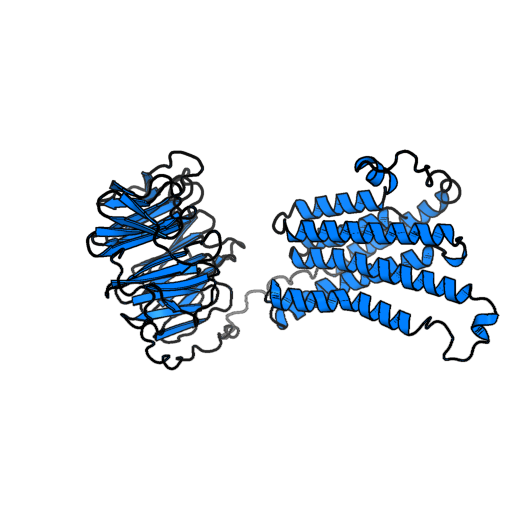TOM 2298 C C . VAL A 1 297 ? -3.427 8.630 -2.401 1.00 91.38 297 VAL A C 1
ATOM 2300 O O . VAL A 1 297 ? -3.489 7.469 -2.789 1.00 91.38 297 VAL A O 1
ATOM 2303 N N . SER A 1 298 ? -2.703 9.557 -3.011 1.00 89.12 298 SER A N 1
ATOM 2304 C CA . SER A 1 298 ? -1.711 9.272 -4.040 1.00 89.12 298 SER A CA 1
ATOM 2305 C C . SER A 1 298 ? -0.314 9.202 -3.433 1.00 89.12 298 SER A C 1
ATOM 2307 O O . SER A 1 298 ? -0.098 9.591 -2.284 1.00 89.12 298 SER A O 1
ATOM 2309 N N . LYS A 1 299 ? 0.658 8.805 -4.249 1.00 84.12 299 LYS A N 1
ATOM 2310 C CA . LYS A 1 299 ? 2.065 8.733 -3.863 1.00 84.12 299 LYS A CA 1
ATOM 2311 C C . LYS A 1 299 ? 2.655 10.030 -3.297 1.00 84.12 299 LYS A C 1
ATOM 2313 O O . LYS A 1 299 ? 3.617 9.978 -2.549 1.00 84.12 299 LYS A O 1
ATOM 2318 N N . TYR A 1 300 ? 2.118 11.198 -3.637 1.00 78.62 300 TYR A N 1
ATOM 2319 C CA . TYR A 1 300 ? 2.702 12.485 -3.219 1.00 78.62 300 TYR A CA 1
ATOM 2320 C C . TYR A 1 300 ? 1.708 13.434 -2.554 1.00 78.62 300 TYR A C 1
ATOM 2322 O O . TYR A 1 300 ? 2.087 14.505 -2.078 1.00 78.62 300 TYR A O 1
ATOM 2330 N N . ALA A 1 301 ? 0.426 13.075 -2.542 1.00 82.62 301 ALA A N 1
ATOM 2331 C CA . ALA A 1 301 ? -0.615 13.943 -2.027 1.00 82.62 301 ALA A CA 1
ATOM 2332 C C . ALA A 1 301 ? -1.839 13.165 -1.553 1.00 82.62 301 ALA A C 1
ATOM 2334 O O . ALA A 1 301 ? -2.243 12.186 -2.182 1.00 82.62 301 ALA A O 1
ATOM 2335 N N . GLY A 1 302 ? -2.458 13.658 -0.487 1.00 87.06 302 GLY A N 1
ATOM 2336 C CA . GLY A 1 302 ? -3.784 13.261 -0.031 1.00 87.06 302 GLY A CA 1
ATOM 2337 C C . GLY A 1 302 ? -4.825 14.278 -0.485 1.00 87.06 302 GLY A C 1
ATOM 2338 O O . GLY A 1 302 ? -4.597 15.486 -0.400 1.00 87.06 302 GLY A O 1
ATOM 2339 N N . PHE A 1 303 ? -5.972 13.794 -0.942 1.00 88.00 303 PHE A N 1
ATOM 2340 C CA . PHE A 1 303 ? -7.084 14.588 -1.448 1.00 88.00 303 PHE A CA 1
ATOM 2341 C C . PHE A 1 303 ? -8.352 14.259 -0.659 1.00 88.00 303 PHE A C 1
ATOM 2343 O O . PHE A 1 303 ? -8.759 13.097 -0.594 1.00 88.00 303 PHE A O 1
ATOM 2350 N N . TRP A 1 304 ? -8.967 15.277 -0.062 1.00 88.75 304 TRP A N 1
ATOM 2351 C CA . TRP A 1 304 ? -10.190 15.132 0.727 1.00 88.75 304 TRP A CA 1
ATOM 2352 C C . TRP A 1 304 ? -11.422 15.493 -0.094 1.00 88.75 304 TRP A C 1
ATOM 2354 O O . TRP A 1 304 ? -11.517 16.616 -0.596 1.00 88.75 304 TRP A O 1
ATOM 2364 N N . PHE A 1 305 ? -12.389 14.581 -0.170 1.00 87.06 305 PHE A N 1
ATOM 2365 C CA . PHE A 1 305 ? -13.652 14.749 -0.886 1.00 87.06 305 PHE A CA 1
ATOM 2366 C C . PHE A 1 305 ? -14.833 14.690 0.093 1.00 87.06 305 PHE A C 1
ATOM 2368 O O . PHE A 1 305 ? -15.249 13.601 0.491 1.00 87.06 305 PHE A O 1
ATOM 2375 N N . PRO A 1 306 ? -15.394 15.840 0.509 1.00 81.94 306 PRO A N 1
ATOM 2376 C CA . PRO A 1 306 ? -16.570 15.857 1.367 1.00 81.94 306 PRO A CA 1
ATOM 2377 C C . PRO A 1 306 ? -17.846 15.589 0.553 1.00 81.94 306 PRO A C 1
ATOM 2379 O O . PRO A 1 306 ? -18.179 16.322 -0.385 1.00 81.94 306 PRO A O 1
ATOM 2382 N N . GLY A 1 307 ? -18.612 14.574 0.953 1.00 73.25 307 GLY A N 1
ATOM 2383 C CA . GLY A 1 307 ? -19.907 14.246 0.342 1.00 73.25 307 GLY A CA 1
ATOM 2384 C C . GLY A 1 307 ? -19.840 13.923 -1.162 1.00 73.25 307 GLY A C 1
ATOM 2385 O O . GLY A 1 307 ? -18.908 13.282 -1.620 1.00 73.25 307 GLY A O 1
ATOM 2386 N N . ARG A 1 308 ? -20.841 14.376 -1.941 1.00 66.00 308 ARG A N 1
ATOM 2387 C CA . ARG A 1 308 ? -21.005 14.078 -3.390 1.00 66.00 308 ARG A CA 1
ATOM 2388 C C . ARG A 1 308 ? -20.080 14.851 -4.340 1.00 66.00 308 ARG A C 1
ATOM 2390 O O . ARG A 1 308 ? -20.255 14.774 -5.556 1.00 66.00 308 ARG A O 1
ATOM 2397 N N . ALA A 1 309 ? -19.180 15.687 -3.833 1.00 65.12 309 ALA A N 1
ATOM 2398 C CA . ALA A 1 309 ? -18.333 16.498 -4.700 1.00 65.12 309 ALA A CA 1
ATOM 2399 C C . ALA A 1 309 ? -17.184 15.655 -5.276 1.00 65.12 309 ALA A C 1
ATOM 2401 O O . ALA A 1 309 ? -16.434 15.042 -4.530 1.00 65.12 309 ALA A O 1
ATOM 2402 N N . LEU A 1 310 ? -17.001 15.693 -6.600 1.00 71.31 310 LEU A N 1
ATOM 2403 C CA . LEU A 1 310 ? -15.845 15.091 -7.291 1.00 71.31 310 LEU A CA 1
ATOM 2404 C C . LEU A 1 310 ? -14.646 16.043 -7.394 1.00 71.31 310 LEU A C 1
ATOM 2406 O O . LEU A 1 310 ? -13.664 15.757 -8.070 1.00 71.31 310 LEU A O 1
ATOM 2410 N N . ALA A 1 311 ? -14.740 17.189 -6.723 1.00 73.56 311 ALA A N 1
ATOM 2411 C CA . ALA A 1 311 ? -13.661 18.143 -6.558 1.00 73.56 311 ALA A CA 1
ATOM 2412 C C . ALA A 1 311 ? -13.128 18.026 -5.123 1.00 73.56 311 ALA A C 1
ATOM 2414 O O . ALA A 1 311 ? -13.940 18.059 -4.190 1.00 73.56 311 ALA A O 1
ATOM 2415 N N . PRO A 1 312 ? -11.804 17.922 -4.922 1.00 77.69 312 PRO A N 1
ATOM 2416 C CA . PRO A 1 312 ? -11.255 17.839 -3.582 1.00 77.69 312 PRO A CA 1
ATOM 2417 C C . PRO A 1 312 ? -11.445 19.179 -2.866 1.00 77.69 312 PRO A C 1
ATOM 2419 O O . PRO A 1 312 ? -11.110 20.238 -3.397 1.00 77.69 312 PRO A O 1
ATOM 2422 N N . ALA A 1 313 ? -11.965 19.143 -1.642 1.00 74.69 313 ALA A N 1
ATOM 2423 C CA . ALA A 1 313 ? -12.052 20.324 -0.787 1.00 74.69 313 ALA A CA 1
ATOM 2424 C C . ALA A 1 313 ? -10.700 20.683 -0.160 1.00 74.69 313 ALA A C 1
ATOM 2426 O O . ALA A 1 313 ? -10.486 21.834 0.224 1.00 74.69 313 ALA A O 1
ATOM 2427 N N . ALA A 1 314 ? -9.785 19.715 -0.073 1.00 77.94 314 ALA A N 1
ATOM 2428 C CA . ALA A 1 314 ? -8.416 19.952 0.346 1.00 77.94 314 ALA A CA 1
ATOM 2429 C C . ALA A 1 314 ? -7.434 19.010 -0.343 1.00 77.94 314 ALA A C 1
ATOM 2431 O O . ALA A 1 314 ? -7.763 17.875 -0.690 1.00 77.94 314 ALA A O 1
ATOM 2432 N N . LYS A 1 315 ? -6.211 19.514 -0.501 1.00 84.38 315 LYS A N 1
ATOM 2433 C CA . LYS A 1 315 ? -5.045 18.784 -0.979 1.00 84.38 315 LYS A CA 1
ATOM 2434 C C . LYS A 1 315 ? -3.922 18.989 0.026 1.00 84.38 315 LYS A C 1
ATOM 2436 O O . LYS A 1 315 ? -3.606 20.129 0.366 1.00 84.38 315 LYS A O 1
ATOM 2441 N N . ILE A 1 316 ? -3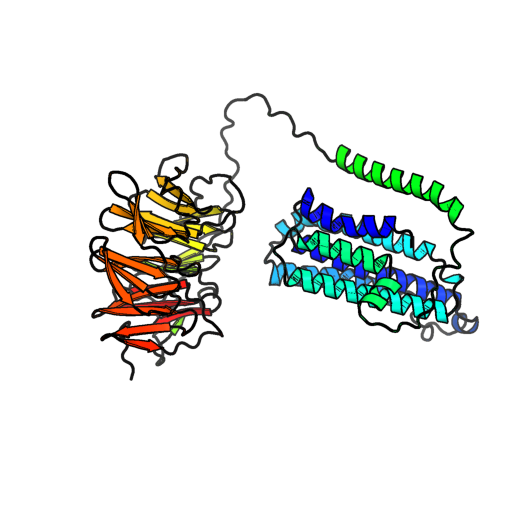.321 17.895 0.463 1.00 78.62 316 ILE A N 1
ATOM 2442 C CA . ILE A 1 316 ? -2.148 17.898 1.328 1.00 78.62 316 ILE A CA 1
ATOM 2443 C C . ILE A 1 316 ? -1.009 17.276 0.530 1.00 78.62 316 ILE A C 1
ATOM 2445 O O . ILE A 1 316 ? -1.132 16.137 0.095 1.00 78.62 316 ILE A O 1
ATOM 2449 N N . GLU A 1 317 ? 0.063 18.030 0.302 1.00 77.31 317 GLU A N 1
ATOM 2450 C CA . GLU A 1 317 ? 1.259 17.563 -0.404 1.00 77.31 317 GLU A CA 1
ATOM 2451 C C . GLU A 1 317 ? 2.338 17.138 0.592 1.00 77.31 317 GLU A C 1
ATOM 2453 O O . GLU A 1 317 ? 2.540 17.788 1.621 1.00 77.31 317 GLU A O 1
ATOM 2458 N N . PHE A 1 318 ? 3.056 16.067 0.265 1.00 69.94 318 PHE A N 1
ATOM 2459 C CA . PHE A 1 318 ? 4.081 15.489 1.128 1.00 69.94 318 PHE A CA 1
ATOM 2460 C C . PHE A 1 318 ? 5.455 15.573 0.457 1.00 69.94 318 PHE A C 1
ATOM 2462 O O . PHE A 1 318 ? 5.608 15.292 -0.732 1.00 69.94 318 PHE A O 1
ATOM 2469 N N . HIS A 1 319 ? 6.467 15.996 1.221 1.00 57.59 319 HIS A N 1
ATOM 2470 C CA . HIS A 1 319 ? 7.868 15.975 0.794 1.00 57.59 319 HIS A CA 1
ATOM 2471 C C . HIS A 1 319 ? 8.438 14.584 1.062 1.00 57.59 319 HIS A C 1
ATOM 2473 O O . HIS A 1 319 ? 8.890 14.281 2.163 1.00 57.59 319 HIS A O 1
ATOM 2479 N N . GLY A 1 320 ? 8.337 13.730 0.051 1.00 61.34 320 GLY A N 1
ATOM 2480 C CA . GLY A 1 320 ? 8.627 12.306 0.147 1.00 61.34 320 GLY A CA 1
ATOM 2481 C C . GLY A 1 320 ? 7.476 11.519 -0.453 1.00 61.34 320 GLY A C 1
ATOM 2482 O O . GLY A 1 320 ? 6.315 11.916 -0.355 1.00 61.34 320 GLY A O 1
ATOM 2483 N N . ALA A 1 321 ? 7.798 10.429 -1.136 1.00 61.12 321 ALA A N 1
ATOM 2484 C CA . ALA A 1 321 ? 6.756 9.583 -1.673 1.00 61.12 321 ALA A CA 1
ATOM 2485 C C . ALA A 1 321 ? 6.137 8.747 -0.539 1.00 61.12 321 ALA A C 1
ATOM 2487 O O . ALA A 1 321 ? 6.810 7.994 0.161 1.00 61.12 321 ALA A O 1
ATOM 2488 N N . VAL A 1 322 ? 4.839 8.933 -0.361 1.00 65.94 322 VAL A N 1
ATOM 2489 C CA . VAL A 1 322 ? 3.933 8.124 0.444 1.00 65.94 322 VAL A CA 1
ATOM 2490 C C . VAL A 1 322 ? 3.688 6.847 -0.340 1.00 65.94 322 VAL A C 1
ATOM 2492 O O . VAL A 1 322 ? 3.358 6.906 -1.521 1.00 65.94 322 VAL A O 1
ATOM 2495 N N . PHE A 1 323 ? 3.881 5.686 0.270 1.00 65.81 323 PHE A N 1
ATOM 2496 C CA . PHE A 1 323 ? 3.988 4.460 -0.523 1.00 65.81 323 PHE A CA 1
ATOM 2497 C C . PHE A 1 323 ? 3.250 3.247 0.024 1.00 65.81 323 PHE A C 1
ATOM 2499 O O . PHE A 1 323 ? 3.173 2.265 -0.706 1.00 65.81 323 PHE A O 1
ATOM 2506 N N . GLU A 1 324 ? 2.721 3.257 1.248 1.00 71.81 324 GLU A N 1
ATOM 2507 C CA . GLU A 1 324 ? 2.076 2.043 1.780 1.00 71.81 324 GLU A CA 1
ATOM 2508 C C . GLU A 1 324 ? 0.802 2.336 2.557 1.00 71.81 324 GLU A C 1
ATOM 2510 O O . GLU A 1 324 ? -0.267 1.871 2.174 1.00 71.81 324 GLU A O 1
ATOM 2515 N N . ALA A 1 325 ? 0.889 3.134 3.619 1.00 74.62 325 ALA A N 1
ATOM 2516 C CA . ALA A 1 325 ? -0.197 3.226 4.579 1.00 74.62 325 ALA A CA 1
ATOM 2517 C C . ALA A 1 325 ? -0.722 4.649 4.769 1.00 74.62 325 ALA A C 1
ATOM 2519 O O . ALA A 1 325 ? 0.039 5.615 4.823 1.00 74.62 325 ALA A O 1
ATOM 2520 N N . ALA A 1 326 ? -2.035 4.758 4.957 1.00 81.25 326 ALA A N 1
ATOM 2521 C CA . ALA A 1 326 ? -2.716 5.989 5.327 1.00 81.25 326 ALA A CA 1
ATOM 2522 C C . ALA A 1 326 ? -3.694 5.738 6.479 1.00 81.25 326 ALA A C 1
ATOM 2524 O O . ALA A 1 326 ? -4.205 4.637 6.622 1.00 81.25 326 ALA A O 1
ATOM 2525 N N . ALA A 1 327 ? -3.995 6.732 7.299 1.00 81.69 327 ALA A N 1
ATOM 2526 C CA . ALA A 1 327 ? -5.088 6.699 8.270 1.00 81.69 327 ALA A CA 1
ATOM 2527 C C . ALA A 1 327 ? -5.535 8.125 8.560 1.00 81.69 327 ALA A C 1
ATOM 2529 O O . ALA A 1 327 ? -4.740 9.039 8.412 1.00 81.69 327 ALA A O 1
ATOM 2530 N N . GLY A 1 328 ? -6.767 8.360 8.992 1.00 83.12 328 GLY A N 1
ATOM 2531 C CA . GLY A 1 328 ? -7.165 9.738 9.247 1.00 83.12 328 GLY A CA 1
ATOM 2532 C C . GLY A 1 328 ? -8.613 9.923 9.641 1.00 83.12 328 GLY A C 1
ATOM 2533 O O . GLY A 1 328 ? -9.389 8.971 9.707 1.00 83.12 328 GLY A O 1
ATOM 2534 N N . THR A 1 329 ? -8.938 11.181 9.891 1.00 86.56 329 THR A N 1
ATOM 2535 C CA . THR A 1 329 ? -10.283 11.713 10.099 1.00 86.56 329 THR A CA 1
ATOM 2536 C C . THR A 1 329 ? -10.612 12.682 8.961 1.00 86.56 329 THR A C 1
ATOM 2538 O O . THR A 1 329 ? -9.811 12.887 8.051 1.00 86.56 329 THR A O 1
ATOM 2541 N N . ALA A 1 330 ? -11.781 13.318 9.004 1.00 83.06 330 ALA A N 1
ATOM 2542 C CA . ALA A 1 330 ? -12.129 14.374 8.055 1.00 83.06 330 ALA A CA 1
ATOM 2543 C C . ALA A 1 330 ? -11.162 15.576 8.083 1.00 83.06 330 ALA A C 1
ATOM 2545 O O . ALA A 1 330 ? -11.076 16.313 7.105 1.00 83.06 330 ALA A O 1
ATOM 2546 N N . GLU A 1 331 ? -10.451 15.791 9.193 1.00 83.25 331 GLU A N 1
ATOM 2547 C CA . GLU A 1 331 ? -9.577 16.953 9.389 1.00 83.25 331 GLU A CA 1
ATOM 2548 C C . GLU A 1 331 ? -8.092 16.618 9.262 1.00 83.25 331 GLU A C 1
ATOM 2550 O O . GLU A 1 331 ? -7.285 17.506 8.983 1.00 83.25 331 GLU A O 1
ATOM 2555 N N . GLU A 1 332 ? -7.718 15.357 9.471 1.00 86.56 332 GLU A N 1
ATOM 2556 C CA . GLU A 1 332 ? -6.324 14.944 9.600 1.00 86.56 332 GLU A CA 1
ATOM 2557 C C . GLU A 1 332 ? -6.037 13.667 8.824 1.00 86.56 332 GLU A C 1
ATOM 2559 O O . GLU A 1 332 ? -6.848 12.744 8.794 1.00 86.56 332 GLU A O 1
ATOM 2564 N N . LEU A 1 333 ? -4.842 13.595 8.247 1.00 88.38 333 LEU A N 1
ATOM 2565 C CA . LEU A 1 333 ? -4.354 12.446 7.503 1.00 88.38 333 LEU A CA 1
ATOM 2566 C C . LEU A 1 333 ? -2.940 12.102 7.968 1.00 88.38 333 LEU A C 1
ATOM 2568 O O . LEU A 1 333 ? -2.032 12.925 7.904 1.00 88.38 333 LEU A O 1
ATOM 2572 N N . PHE A 1 334 ? -2.751 10.870 8.407 1.00 88.12 334 PHE A N 1
ATOM 2573 C CA . PHE A 1 334 ? -1.475 10.252 8.721 1.00 88.12 334 PHE A CA 1
ATOM 2574 C C . PHE A 1 334 ? -1.045 9.366 7.564 1.00 88.12 334 PHE A C 1
ATOM 2576 O O . PHE A 1 334 ? -1.855 8.590 7.062 1.00 88.12 334 PHE A O 1
ATOM 2583 N N . LEU A 1 335 ? 0.221 9.451 7.174 1.00 86.69 335 LEU A N 1
ATOM 2584 C CA . LEU A 1 335 ? 0.800 8.705 6.063 1.00 86.69 335 LEU A CA 1
ATOM 2585 C C . LEU A 1 335 ? 2.102 8.032 6.477 1.00 86.69 335 LEU A C 1
ATOM 2587 O O . LEU A 1 335 ? 2.844 8.596 7.279 1.00 86.69 335 LEU A O 1
ATOM 2591 N N . GLY A 1 336 ? 2.371 6.859 5.907 1.00 83.25 336 GLY A N 1
ATOM 2592 C CA . GLY A 1 336 ? 3.583 6.066 6.111 1.00 83.25 336 GLY A CA 1
ATOM 2593 C C . GLY A 1 336 ? 4.346 5.807 4.806 1.00 83.25 336 GLY A C 1
ATOM 2594 O O . GLY A 1 336 ? 3.747 5.612 3.741 1.00 83.25 336 GLY A O 1
ATOM 2595 N N . GLY A 1 337 ? 5.677 5.823 4.892 1.00 77.50 337 GLY A N 1
ATOM 2596 C CA . GLY A 1 337 ? 6.614 5.647 3.778 1.00 77.50 337 GLY A CA 1
ATOM 2597 C C . GLY A 1 337 ? 7.531 4.430 3.940 1.00 77.50 337 GLY A C 1
ATOM 2598 O O . GLY A 1 337 ? 7.622 3.832 5.010 1.00 77.50 337 GLY A O 1
ATOM 2599 N N . TRP A 1 338 ? 8.236 4.064 2.862 1.00 68.50 338 TRP A N 1
ATOM 2600 C CA . TRP A 1 338 ? 9.181 2.927 2.818 1.00 68.50 338 TRP A CA 1
ATOM 2601 C C . TRP A 1 338 ? 10.454 3.142 3.639 1.00 68.50 338 TRP A C 1
ATOM 2603 O O . TRP A 1 338 ? 11.150 2.197 4.002 1.00 68.50 338 TRP A O 1
ATOM 2613 N N . ASP A 1 339 ? 10.784 4.397 3.900 1.00 67.75 339 ASP A N 1
ATOM 2614 C CA . ASP A 1 339 ? 11.885 4.810 4.758 1.00 67.75 339 ASP A CA 1
ATOM 2615 C C . ASP A 1 339 ? 11.531 4.734 6.252 1.00 67.75 339 ASP A C 1
ATOM 2617 O O . ASP A 1 339 ? 12.353 5.116 7.082 1.00 67.75 339 ASP A O 1
ATOM 2621 N N . GLY A 1 340 ? 10.323 4.265 6.593 1.00 69.62 340 GLY A N 1
ATOM 2622 C CA . GLY A 1 340 ? 9.772 4.334 7.946 1.00 69.62 340 GLY A CA 1
ATOM 2623 C C . GLY A 1 340 ? 9.299 5.741 8.320 1.00 69.62 340 GLY A C 1
ATOM 2624 O O . GLY A 1 340 ? 8.901 5.978 9.462 1.00 69.62 340 GLY A O 1
ATOM 2625 N N . GLY A 1 341 ? 9.341 6.684 7.372 1.00 76.38 341 GLY A N 1
ATOM 2626 C CA . GLY A 1 341 ? 8.848 8.037 7.548 1.00 76.38 341 GLY A CA 1
ATOM 2627 C C . GLY A 1 341 ? 7.345 8.032 7.790 1.00 76.38 341 GLY A C 1
ATOM 2628 O O . GLY A 1 341 ? 6.592 7.289 7.158 1.00 76.38 341 GLY A O 1
ATOM 2629 N N . MET A 1 342 ? 6.909 8.868 8.729 1.00 80.62 342 MET A N 1
ATOM 2630 C CA . MET A 1 342 ? 5.499 9.117 8.985 1.00 80.62 342 MET A CA 1
ATOM 2631 C C . MET A 1 342 ? 5.225 10.612 8.970 1.00 80.62 342 MET A C 1
ATOM 2633 O O . MET A 1 342 ? 6.018 11.412 9.472 1.00 80.62 342 MET A O 1
ATOM 2637 N N . TRP A 1 343 ? 4.083 10.990 8.408 1.00 81.19 343 TRP A N 1
ATOM 2638 C CA . TRP A 1 343 ? 3.681 12.384 8.256 1.00 81.19 343 TRP A CA 1
ATOM 2639 C C . TRP A 1 343 ? 2.235 12.556 8.689 1.00 81.19 343 TRP A C 1
ATOM 2641 O O . TRP A 1 343 ? 1.382 11.747 8.340 1.00 81.19 343 TRP A O 1
ATOM 2651 N N . ARG A 1 344 ? 1.956 13.628 9.426 1.00 85.00 344 ARG A N 1
ATOM 2652 C CA . ARG A 1 344 ? 0.614 14.088 9.783 1.00 85.00 344 ARG A CA 1
ATOM 2653 C C . ARG A 1 344 ? 0.326 15.364 9.007 1.00 85.00 344 ARG A C 1
ATOM 2655 O O . ARG A 1 344 ? 0.984 16.381 9.222 1.00 85.00 344 ARG A O 1
ATOM 2662 N N . GLY A 1 345 ? -0.655 15.309 8.123 1.00 82.44 345 GLY A N 1
ATOM 2663 C CA . GLY A 1 345 ? -1.224 16.449 7.422 1.00 82.44 345 GLY A CA 1
ATOM 2664 C C . GLY A 1 345 ? -2.581 16.840 7.996 1.00 82.44 345 GLY A C 1
ATOM 2665 O O . GLY A 1 345 ? -3.298 15.996 8.532 1.00 82.44 345 GLY A O 1
ATOM 2666 N N . ARG A 1 346 ? -2.948 18.117 7.863 1.00 82.31 346 ARG A N 1
ATOM 2667 C CA . ARG A 1 346 ? -4.257 18.639 8.277 1.00 82.31 346 ARG A CA 1
ATOM 2668 C C . ARG A 1 346 ? -4.918 19.410 7.137 1.00 82.31 346 ARG A C 1
ATOM 2670 O O . ARG A 1 346 ? -4.252 20.059 6.331 1.00 82.31 346 ARG A O 1
ATOM 2677 N N . VAL A 1 347 ? -6.241 19.325 7.072 1.00 79.12 347 VAL A N 1
ATOM 2678 C CA . VAL A 1 347 ? -7.086 19.948 6.038 1.00 79.12 347 VAL A CA 1
ATOM 2679 C C . VAL A 1 347 ? -7.118 21.475 6.154 1.00 79.12 347 VAL A C 1
ATOM 2681 O O . VAL A 1 347 ? -7.332 22.168 5.160 1.00 79.12 347 VAL A O 1
ATOM 2684 N N . ASP A 1 348 ? -6.850 22.014 7.344 1.00 71.81 348 ASP A N 1
ATOM 2685 C CA . ASP A 1 348 ? -6.754 23.455 7.603 1.00 71.81 348 ASP A CA 1
ATOM 2686 C C . ASP A 1 348 ? -5.502 24.114 6.991 1.00 71.81 348 ASP A C 1
ATOM 2688 O O . ASP A 1 348 ? -5.363 25.337 7.040 1.00 71.81 348 ASP A O 1
ATOM 2692 N N . GLY A 1 349 ? -4.616 23.324 6.376 1.00 64.06 349 GLY A N 1
ATOM 2693 C CA . GLY A 1 349 ? -3.375 23.804 5.777 1.00 64.06 349 GLY A CA 1
ATOM 2694 C C . GLY A 1 349 ? -2.266 24.057 6.797 1.00 64.06 349 GLY A C 1
ATOM 2695 O O . GLY A 1 349 ? -1.254 24.664 6.437 1.00 64.06 349 GLY A O 1
ATOM 2696 N N . ALA A 1 350 ? -2.429 23.605 8.048 1.00 66.00 350 ALA A N 1
ATOM 2697 C CA . ALA A 1 350 ? -1.344 23.592 9.020 1.00 66.00 350 ALA A CA 1
ATOM 2698 C C . ALA A 1 350 ? -0.13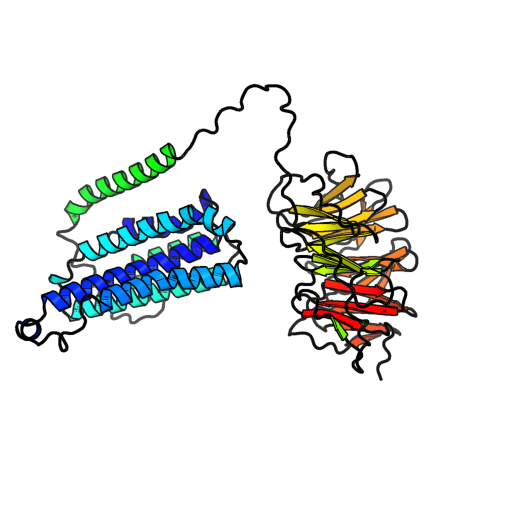3 22.815 8.465 1.00 66.00 350 ALA A C 1
ATOM 2700 O O . ALA A 1 350 ? -0.305 21.862 7.695 1.00 66.00 350 ALA A O 1
ATOM 2701 N N . PRO A 1 351 ? 1.102 23.211 8.832 1.00 63.19 351 PRO A N 1
ATOM 2702 C CA . PRO A 1 351 ? 2.300 22.537 8.349 1.00 63.19 351 PRO A CA 1
ATOM 2703 C C . PRO A 1 351 ? 2.237 21.048 8.683 1.00 63.19 351 PRO A C 1
ATOM 2705 O O . PRO A 1 351 ? 1.860 20.672 9.793 1.00 63.19 351 PRO A O 1
ATOM 2708 N N . CYS A 1 352 ? 2.616 20.208 7.717 1.00 70.75 352 CYS A N 1
ATOM 2709 C CA . CYS A 1 352 ? 2.722 18.777 7.956 1.00 70.75 352 CYS A CA 1
ATOM 2710 C C . CYS A 1 352 ? 3.763 18.539 9.050 1.00 70.75 352 CYS A C 1
ATOM 2712 O O . CYS A 1 352 ? 4.905 18.988 8.941 1.00 70.75 352 CYS A O 1
ATOM 2714 N N . VAL A 1 353 ? 3.361 17.843 10.106 1.00 71.12 353 VAL A N 1
ATOM 2715 C CA . VAL A 1 353 ? 4.232 17.521 11.235 1.00 71.12 353 VAL A CA 1
ATOM 2716 C C . VAL A 1 353 ? 4.626 16.061 11.120 1.00 71.12 353 VAL A C 1
ATOM 2718 O O . VAL A 1 353 ? 3.794 15.210 10.814 1.00 71.12 353 VAL A O 1
ATOM 2721 N N . GLN A 1 354 ? 5.887 15.748 11.383 1.00 71.75 354 GLN A N 1
ATOM 2722 C CA . GLN A 1 354 ? 6.285 14.364 11.598 1.00 71.75 354 GLN A CA 1
ATOM 2723 C C . GLN A 1 354 ? 5.922 13.993 13.044 1.00 71.75 354 GLN A C 1
ATOM 2725 O O . GLN A 1 354 ? 6.493 14.589 13.964 1.00 71.75 354 GLN A O 1
ATOM 2730 N N . PRO A 1 355 ? 4.970 13.068 13.294 1.00 67.50 355 PRO A N 1
ATOM 2731 C CA . PRO A 1 355 ? 4.876 12.442 14.612 1.00 67.50 355 PRO A CA 1
ATOM 2732 C C . PRO A 1 355 ? 6.235 11.807 14.958 1.00 67.50 355 PRO A C 1
ATOM 2734 O O . PRO A 1 355 ? 7.009 11.542 14.034 1.00 67.50 355 PRO A O 1
ATOM 2737 N N . PRO A 1 356 ? 6.565 11.591 16.249 1.00 62.84 356 PRO A N 1
ATOM 2738 C CA . PRO A 1 356 ? 7.904 11.178 16.659 1.00 62.84 356 PRO A CA 1
ATOM 2739 C C . PRO A 1 356 ? 8.418 10.023 15.791 1.00 62.84 356 PRO A C 1
ATOM 2741 O O . PRO A 1 356 ? 7.820 8.942 15.816 1.00 62.84 356 PRO A O 1
ATOM 2744 N N . PRO A 1 357 ? 9.486 10.224 14.997 1.00 57.91 357 PRO A N 1
ATOM 2745 C CA . PRO A 1 357 ? 10.113 9.116 14.308 1.00 57.91 357 PRO A CA 1
ATOM 2746 C C . PRO A 1 357 ? 10.832 8.261 15.351 1.00 57.91 357 PRO A C 1
ATOM 2748 O O . PRO A 1 357 ? 11.550 8.779 16.208 1.00 57.91 357 PRO A O 1
ATOM 2751 N N . THR A 1 358 ? 10.701 6.943 15.261 1.00 51.03 358 THR A N 1
ATOM 2752 C CA . THR A 1 358 ? 11.705 6.040 15.827 1.00 51.03 358 THR A CA 1
ATOM 2753 C C . THR A 1 358 ? 12.698 5.697 14.728 1.00 51.03 358 THR A C 1
ATOM 2755 O O . THR A 1 358 ? 12.361 5.046 13.746 1.00 51.03 358 THR A O 1
ATOM 2758 N N . GLY A 1 359 ? 13.933 6.174 14.890 1.00 50.41 359 GLY A N 1
ATOM 2759 C CA . GLY A 1 359 ? 15.047 5.915 13.984 1.00 50.41 359 GLY A CA 1
ATOM 2760 C C . GLY A 1 359 ? 15.552 4.478 14.073 1.00 50.41 359 GLY A C 1
ATOM 2761 O O . GLY A 1 359 ? 16.582 4.230 14.694 1.00 50.41 359 GLY A O 1
ATOM 2762 N N . PHE A 1 360 ? 14.869 3.550 13.407 1.00 46.41 360 PHE A N 1
ATOM 2763 C CA . PHE A 1 360 ? 15.354 2.185 13.211 1.00 46.41 360 PHE A CA 1
ATOM 2764 C C . PHE A 1 360 ? 15.101 1.717 11.769 1.00 46.41 360 PHE A C 1
ATOM 2766 O O . PHE A 1 360 ? 14.204 0.933 11.497 1.00 46.41 360 PHE A O 1
ATOM 2773 N N . GLY A 1 361 ? 15.943 2.178 10.840 1.00 52.94 361 GLY A N 1
ATOM 2774 C CA . GLY A 1 361 ? 16.126 1.533 9.534 1.00 52.94 361 GLY A CA 1
ATOM 2775 C C . GLY A 1 361 ? 15.132 1.901 8.425 1.00 52.94 361 GLY A C 1
ATOM 2776 O O . GLY A 1 361 ? 14.082 2.486 8.647 1.00 52.94 361 GLY A O 1
ATOM 2777 N N . ARG A 1 362 ? 15.516 1.550 7.188 1.00 61.88 362 ARG A N 1
ATOM 2778 C CA . ARG A 1 362 ? 14.773 1.777 5.933 1.00 61.88 362 ARG A CA 1
ATOM 2779 C C . ARG A 1 362 ? 13.642 0.749 5.747 1.00 61.88 362 ARG A C 1
ATOM 2781 O O . ARG A 1 362 ? 13.630 0.042 4.738 1.00 61.88 362 ARG A O 1
ATOM 2788 N N . VAL A 1 363 ? 12.789 0.574 6.755 1.00 70.50 363 VAL A N 1
ATOM 2789 C CA . VAL A 1 363 ? 11.715 -0.431 6.736 1.00 70.50 363 VAL A CA 1
ATOM 2790 C C . VAL A 1 363 ? 10.361 0.255 6.618 1.00 70.50 363 VAL A C 1
ATOM 2792 O O . VAL A 1 363 ? 10.049 1.145 7.406 1.00 70.50 363 VAL A O 1
ATOM 2795 N N . GLY A 1 364 ? 9.577 -0.176 5.628 1.00 75.81 364 GLY A N 1
ATOM 2796 C CA . GLY A 1 364 ? 8.285 0.411 5.289 1.00 75.81 364 GLY A CA 1
ATOM 2797 C C . GLY A 1 364 ? 7.185 0.149 6.312 1.00 75.81 364 GLY A C 1
ATOM 2798 O O . GLY A 1 364 ? 7.216 -0.834 7.060 1.00 75.81 364 GLY A O 1
ATOM 2799 N N . VAL A 1 365 ? 6.237 1.083 6.362 1.00 85.62 365 VAL A N 1
ATOM 2800 C CA . VAL A 1 365 ? 5.028 1.005 7.183 1.00 85.62 365 VAL A CA 1
ATOM 2801 C C . VAL A 1 365 ? 3.932 0.297 6.387 1.00 85.62 365 VAL A C 1
ATOM 2803 O O . VAL A 1 365 ? 3.241 0.930 5.595 1.00 85.62 365 VAL A O 1
ATOM 2806 N N . ASP A 1 366 ? 3.723 -0.992 6.656 1.00 89.00 366 ASP A N 1
ATOM 2807 C CA . ASP A 1 366 ? 2.764 -1.836 5.933 1.00 89.00 366 ASP A CA 1
ATOM 2808 C C . ASP A 1 366 ? 1.298 -1.377 6.131 1.00 89.00 366 ASP A C 1
ATOM 2810 O O . ASP A 1 366 ? 0.493 -1.439 5.203 1.00 89.00 366 ASP A O 1
ATOM 2814 N N . ALA A 1 367 ? 0.925 -0.899 7.327 1.00 91.31 367 ALA A N 1
ATOM 2815 C CA . ALA A 1 367 ? -0.428 -0.399 7.600 1.00 91.31 367 ALA A CA 1
ATOM 2816 C C . ALA A 1 367 ? -0.470 0.662 8.704 1.00 91.31 367 ALA A C 1
ATOM 2818 O O . ALA A 1 367 ? 0.315 0.632 9.648 1.00 91.31 367 ALA A O 1
ATOM 2819 N N . LEU A 1 368 ? -1.460 1.556 8.617 1.00 92.06 368 LEU A N 1
ATOM 2820 C CA . LEU A 1 368 ? -1.757 2.592 9.602 1.00 92.06 368 LEU A CA 1
ATOM 2821 C C . LEU A 1 368 ? -3.248 2.598 9.925 1.00 92.06 368 LEU A C 1
ATOM 2823 O O . LEU A 1 368 ? -4.107 2.419 9.049 1.00 92.06 368 LEU A O 1
ATOM 2827 N N . ALA A 1 369 ? -3.548 2.878 11.188 1.00 92.38 369 ALA A N 1
ATOM 2828 C CA . ALA A 1 369 ? -4.894 3.149 11.652 1.00 92.38 369 ALA A CA 1
ATOM 2829 C C . ALA A 1 369 ? -4.886 4.161 12.801 1.00 92.38 369 ALA A C 1
ATOM 2831 O O . ALA A 1 369 ? -4.018 4.121 13.667 1.00 92.38 369 ALA A O 1
ATOM 2832 N N . TRP A 1 370 ? -5.867 5.058 12.819 1.00 90.81 370 TRP A N 1
ATOM 2833 C CA . TRP A 1 370 ? -5.985 6.122 13.812 1.00 90.81 370 TRP A CA 1
ATOM 2834 C C . TRP A 1 370 ? -7.326 6.017 14.527 1.00 90.81 370 TRP A C 1
ATOM 2836 O O . TRP A 1 370 ? -8.360 5.898 13.868 1.00 90.81 370 TRP A O 1
ATOM 2846 N N . ARG A 1 371 ? -7.315 6.075 15.862 1.00 90.25 371 ARG A N 1
ATOM 2847 C CA . ARG A 1 371 ? -8.533 6.092 16.679 1.00 90.25 371 ARG A CA 1
ATOM 2848 C C . ARG A 1 371 ? -8.277 6.734 18.037 1.00 90.25 371 ARG A C 1
ATOM 2850 O O . ARG A 1 371 ? -7.303 6.393 18.696 1.00 90.25 371 ARG A O 1
ATOM 2857 N N . GLU A 1 372 ? -9.165 7.636 18.460 1.00 89.12 372 GLU A N 1
ATOM 2858 C CA . GLU A 1 372 ? -9.181 8.218 19.819 1.00 89.12 372 GLU A CA 1
ATOM 2859 C C . GLU A 1 372 ? -7.800 8.730 20.299 1.00 89.12 372 GLU A C 1
ATOM 2861 O O . GLU A 1 372 ? -7.339 8.400 21.390 1.00 89.12 372 GLU A O 1
ATOM 2866 N N . GLY A 1 373 ? -7.096 9.506 19.465 1.00 88.50 373 GLY A N 1
ATOM 2867 C CA . GLY A 1 373 ? -5.783 10.067 19.824 1.00 88.50 373 GLY A CA 1
ATOM 2868 C C . GLY A 1 373 ? -4.631 9.053 19.814 1.00 88.50 373 GLY A C 1
ATOM 2869 O O . GLY A 1 373 ? -3.532 9.361 20.275 1.00 88.50 373 GLY A O 1
ATOM 2870 N N . THR A 1 374 ? -4.877 7.838 19.321 1.00 91.75 374 THR A N 1
ATOM 2871 C CA . THR A 1 374 ? -3.893 6.761 19.222 1.00 91.75 374 THR A CA 1
ATOM 2872 C C . THR A 1 374 ? -3.688 6.361 17.764 1.00 91.75 374 THR A C 1
ATOM 2874 O O . THR A 1 374 ? -4.632 5.990 17.061 1.00 91.75 374 THR A O 1
ATOM 2877 N N . LEU A 1 375 ? -2.435 6.406 17.318 1.00 91.81 375 LEU A N 1
ATOM 2878 C CA . LEU A 1 375 ? -1.988 5.871 16.040 1.00 91.81 375 LEU A CA 1
ATOM 2879 C C . LEU A 1 375 ? -1.485 4.444 16.248 1.00 91.81 375 LEU A C 1
ATOM 2881 O O . LEU A 1 375 ? -0.725 4.167 17.176 1.00 91.81 375 LEU A O 1
ATOM 2885 N N . TYR A 1 376 ? -1.899 3.547 15.369 1.00 93.25 376 TYR A N 1
ATOM 2886 C CA . TYR A 1 376 ? -1.435 2.173 15.296 1.00 93.25 376 TYR A CA 1
ATOM 2887 C C . TYR A 1 376 ? -0.732 1.968 13.962 1.00 93.25 376 TYR A C 1
ATOM 2889 O O . TYR A 1 376 ? -1.231 2.419 12.929 1.00 93.25 376 TYR A O 1
ATOM 2897 N N . ALA A 1 377 ? 0.399 1.273 13.988 1.00 91.75 377 ALA A N 1
ATOM 2898 C CA . ALA A 1 377 ? 1.202 1.002 12.808 1.00 91.75 377 ALA A CA 1
ATOM 2899 C C . ALA A 1 377 ? 1.626 -0.466 12.767 1.00 91.75 377 ALA A C 1
ATOM 2901 O O . ALA A 1 377 ? 2.168 -0.978 13.746 1.00 91.75 377 ALA A O 1
ATOM 2902 N N . ALA A 1 378 ? 1.409 -1.132 11.635 1.00 91.38 378 ALA A N 1
ATOM 2903 C CA . ALA A 1 378 ? 2.145 -2.344 11.299 1.00 91.38 378 ALA A CA 1
ATOM 2904 C C . ALA A 1 378 ? 3.446 -1.905 10.617 1.00 91.38 378 ALA A C 1
ATOM 2906 O O . ALA A 1 378 ? 3.414 -1.301 9.547 1.00 91.38 378 ALA A O 1
ATOM 2907 N N . TRP A 1 379 ? 4.575 -2.130 11.280 1.00 86.19 379 TRP A N 1
ATOM 2908 C CA . TRP A 1 379 ? 5.883 -1.620 10.881 1.00 86.19 379 TRP A CA 1
ATOM 2909 C C . TRP A 1 379 ? 6.980 -2.600 11.305 1.00 86.19 379 TRP A C 1
ATOM 2911 O O . TRP A 1 379 ? 6.963 -3.113 12.429 1.00 86.19 379 TRP A O 1
ATOM 2921 N N . ASP A 1 380 ? 7.907 -2.894 10.388 1.00 83.69 380 ASP A N 1
ATOM 2922 C CA . ASP A 1 380 ? 8.944 -3.927 10.559 1.00 83.69 380 ASP A CA 1
ATOM 2923 C C . ASP A 1 380 ? 8.361 -5.306 10.927 1.00 83.69 380 ASP A C 1
ATOM 2925 O O . ASP A 1 380 ? 8.850 -6.042 11.784 1.00 83.69 380 ASP A O 1
ATOM 2929 N N . GLY A 1 381 ? 7.206 -5.624 10.330 1.00 85.88 381 GLY A N 1
ATOM 2930 C CA . GLY A 1 381 ? 6.465 -6.853 10.609 1.00 85.88 381 GLY A CA 1
ATOM 2931 C C . GLY A 1 381 ? 5.883 -6.966 12.015 1.00 85.88 381 GLY A C 1
ATOM 2932 O O . GLY A 1 381 ? 5.364 -8.024 12.366 1.00 85.88 381 GLY A O 1
ATOM 2933 N N . SER A 1 382 ? 5.958 -5.906 12.815 1.00 90.69 382 SER A N 1
ATOM 2934 C CA . SER A 1 382 ? 5.457 -5.844 14.186 1.00 90.69 382 SER A CA 1
ATOM 2935 C C . SER A 1 382 ? 4.362 -4.798 14.314 1.00 90.69 382 SER A C 1
ATOM 2937 O O . SER A 1 382 ? 4.218 -3.922 13.464 1.00 90.69 382 SER A O 1
ATOM 2939 N N . LEU A 1 383 ? 3.589 -4.872 15.396 1.00 92.81 383 LEU A N 1
ATOM 2940 C CA . LEU A 1 383 ? 2.569 -3.878 15.685 1.00 92.81 383 LEU A CA 1
ATOM 2941 C C . LEU A 1 383 ? 3.090 -2.844 16.683 1.00 92.81 383 LEU A C 1
ATOM 2943 O O . LEU A 1 383 ? 3.683 -3.190 17.704 1.00 92.81 383 LEU A O 1
ATOM 2947 N N . TRP A 1 384 ? 2.830 -1.576 16.398 1.00 91.81 384 TRP A N 1
ATOM 2948 C CA . TRP A 1 384 ? 3.259 -0.436 17.194 1.00 91.81 384 TRP A CA 1
ATOM 2949 C C . TRP A 1 384 ? 2.086 0.487 17.480 1.00 91.81 384 TRP A C 1
ATOM 2951 O O . TRP A 1 384 ? 1.138 0.583 16.699 1.00 91.81 384 TRP A O 1
ATOM 2961 N N . THR A 1 385 ? 2.159 1.187 18.604 1.00 92.50 385 THR A N 1
ATOM 2962 C CA . THR A 1 385 ? 1.186 2.199 18.995 1.00 92.50 385 THR A CA 1
ATOM 2963 C C . THR A 1 385 ? 1.879 3.467 19.470 1.00 92.50 385 THR A C 1
ATOM 2965 O O . THR A 1 385 ? 2.908 3.415 20.146 1.00 92.50 385 THR A O 1
ATOM 2968 N N . TRP A 1 386 ? 1.313 4.612 19.120 1.00 91.12 386 TRP A N 1
ATOM 2969 C CA . TRP A 1 386 ? 1.731 5.918 19.598 1.00 91.12 386 TRP A CA 1
ATOM 2970 C C . TRP A 1 386 ? 0.501 6.718 19.997 1.00 91.12 386 TRP A C 1
ATOM 2972 O O . TRP A 1 386 ? -0.442 6.854 19.219 1.00 91.12 386 TRP A O 1
ATOM 2982 N N . ARG A 1 387 ? 0.505 7.241 21.222 1.00 90.38 387 ARG A N 1
ATOM 2983 C CA . ARG A 1 387 ? -0.550 8.131 21.710 1.00 90.38 387 ARG A CA 1
ATOM 2984 C C . ARG A 1 387 ? -0.100 9.573 21.595 1.00 90.38 387 ARG A C 1
ATOM 2986 O O . ARG A 1 387 ? 1.049 9.893 21.900 1.00 90.38 387 ARG A O 1
ATOM 2993 N N . GLU A 1 388 ? -1.018 10.443 21.208 1.00 85.38 388 GLU A N 1
ATOM 2994 C CA . GLU A 1 388 ? -0.747 11.870 21.117 1.00 85.38 388 GLU A CA 1
ATOM 2995 C C . GLU A 1 388 ? -0.235 12.415 22.462 1.00 85.38 388 GLU A C 1
ATOM 2997 O O . GLU A 1 388 ? -0.753 12.096 23.533 1.00 85.38 388 GLU A O 1
ATOM 3002 N N . GLY A 1 389 ? 0.849 13.192 22.408 1.00 82.19 389 GLY A N 1
ATOM 3003 C CA . GLY A 1 389 ? 1.544 13.700 23.593 1.00 82.19 389 GLY A CA 1
ATOM 3004 C C . GLY A 1 389 ? 2.580 12.748 24.205 1.00 82.19 389 GLY A C 1
ATOM 3005 O O . GLY A 1 389 ? 3.356 13.188 25.054 1.00 82.19 389 GLY A O 1
ATOM 3006 N N . GLN A 1 390 ? 2.663 11.482 23.774 1.00 84.50 390 GLN A N 1
ATOM 3007 C CA . GLN A 1 390 ? 3.760 10.596 24.175 1.00 84.50 390 GLN A CA 1
ATOM 3008 C C . GLN A 1 390 ? 5.011 10.818 23.310 1.00 84.50 390 GLN A C 1
ATOM 3010 O O . GLN A 1 390 ? 4.902 11.046 22.103 1.00 84.50 390 GLN A O 1
ATOM 3015 N N . PRO A 1 391 ? 6.218 10.722 23.897 1.00 80.19 391 PRO A N 1
ATOM 3016 C CA . PRO A 1 391 ? 7.460 10.998 23.179 1.00 80.19 391 PRO A CA 1
ATOM 3017 C C . PRO A 1 391 ? 7.921 9.851 22.268 1.00 80.19 391 PRO A C 1
ATOM 3019 O O . PRO A 1 391 ? 8.805 10.065 21.445 1.00 80.19 391 PRO A O 1
ATOM 3022 N N . ALA A 1 392 ? 7.373 8.640 22.420 1.00 84.06 392 ALA A N 1
ATOM 3023 C CA . ALA A 1 392 ? 7.867 7.447 21.738 1.00 84.06 392 ALA A CA 1
ATOM 3024 C C . ALA A 1 392 ? 6.754 6.443 21.410 1.00 84.06 392 ALA A C 1
ATOM 3026 O O . ALA A 1 392 ? 5.703 6.423 22.052 1.00 84.06 392 ALA A O 1
ATOM 3027 N N . TRP A 1 393 ? 7.027 5.594 20.420 1.00 87.56 393 TRP A N 1
ATOM 3028 C CA . TRP A 1 393 ? 6.200 4.446 20.062 1.00 87.56 393 TRP A CA 1
ATOM 3029 C C . TRP A 1 393 ? 6.387 3.298 21.055 1.00 87.56 393 TRP A C 1
ATOM 3031 O O . TRP A 1 393 ? 7.485 3.062 21.558 1.00 87.56 393 TRP A O 1
ATOM 3041 N N . THR A 1 394 ? 5.315 2.551 21.295 1.00 90.62 394 THR A N 1
ATOM 3042 C CA . THR A 1 394 ? 5.316 1.326 22.100 1.00 90.62 394 THR A CA 1
ATOM 3043 C C . THR A 1 394 ? 5.018 0.137 21.198 1.00 90.62 394 THR A C 1
ATOM 3045 O O . THR A 1 394 ? 4.043 0.157 20.446 1.00 90.62 394 THR A O 1
ATOM 3048 N N . ARG A 1 395 ? 5.848 -0.907 21.262 1.00 90.88 395 ARG A N 1
ATOM 3049 C CA . ARG A 1 395 ? 5.591 -2.168 20.558 1.00 90.88 395 ARG A CA 1
ATOM 3050 C C . ARG A 1 395 ? 4.471 -2.933 21.260 1.00 90.88 395 ARG A C 1
ATOM 3052 O O . ARG A 1 395 ? 4.456 -3.021 22.485 1.00 90.88 395 ARG A O 1
ATOM 3059 N N . LEU A 1 396 ? 3.546 -3.484 20.484 1.00 91.69 396 LEU A N 1
ATOM 3060 C CA . LEU A 1 396 ? 2.511 -4.395 20.956 1.00 91.69 396 LEU A CA 1
ATOM 3061 C C . LEU A 1 396 ? 2.944 -5.828 20.647 1.00 91.69 396 LEU A C 1
ATOM 3063 O O . LEU A 1 396 ? 3.042 -6.220 19.484 1.00 91.69 396 LEU A O 1
ATOM 3067 N N . ASP A 1 397 ? 3.195 -6.607 21.696 1.00 91.06 397 ASP A N 1
ATOM 3068 C CA . ASP A 1 397 ? 3.548 -8.017 21.567 1.00 91.06 397 ASP A CA 1
ATOM 3069 C C . ASP A 1 397 ? 2.288 -8.829 21.294 1.00 91.06 397 ASP A C 1
ATOM 3071 O O . ASP A 1 397 ? 1.457 -9.060 22.174 1.00 91.06 397 ASP A O 1
ATOM 3075 N N . VAL A 1 398 ? 2.125 -9.209 20.029 1.00 90.00 398 VAL A N 1
ATOM 3076 C CA . VAL A 1 398 ? 0.908 -9.869 19.573 1.00 90.00 398 VAL A CA 1
ATOM 3077 C C . VAL A 1 398 ? 0.983 -11.367 19.908 1.00 90.00 398 VAL A C 1
ATOM 3079 O O . VAL A 1 398 ? 0.148 -11.893 20.630 1.00 90.00 398 VAL A O 1
ATOM 3082 N N . SER A 1 399 ? 2.042 -12.052 19.477 1.00 86.00 399 SER A N 1
ATOM 3083 C CA . SER A 1 399 ? 2.434 -13.415 19.872 1.00 86.00 399 SER A CA 1
ATOM 3084 C C . SER A 1 399 ? 3.669 -13.818 19.057 1.00 86.00 399 SER A C 1
ATOM 3086 O O . SER A 1 399 ? 3.932 -13.272 17.984 1.00 86.00 399 SER A O 1
ATOM 3088 N N . SER A 1 400 ? 4.449 -14.771 19.563 1.00 83.12 400 SER A N 1
ATOM 3089 C CA . SER A 1 400 ? 5.662 -15.261 18.899 1.00 83.12 400 SER A CA 1
ATOM 3090 C C . SER A 1 400 ? 5.390 -15.976 17.570 1.00 83.12 400 SER A C 1
ATOM 3092 O O . SER A 1 400 ? 6.288 -16.063 16.738 1.00 83.12 400 SER A O 1
ATOM 3094 N N . SER A 1 401 ? 4.165 -16.461 17.344 1.00 84.94 401 SER A N 1
ATOM 3095 C CA . SER A 1 401 ? 3.763 -17.174 16.125 1.00 84.94 401 SER A CA 1
ATOM 3096 C C . SER A 1 401 ? 3.109 -16.285 15.056 1.00 84.94 401 SER A C 1
ATOM 3098 O O . SER A 1 401 ? 2.498 -16.811 14.134 1.00 84.94 401 SER A O 1
ATOM 3100 N N . ALA A 1 402 ? 3.200 -14.953 15.168 1.00 83.75 402 ALA A N 1
ATOM 3101 C CA . ALA A 1 402 ? 2.491 -14.014 14.274 1.00 83.75 402 ALA A CA 1
ATOM 3102 C C . ALA A 1 402 ? 3.075 -13.963 12.876 1.00 83.75 402 ALA A C 1
ATOM 3104 O O . ALA A 1 402 ? 2.421 -13.520 11.929 1.00 83.75 402 ALA A O 1
ATOM 3105 N N . GLY A 1 403 ? 4.358 -14.314 12.793 1.00 87.88 403 GLY A N 1
ATOM 3106 C CA . GLY A 1 403 ? 5.191 -13.920 11.679 1.00 87.88 403 GLY A CA 1
ATOM 3107 C C . GLY A 1 403 ? 5.126 -12.407 11.465 1.00 87.88 403 GLY A C 1
ATOM 3108 O O . GLY A 1 403 ? 5.102 -11.618 12.410 1.00 87.88 403 GLY A O 1
ATOM 3109 N N . ARG A 1 404 ? 5.101 -12.014 10.192 1.00 91.12 404 ARG A N 1
ATOM 3110 C CA . ARG A 1 404 ? 5.044 -10.617 9.766 1.00 91.12 404 ARG A CA 1
ATOM 3111 C C . ARG A 1 404 ? 3.603 -10.107 9.778 1.00 91.12 404 ARG A C 1
ATOM 3113 O O . ARG A 1 404 ? 2.769 -10.596 9.016 1.00 91.12 404 ARG A O 1
ATOM 3120 N N . LEU A 1 405 ? 3.342 -9.082 10.582 1.00 93.19 405 LEU A N 1
ATOM 3121 C CA . LEU A 1 405 ? 2.085 -8.334 10.587 1.00 93.19 405 LEU A CA 1
ATOM 3122 C C . LEU A 1 405 ? 2.104 -7.252 9.505 1.00 93.19 405 LEU A C 1
ATOM 3124 O O . LEU A 1 405 ? 3.075 -6.510 9.387 1.00 93.19 405 LEU A O 1
ATOM 3128 N N . THR A 1 406 ? 1.030 -7.174 8.724 1.00 91.94 406 THR A N 1
ATOM 3129 C CA . THR A 1 406 ? 0.886 -6.261 7.577 1.00 91.94 406 THR A CA 1
ATOM 3130 C C . THR A 1 406 ? -0.418 -5.469 7.596 1.00 91.94 406 THR A C 1
ATOM 3132 O O . THR A 1 406 ? -0.617 -4.615 6.744 1.00 91.94 406 THR A O 1
ATOM 3135 N N . ALA A 1 407 ? -1.321 -5.727 8.544 1.00 94.06 407 ALA A N 1
ATOM 3136 C CA . ALA A 1 407 ? -2.584 -5.011 8.665 1.00 94.06 407 ALA A CA 1
ATOM 3137 C C . ALA A 1 407 ? -2.947 -4.761 10.133 1.00 94.06 407 ALA A C 1
ATOM 3139 O O . ALA A 1 407 ? -2.684 -5.592 11.003 1.00 94.06 407 ALA A O 1
ATOM 3140 N N . VAL A 1 408 ? -3.597 -3.630 10.406 1.00 95.94 408 VAL A N 1
ATOM 3141 C CA . VAL A 1 408 ? -4.116 -3.281 11.734 1.00 95.94 408 VAL A CA 1
ATOM 3142 C C . VAL A 1 408 ? -5.460 -2.571 11.620 1.00 95.94 408 VAL A C 1
ATOM 3144 O O . VAL A 1 408 ? -5.648 -1.738 10.733 1.00 95.94 408 VAL A O 1
ATOM 3147 N N . LEU A 1 409 ? -6.383 -2.879 12.534 1.00 95.44 409 LEU A N 1
ATOM 3148 C CA . LEU A 1 409 ? -7.668 -2.194 12.654 1.00 95.44 409 LEU A CA 1
ATOM 3149 C C . LEU A 1 409 ? -8.099 -2.056 14.129 1.00 95.44 409 LEU A C 1
ATOM 3151 O O . LEU A 1 409 ? -8.454 -3.055 14.752 1.00 95.44 409 LEU A O 1
ATOM 3155 N N . PRO A 1 410 ? -8.116 -0.837 14.696 1.00 94.06 410 PRO A N 1
ATOM 3156 C CA . PRO A 1 410 ? -8.824 -0.527 15.933 1.00 94.06 410 PRO A CA 1
ATOM 3157 C C . PRO A 1 410 ? -10.321 -0.339 15.624 1.00 94.06 410 PRO A C 1
ATOM 3159 O O . PRO A 1 410 ? -10.739 0.718 15.146 1.00 94.06 410 PRO A O 1
ATOM 3162 N N . ALA A 1 411 ? -11.124 -1.374 15.858 1.00 91.62 411 ALA A N 1
ATOM 3163 C CA . ALA A 1 411 ? -12.541 -1.429 15.496 1.00 91.62 411 ALA A CA 1
ATOM 3164 C C . ALA A 1 411 ? -13.456 -0.618 16.434 1.00 91.62 411 ALA A C 1
ATOM 3166 O O . ALA A 1 411 ? -13.061 -0.206 17.532 1.00 91.62 411 ALA A O 1
ATOM 3167 N N . GLY A 1 412 ? -14.686 -0.376 15.957 1.00 86.94 412 GLY A N 1
ATOM 3168 C CA . GLY A 1 412 ? -15.812 0.321 16.592 1.00 86.94 412 GLY A CA 1
ATOM 3169 C C . GLY A 1 412 ? -15.932 0.148 18.099 1.00 86.94 412 GLY A C 1
ATOM 3170 O O . GLY A 1 412 ? -16.034 1.097 18.880 1.00 86.94 412 GLY A O 1
ATOM 3171 N N . ASP A 1 413 ? -15.903 -1.121 18.462 1.00 86.81 413 ASP A N 1
ATOM 3172 C CA . ASP A 1 413 ? -16.139 -1.717 19.769 1.00 86.81 413 ASP A CA 1
ATOM 3173 C C . ASP A 1 413 ? -14.904 -1.707 20.685 1.00 86.81 413 ASP A C 1
ATOM 3175 O O . ASP A 1 413 ? -14.925 -2.325 21.748 1.00 86.81 413 ASP A O 1
ATOM 3179 N N . LYS A 1 414 ? -13.835 -1.001 20.288 1.00 86.12 414 LYS A N 1
ATOM 3180 C CA . LYS A 1 414 ? -12.517 -0.973 20.947 1.00 86.12 414 LYS A CA 1
ATOM 3181 C C . LYS A 1 414 ? -11.740 -2.288 20.845 1.00 86.12 414 LYS A C 1
ATOM 3183 O O . LYS A 1 414 ? -10.694 -2.417 21.483 1.00 86.12 414 LYS A O 1
ATOM 3188 N N . THR A 1 415 ? -12.189 -3.239 20.027 1.00 91.62 415 THR A N 1
ATOM 3189 C CA . THR A 1 415 ? -11.398 -4.424 19.692 1.00 91.62 415 THR A CA 1
ATOM 3190 C C . THR A 1 415 ? -10.262 -4.022 18.752 1.00 91.62 415 THR A C 1
ATOM 3192 O O . THR A 1 415 ? -10.481 -3.392 17.719 1.00 91.62 415 THR A O 1
ATOM 3195 N N . LEU A 1 416 ? -9.034 -4.426 19.075 1.00 94.88 416 LEU A N 1
ATOM 3196 C CA . LEU A 1 416 ? -7.894 -4.276 18.176 1.00 94.88 416 LEU A CA 1
ATOM 3197 C C . LEU A 1 416 ? -7.670 -5.567 17.385 1.00 94.88 416 LEU A C 1
ATOM 3199 O O . LEU A 1 416 ? -7.552 -6.652 17.958 1.00 94.88 416 LEU A O 1
ATOM 3203 N N . TRP A 1 417 ? -7.581 -5.429 16.069 1.00 96.62 417 TRP A N 1
ATOM 3204 C CA . TRP A 1 417 ? -7.290 -6.509 15.136 1.00 96.62 417 TRP A CA 1
ATOM 3205 C C . TRP A 1 417 ? -5.917 -6.314 14.507 1.00 96.62 417 TRP A C 1
ATOM 3207 O O . TRP A 1 417 ? -5.553 -5.199 14.124 1.00 96.62 417 TRP A O 1
ATOM 3217 N N . ALA A 1 418 ? -5.178 -7.409 14.365 1.00 96.69 418 ALA A N 1
ATOM 3218 C CA . ALA A 1 418 ? -3.892 -7.454 13.686 1.00 96.69 418 ALA A CA 1
ATOM 3219 C C . ALA A 1 418 ? -3.901 -8.592 12.663 1.00 96.69 418 ALA A C 1
ATOM 3221 O O . ALA A 1 418 ? -4.253 -9.726 12.986 1.00 96.69 418 ALA A O 1
ATOM 3222 N N . GLY A 1 419 ? -3.542 -8.286 11.423 1.00 95.31 419 GLY A N 1
ATOM 3223 C CA . GLY A 1 419 ? -3.474 -9.240 10.324 1.00 95.31 419 GLY A CA 1
ATOM 3224 C C . GLY A 1 419 ? -2.053 -9.356 9.796 1.00 95.31 419 GLY A C 1
ATOM 3225 O O . GLY A 1 419 ? -1.306 -8.377 9.779 1.00 95.31 419 GLY A O 1
ATOM 3226 N N . GLY A 1 420 ? -1.676 -10.547 9.354 1.00 93.12 420 GLY A N 1
ATOM 3227 C CA . GLY A 1 420 ? -0.350 -10.799 8.815 1.00 93.12 420 GLY A CA 1
ATOM 3228 C C . GLY A 1 420 ? -0.270 -12.073 7.993 1.00 93.12 420 GLY A C 1
ATOM 3229 O O . GLY A 1 420 ? -1.268 -12.579 7.474 1.00 93.12 420 GLY A O 1
ATOM 3230 N N . TRP A 1 421 ? 0.950 -12.585 7.879 1.00 91.19 421 TRP A N 1
ATOM 3231 C CA . TRP A 1 421 ? 1.263 -13.766 7.076 1.00 91.19 421 TRP A CA 1
ATOM 3232 C C . TRP A 1 421 ? 0.750 -15.057 7.712 1.00 91.19 421 TRP A C 1
ATOM 3234 O O . TRP A 1 421 ? 0.332 -15.955 6.995 1.00 91.19 421 TRP A O 1
ATOM 3244 N N . GLU A 1 422 ? 0.701 -15.115 9.043 1.00 91.50 422 GLU A N 1
ATOM 3245 C CA . GLU A 1 422 ? 0.225 -16.293 9.779 1.00 91.50 422 GLU A CA 1
ATOM 3246 C C . GLU A 1 422 ? -1.273 -16.225 10.125 1.00 91.50 422 GLU A C 1
ATOM 3248 O O . GLU A 1 422 ? -1.804 -17.113 10.791 1.00 91.50 422 GLU A O 1
ATOM 3253 N N . GLY A 1 423 ? -1.983 -15.184 9.676 1.00 93.50 423 GLY A N 1
ATOM 3254 C CA . GLY A 1 423 ? -3.436 -15.069 9.794 1.00 93.50 423 GLY A CA 1
ATOM 3255 C C . GLY A 1 423 ? -3.926 -13.810 10.510 1.00 93.50 423 GLY A C 1
ATOM 3256 O O . GLY A 1 423 ? -3.301 -12.752 10.434 1.00 93.50 423 GLY A O 1
ATOM 3257 N N . LEU A 1 424 ? -5.089 -13.923 11.160 1.00 95.69 424 LEU A N 1
ATOM 3258 C CA . LEU A 1 424 ? -5.826 -12.812 11.772 1.00 95.69 424 LEU A CA 1
ATOM 3259 C C . LEU A 1 424 ? -5.969 -12.993 13.274 1.00 95.69 424 LEU A C 1
ATOM 3261 O O . LEU A 1 424 ? -6.484 -14.014 13.746 1.00 95.69 424 LEU A O 1
ATOM 3265 N N . TRP A 1 425 ? -5.555 -11.980 14.016 1.00 95.56 425 TRP A N 1
ATOM 3266 C CA . TRP A 1 425 ? -5.463 -12.001 15.462 1.00 95.56 425 TRP A CA 1
ATOM 3267 C C . TRP A 1 425 ? -6.287 -10.873 16.083 1.00 95.56 425 TRP A C 1
ATOM 3269 O O . TRP A 1 425 ? -6.369 -9.766 15.550 1.00 95.56 425 TRP A O 1
ATOM 3279 N N . ARG A 1 426 ? -6.894 -11.172 17.230 1.00 95.19 426 ARG A N 1
ATOM 3280 C CA . ARG A 1 426 ? -7.788 -10.290 17.980 1.00 95.19 426 ARG A CA 1
ATOM 3281 C C . ARG A 1 426 ? -7.234 -10.052 19.376 1.00 95.19 426 ARG A C 1
ATOM 3283 O O . ARG A 1 426 ? -6.862 -11.012 20.051 1.00 95.19 426 ARG A O 1
ATOM 3290 N N . GLN A 1 427 ? -7.211 -8.801 19.816 1.00 94.00 427 GLN A N 1
ATOM 3291 C CA . GLN A 1 427 ? -6.848 -8.460 21.185 1.00 94.00 427 GLN A CA 1
ATOM 3292 C C . GLN A 1 427 ? -7.987 -8.826 22.149 1.00 94.00 427 GLN A C 1
ATOM 3294 O O . GLN A 1 427 ? -9.146 -8.480 21.924 1.00 94.00 427 GLN A O 1
ATOM 3299 N N . GLU A 1 428 ? -7.646 -9.503 23.240 1.00 89.62 428 GLU A N 1
ATOM 3300 C CA . GLU A 1 428 ? -8.545 -9.884 24.331 1.00 89.62 428 GLU A CA 1
ATOM 3301 C C . GLU A 1 428 ? -7.923 -9.491 25.686 1.00 89.62 428 GLU A C 1
ATOM 3303 O O . GLU A 1 428 ? -6.746 -9.141 25.771 1.00 89.62 428 GLU A O 1
ATOM 3308 N N . ALA A 1 429 ? -8.697 -9.549 26.777 1.00 81.94 429 ALA A N 1
ATOM 3309 C CA . ALA A 1 429 ? -8.270 -9.067 28.101 1.00 81.94 429 ALA A CA 1
ATOM 3310 C C . ALA A 1 429 ? -6.997 -9.746 28.665 1.00 81.94 429 ALA A C 1
ATOM 3312 O O . ALA A 1 429 ? -6.378 -9.208 29.578 1.00 81.94 429 ALA A O 1
ATOM 3313 N N . GLY A 1 430 ? -6.607 -10.910 28.128 1.00 79.56 430 GLY A N 1
ATOM 3314 C CA . GLY A 1 430 ? -5.426 -11.682 28.538 1.00 79.56 430 GLY A CA 1
ATOM 3315 C C . GLY A 1 430 ? -4.323 -11.805 27.481 1.00 79.56 430 GLY A C 1
ATOM 3316 O O . GLY A 1 430 ? -3.421 -12.617 27.666 1.00 79.56 430 GLY A O 1
ATOM 3317 N N . GLY A 1 431 ? -4.392 -11.061 26.372 1.00 89.62 431 GLY A N 1
ATOM 3318 C CA . GLY A 1 431 ? -3.408 -11.136 25.288 1.00 89.62 431 GLY A CA 1
ATOM 3319 C C . GLY A 1 431 ? -4.065 -11.125 23.915 1.00 89.62 431 GLY A C 1
ATOM 3320 O O . GLY A 1 431 ? -4.989 -10.354 23.670 1.00 89.62 431 GLY A O 1
ATOM 3321 N N . TRP A 1 432 ? -3.593 -11.983 23.016 1.00 94.12 432 TRP A N 1
ATOM 3322 C CA . TRP A 1 432 ? -4.119 -12.075 21.659 1.00 94.12 432 TRP A CA 1
ATOM 3323 C C . TRP A 1 432 ? -4.577 -13.482 21.336 1.00 94.12 432 TRP A C 1
ATOM 3325 O O . TRP A 1 432 ? -3.925 -14.471 21.673 1.00 94.12 432 TRP A O 1
ATOM 3335 N N . ARG A 1 433 ? -5.701 -13.556 20.632 1.00 93.69 433 ARG A N 1
ATOM 3336 C CA . ARG A 1 433 ? -6.285 -14.794 20.143 1.00 93.69 433 ARG A CA 1
ATOM 3337 C C . ARG A 1 433 ? -6.213 -14.824 18.624 1.00 93.69 433 ARG A C 1
ATOM 3339 O O . ARG A 1 433 ? -6.696 -13.911 17.959 1.00 93.69 433 ARG A O 1
ATOM 3346 N N . GLN A 1 434 ? -5.679 -15.907 18.069 1.00 94.00 434 GLN A N 1
ATOM 3347 C CA . GLN A 1 434 ? -5.782 -16.174 16.637 1.00 94.00 434 GLN A CA 1
ATOM 3348 C C . GLN A 1 434 ? -7.223 -16.581 16.298 1.00 94.00 434 GLN A C 1
ATOM 3350 O O . GLN A 1 434 ? -7.734 -17.577 16.812 1.00 94.00 434 GLN A O 1
ATOM 3355 N N . VAL A 1 435 ? -7.885 -15.781 15.464 1.00 94.25 435 VAL A N 1
ATOM 3356 C CA . VAL A 1 435 ? -9.273 -15.999 15.017 1.00 94.25 435 VAL A CA 1
ATOM 3357 C C . VAL A 1 435 ? -9.302 -16.744 13.689 1.00 94.25 435 VAL A C 1
ATOM 3359 O O . VAL A 1 435 ? -10.196 -17.552 13.453 1.00 94.25 435 VAL A O 1
ATOM 3362 N N . TRP A 1 436 ? -8.295 -16.518 12.847 1.00 93.50 436 TRP A N 1
ATOM 3363 C CA . TRP A 1 436 ? -8.151 -17.208 11.575 1.00 93.50 436 TRP A CA 1
ATOM 3364 C C . TRP A 1 436 ? -6.692 -17.544 11.297 1.00 93.50 436 TRP A C 1
ATOM 3366 O O . TRP A 1 436 ? -5.786 -16.763 11.607 1.00 93.50 436 TRP A O 1
ATOM 3376 N N . LYS A 1 437 ? -6.490 -18.713 10.696 1.00 90.94 437 LYS A N 1
ATOM 3377 C CA . LYS A 1 437 ? -5.213 -19.200 10.189 1.00 90.94 437 LYS A CA 1
ATOM 3378 C C . LYS A 1 437 ? -5.444 -19.642 8.748 1.00 90.94 437 LYS A C 1
ATOM 3380 O O . LYS A 1 437 ? -6.350 -20.443 8.511 1.00 90.94 437 LYS A O 1
ATOM 3385 N N . GLY A 1 438 ? -4.649 -19.114 7.823 1.00 82.50 438 GLY A N 1
ATOM 3386 C CA . GLY A 1 438 ? -4.697 -19.520 6.422 1.00 82.50 438 GLY A CA 1
ATOM 3387 C C . GLY A 1 438 ? -4.447 -21.019 6.257 1.00 82.50 438 GLY A C 1
ATOM 3388 O O . GLY A 1 438 ? -3.758 -21.648 7.067 1.00 82.50 438 GLY A O 1
ATOM 3389 N N . ARG A 1 439 ? -5.015 -21.606 5.206 1.00 75.62 439 ARG A N 1
ATOM 3390 C CA . ARG A 1 439 ? -4.882 -23.026 4.850 1.00 75.62 439 ARG A CA 1
ATOM 3391 C C . ARG A 1 439 ? -3.570 -23.333 4.112 1.00 75.62 439 ARG A C 1
ATOM 3393 O O . ARG A 1 439 ? -3.311 -24.494 3.802 1.00 75.62 439 ARG A O 1
ATOM 3400 N N . GLY A 1 440 ? -2.712 -22.334 3.883 1.00 69.31 440 GLY A N 1
ATOM 3401 C CA . GLY A 1 440 ? -1.383 -22.496 3.290 1.00 69.31 440 GLY A CA 1
ATOM 3402 C C . GLY A 1 440 ? -0.565 -21.201 3.244 1.00 69.31 440 GLY A C 1
ATOM 3403 O O . GLY A 1 440 ? -1.046 -20.133 3.611 1.00 69.31 440 GLY A O 1
ATOM 3404 N N . GLU A 1 441 ? 0.669 -21.286 2.738 1.00 64.50 441 GLU A N 1
ATOM 3405 C CA . GLU A 1 441 ? 1.659 -20.186 2.732 1.00 64.50 441 GLU A CA 1
ATOM 3406 C C . GLU A 1 441 ? 1.241 -18.942 1.921 1.00 64.50 441 GLU A C 1
ATOM 3408 O O . GLU A 1 441 ? 1.851 -17.881 2.043 1.00 64.50 441 GLU A O 1
ATOM 3413 N N . ARG A 1 442 ? 0.213 -19.055 1.069 1.00 68.00 442 ARG A N 1
ATOM 3414 C CA . ARG A 1 442 ? -0.295 -17.948 0.237 1.00 68.00 442 ARG A CA 1
ATOM 3415 C C . ARG A 1 442 ? -1.513 -17.237 0.831 1.00 68.00 442 ARG A C 1
ATOM 3417 O O . ARG A 1 442 ? -1.885 -16.168 0.351 1.00 68.00 442 ARG A O 1
ATOM 3424 N N . GLU A 1 443 ? -2.110 -17.786 1.883 1.00 81.88 443 GLU A N 1
ATOM 3425 C CA . GLU A 1 443 ? -3.326 -17.266 2.508 1.00 81.88 443 GLU A CA 1
ATOM 3426 C C . GLU A 1 443 ? -2.981 -16.321 3.663 1.00 81.88 443 GLU A C 1
ATOM 3428 O O . GLU A 1 443 ? -3.134 -16.639 4.841 1.00 81.88 443 GLU A O 1
ATOM 3433 N N . ARG A 1 444 ? -2.493 -15.132 3.299 1.00 91.12 444 ARG A N 1
ATOM 3434 C CA . ARG A 1 444 ? -2.179 -14.040 4.233 1.00 91.12 444 ARG A CA 1
ATOM 3435 C C . ARG A 1 444 ? -3.274 -12.984 4.261 1.00 91.12 444 ARG A C 1
ATOM 3437 O O . ARG A 1 444 ? -3.995 -12.823 3.276 1.00 91.12 444 ARG A O 1
ATOM 3444 N N . VAL A 1 445 ? -3.337 -12.215 5.345 1.00 94.56 445 VAL A N 1
ATOM 3445 C CA . VAL A 1 445 ? -4.219 -11.042 5.443 1.00 94.56 445 VAL A CA 1
ATOM 3446 C C . VAL A 1 445 ? -3.610 -9.870 4.666 1.00 94.56 445 VAL A C 1
ATOM 3448 O O . VAL A 1 445 ? -2.486 -9.451 4.948 1.00 94.56 445 VAL A O 1
ATOM 3451 N N . SER A 1 446 ? -4.342 -9.342 3.683 1.00 91.19 446 SER A N 1
ATOM 3452 C CA . SER A 1 446 ? -3.925 -8.213 2.837 1.00 91.19 446 SER A CA 1
ATOM 3453 C C . SER A 1 446 ? -4.374 -6.862 3.395 1.00 91.19 446 SER A C 1
ATOM 3455 O O . SER A 1 446 ? -3.601 -5.910 3.370 1.00 91.19 446 SER A O 1
ATOM 3457 N N . PHE A 1 447 ? -5.592 -6.773 3.933 1.00 93.38 447 PHE A N 1
ATOM 3458 C CA . PHE A 1 447 ? -6.115 -5.562 4.565 1.00 93.38 447 PHE A CA 1
ATOM 3459 C C . PHE A 1 447 ? -7.150 -5.887 5.642 1.00 93.38 447 PHE A C 1
ATOM 3461 O O . PHE A 1 447 ? -7.737 -6.970 5.669 1.00 93.38 447 PHE A O 1
ATOM 3468 N N . LEU A 1 448 ? -7.403 -4.895 6.497 1.00 95.25 448 LEU A N 1
ATOM 3469 C CA . LEU A 1 448 ? -8.495 -4.881 7.464 1.00 95.25 448 LEU A CA 1
ATOM 3470 C C . LEU A 1 448 ? -9.297 -3.589 7.307 1.00 95.25 448 LEU A C 1
ATOM 3472 O O . LEU A 1 448 ? -8.726 -2.494 7.248 1.00 95.25 448 LEU A O 1
ATOM 3476 N N . ARG A 1 449 ? -10.622 -3.707 7.244 1.00 91.75 449 ARG A N 1
ATOM 3477 C CA . ARG A 1 449 ? -11.550 -2.573 7.153 1.00 91.75 449 ARG A CA 1
ATOM 3478 C C . ARG A 1 449 ? -12.747 -2.798 8.065 1.00 91.75 449 ARG A C 1
ATOM 3480 O O . ARG A 1 449 ? -13.224 -3.917 8.204 1.00 91.75 449 ARG A O 1
ATOM 3487 N N . GLU A 1 450 ? -13.223 -1.723 8.676 1.00 90.06 450 GLU A N 1
ATOM 3488 C CA . GLU A 1 450 ? -14.498 -1.728 9.388 1.00 90.06 450 GLU A CA 1
ATOM 3489 C C . GLU A 1 450 ? -15.628 -1.560 8.362 1.00 90.06 450 GLU A C 1
ATOM 3491 O O . GLU A 1 450 ? -15.558 -0.691 7.491 1.00 90.06 450 GLU A O 1
ATOM 3496 N N . GLY A 1 451 ? -16.620 -2.441 8.432 1.00 87.19 451 GLY A N 1
ATOM 3497 C CA . GLY A 1 451 ? -17.853 -2.397 7.656 1.00 87.19 451 GLY A CA 1
ATOM 3498 C C . GLY A 1 451 ? -19.005 -1.796 8.459 1.00 87.19 451 GLY A C 1
ATOM 3499 O O . GLY A 1 451 ? -18.840 -1.353 9.599 1.00 87.19 451 GLY A O 1
ATOM 3500 N N . GLU A 1 452 ? -20.208 -1.798 7.886 1.00 83.25 452 GLU A N 1
ATOM 3501 C CA . GLU A 1 452 ? -21.383 -1.338 8.622 1.00 83.25 452 GLU A CA 1
ATOM 3502 C C . GLU A 1 452 ? -21.724 -2.275 9.787 1.00 83.25 452 GLU A C 1
ATOM 3504 O O . GLU A 1 452 ? -21.467 -3.482 9.749 1.00 83.25 452 GLU A O 1
ATOM 3509 N N . ARG A 1 453 ? -22.354 -1.708 10.826 1.00 83.19 453 ARG A N 1
ATOM 3510 C CA . ARG A 1 453 ? -22.834 -2.435 12.016 1.00 83.19 453 ARG A CA 1
ATOM 3511 C C . ARG A 1 453 ? -21.730 -3.170 12.793 1.00 83.19 453 ARG A C 1
ATOM 3513 O O . ARG A 1 453 ? -22.009 -4.153 13.464 1.00 83.19 453 ARG A O 1
ATOM 3520 N N . GLY A 1 454 ? -20.491 -2.678 12.727 1.00 84.12 454 GLY A N 1
ATOM 3521 C CA . GLY A 1 454 ? -19.362 -3.253 13.464 1.00 84.12 454 GLY A CA 1
ATOM 3522 C C . GLY A 1 454 ? -18.775 -4.511 12.822 1.00 84.12 454 GLY A C 1
ATOM 3523 O O . GLY A 1 454 ? -17.967 -5.193 13.452 1.00 84.12 454 GLY A O 1
ATOM 3524 N N . ARG A 1 455 ? -19.147 -4.815 11.572 1.00 91.88 455 ARG A N 1
ATOM 3525 C CA . ARG A 1 455 ? -18.489 -5.869 10.800 1.00 91.88 455 ARG A CA 1
ATOM 3526 C C . ARG A 1 455 ? -17.025 -5.549 10.556 1.00 91.88 455 ARG A C 1
ATOM 3528 O O . ARG A 1 455 ? -16.645 -4.389 10.408 1.00 91.88 455 ARG A O 1
ATOM 3535 N N . VAL A 1 456 ? -16.210 -6.588 10.435 1.00 94.88 456 VAL A N 1
ATOM 3536 C CA . VAL A 1 456 ? -14.809 -6.460 10.022 1.00 94.88 456 VAL A CA 1
ATOM 3537 C C . VAL A 1 456 ? -14.594 -7.226 8.728 1.00 94.88 456 VAL A C 1
ATOM 3539 O O . VAL A 1 456 ? -14.863 -8.422 8.647 1.00 94.88 456 VAL A O 1
ATOM 3542 N N . PHE A 1 457 ? -14.101 -6.523 7.717 1.00 95.69 457 PHE A N 1
ATOM 3543 C CA . PHE A 1 457 ? -13.737 -7.073 6.420 1.00 95.69 457 PHE A CA 1
ATOM 3544 C C . PHE A 1 457 ? -12.251 -7.388 6.406 1.00 95.69 457 PHE A C 1
ATOM 3546 O O . PHE A 1 457 ? -11.415 -6.531 6.714 1.00 95.69 457 PHE A O 1
ATOM 3553 N N . VAL A 1 458 ? -11.932 -8.621 6.033 1.00 96.75 458 VAL A N 1
ATOM 3554 C CA . VAL A 1 458 ? -10.573 -9.154 6.036 1.00 96.75 458 VAL A CA 1
ATOM 3555 C C . VAL A 1 458 ? -10.274 -9.656 4.638 1.00 96.75 458 VAL A C 1
ATOM 3557 O O . VAL A 1 458 ? -10.760 -10.709 4.223 1.00 96.75 458 VAL A O 1
ATOM 3560 N N . GLY A 1 459 ? -9.489 -8.881 3.898 1.00 95.31 459 GLY A N 1
ATOM 3561 C CA . GLY A 1 459 ? -8.969 -9.329 2.615 1.00 95.31 459 GLY A CA 1
ATOM 3562 C C . GLY A 1 459 ? -7.916 -10.400 2.822 1.00 95.31 459 GLY A C 1
ATOM 3563 O O . GLY A 1 459 ? -7.043 -10.267 3.684 1.00 95.31 459 GLY A O 1
ATOM 3564 N N . THR A 1 460 ? -7.988 -11.456 2.025 1.00 94.62 460 THR A N 1
ATOM 3565 C CA . THR A 1 460 ? -7.025 -12.553 2.052 1.00 94.62 460 THR A CA 1
ATOM 3566 C C . THR A 1 460 ? -6.567 -12.918 0.641 1.00 94.62 460 THR A C 1
ATOM 3568 O O . THR A 1 460 ? -7.122 -12.453 -0.359 1.00 94.62 460 THR A O 1
ATOM 3571 N N . GLY A 1 461 ? -5.548 -13.775 0.556 1.00 91.62 461 GLY A N 1
ATOM 3572 C CA . GLY A 1 461 ? -5.143 -14.398 -0.708 1.00 91.62 461 GLY A CA 1
ATOM 3573 C C . GLY A 1 461 ? -6.181 -15.362 -1.307 1.00 91.62 461 GLY A C 1
ATOM 3574 O O . GLY A 1 461 ? -6.030 -15.736 -2.466 1.00 91.62 461 GLY A O 1
ATOM 3575 N N . ASP A 1 462 ? -7.214 -15.740 -0.546 1.00 91.38 462 ASP A N 1
ATOM 3576 C CA . ASP A 1 462 ? -8.257 -16.701 -0.931 1.00 91.38 462 ASP A CA 1
ATOM 3577 C C . ASP A 1 462 ? -9.674 -16.144 -0.691 1.00 91.38 462 ASP A C 1
ATOM 3579 O O . ASP A 1 462 ? -10.595 -16.853 -0.315 1.00 91.38 462 ASP A O 1
ATOM 3583 N N . GLY A 1 463 ? -9.871 -14.843 -0.867 1.00 93.88 463 GLY A N 1
ATOM 3584 C CA . GLY A 1 463 ? -11.184 -14.209 -0.792 1.00 93.88 463 GLY A CA 1
ATOM 3585 C C . GLY A 1 463 ? -11.293 -13.163 0.310 1.00 93.88 463 GLY A C 1
ATOM 3586 O O . GLY A 1 463 ? -10.301 -12.670 0.856 1.00 93.88 463 GLY A O 1
ATOM 3587 N N . LEU A 1 464 ? -12.532 -12.800 0.615 1.00 95.69 464 LEU A N 1
ATOM 3588 C CA . LEU A 1 464 ? -12.914 -11.810 1.612 1.00 95.69 464 LEU A CA 1
ATOM 3589 C C . LEU A 1 464 ? -13.635 -12.503 2.770 1.00 95.69 464 LEU A C 1
ATOM 3591 O O . LEU A 1 464 ? -14.705 -13.075 2.572 1.00 95.69 464 LEU A O 1
ATOM 3595 N N . LEU A 1 465 ? -13.084 -12.421 3.980 1.00 95.56 465 LEU A N 1
ATOM 3596 C CA . LEU A 1 465 ? -13.773 -12.881 5.185 1.00 95.56 465 LEU A CA 1
ATOM 3597 C C . LEU A 1 465 ? -14.547 -11.719 5.805 1.00 95.56 465 LEU A C 1
ATOM 3599 O O . LEU A 1 465 ? -14.017 -10.611 5.943 1.00 95.56 465 LEU A O 1
ATOM 3603 N N . ILE A 1 466 ? -15.778 -11.993 6.220 1.00 95.25 466 ILE A N 1
ATOM 3604 C CA . ILE A 1 466 ? -16.626 -11.057 6.956 1.00 95.25 466 ILE A CA 1
ATOM 3605 C C . ILE A 1 466 ? -16.761 -11.566 8.382 1.00 95.25 466 ILE A C 1
ATOM 3607 O O . ILE A 1 466 ? -17.158 -12.714 8.602 1.00 95.25 466 ILE A O 1
ATOM 3611 N N . LEU A 1 467 ? -16.416 -10.719 9.350 1.00 95.00 467 LEU A N 1
ATOM 3612 C CA . LEU A 1 467 ? -16.546 -11.034 10.764 1.00 95.00 467 LEU A CA 1
ATOM 3613 C C . LEU A 1 467 ? -17.654 -10.213 11.419 1.00 95.00 467 LEU A C 1
ATOM 3615 O O . LEU A 1 467 ? -17.718 -9.000 11.230 1.00 95.00 467 LEU A O 1
ATOM 3619 N N . GLU A 1 468 ? -18.444 -10.877 12.259 1.00 92.19 468 GLU A N 1
ATOM 3620 C CA . GLU A 1 468 ? -19.432 -10.296 13.175 1.00 92.19 468 GLU A CA 1
ATOM 3621 C C . GLU A 1 468 ? -19.190 -10.858 14.578 1.00 92.19 468 GLU A C 1
ATOM 3623 O O . GLU A 1 468 ? -18.924 -12.052 14.740 1.00 92.19 468 GLU A O 1
ATOM 3628 N N . ASP A 1 469 ? -19.211 -9.998 15.601 1.00 86.25 469 ASP A N 1
ATOM 3629 C CA . ASP A 1 469 ? -18.957 -10.374 17.003 1.00 86.25 469 ASP A CA 1
ATOM 3630 C C . ASP A 1 469 ? -17.686 -11.228 17.201 1.00 86.25 469 ASP A C 1
ATOM 3632 O O . ASP A 1 469 ? -17.615 -12.144 18.026 1.00 86.25 469 ASP A O 1
ATOM 3636 N N . GLY A 1 470 ? -16.658 -10.941 16.397 1.00 85.25 470 GLY A N 1
ATOM 3637 C CA . GLY A 1 470 ? -15.371 -11.630 16.423 1.00 85.25 470 GLY A CA 1
ATOM 3638 C C . GLY A 1 470 ? -15.358 -13.036 15.812 1.00 85.25 470 GLY A C 1
ATOM 3639 O O . GLY A 1 470 ? -14.366 -13.750 15.979 1.00 85.25 470 GLY A O 1
ATOM 3640 N N . ARG A 1 471 ? -16.416 -13.447 15.106 1.00 90.50 471 ARG A N 1
ATOM 3641 C CA . ARG A 1 471 ? -16.501 -14.724 14.381 1.00 90.50 471 ARG A CA 1
ATOM 3642 C C . ARG A 1 471 ? -16.641 -14.485 12.889 1.00 90.50 471 ARG A C 1
ATOM 3644 O O . ARG A 1 471 ? -17.298 -13.539 12.483 1.00 90.50 471 ARG A O 1
ATOM 3651 N N . ILE A 1 472 ? -16.063 -15.370 12.083 1.00 94.19 472 ILE A N 1
ATOM 3652 C CA . ILE A 1 472 ? -16.275 -15.367 10.632 1.00 94.19 472 ILE A CA 1
ATOM 3653 C C . ILE A 1 472 ? -17.703 -15.843 10.364 1.00 94.19 472 ILE A C 1
ATOM 3655 O O . ILE A 1 472 ? -18.061 -16.947 10.775 1.00 94.19 472 ILE A O 1
ATOM 3659 N N . VAL A 1 473 ? -18.494 -15.010 9.694 1.00 94.62 473 VAL A N 1
ATOM 3660 C CA . VAL A 1 473 ? -19.880 -15.315 9.307 1.00 94.62 473 VAL A CA 1
ATOM 3661 C C . VAL A 1 473 ? -20.021 -15.582 7.814 1.00 94.62 473 VAL A C 1
ATOM 3663 O O . VAL A 1 473 ? -20.850 -16.397 7.425 1.00 94.62 473 VAL A O 1
ATOM 3666 N N . GLU A 1 474 ? -19.176 -14.964 6.986 1.00 93.25 474 GLU A N 1
ATOM 3667 C CA . GLU A 1 474 ? -19.177 -15.166 5.537 1.00 93.25 474 GLU A CA 1
ATOM 3668 C C . GLU A 1 474 ? -17.750 -15.254 4.990 1.00 93.25 474 GLU A C 1
ATOM 3670 O O . GLU A 1 474 ? -16.822 -14.611 5.493 1.00 93.25 474 GLU A O 1
ATOM 3675 N N . HIS A 1 475 ? -17.599 -16.040 3.925 1.00 93.56 475 HIS A N 1
ATOM 3676 C CA . HIS A 1 475 ? -16.402 -16.115 3.097 1.00 93.56 475 HIS A CA 1
ATOM 3677 C C . HIS A 1 475 ? -16.839 -15.879 1.652 1.00 93.56 475 HIS A C 1
ATOM 3679 O O . HIS A 1 475 ? -17.531 -16.695 1.052 1.00 93.56 475 HIS A O 1
ATOM 3685 N N . LEU A 1 476 ? -16.515 -14.702 1.126 1.00 94.50 476 LEU A N 1
ATOM 3686 C CA . LEU A 1 476 ? -16.921 -14.258 -0.202 1.00 94.50 476 LEU A CA 1
ATOM 3687 C C . LEU A 1 476 ? -15.730 -14.316 -1.158 1.00 94.50 476 LEU A C 1
ATOM 3689 O O . LEU A 1 476 ? -14.584 -14.157 -0.742 1.00 94.50 476 LEU A O 1
ATOM 3693 N N . PHE A 1 477 ? -16.001 -14.475 -2.455 1.00 93.50 477 PHE A N 1
ATOM 3694 C CA . PHE A 1 477 ? -14.971 -14.497 -3.505 1.00 93.50 477 PHE A CA 1
ATOM 3695 C C . PHE A 1 477 ? -13.870 -15.555 -3.280 1.00 93.50 477 PHE A C 1
ATOM 3697 O O . PHE A 1 477 ? -12.696 -15.282 -3.520 1.00 93.50 477 PHE A O 1
ATOM 3704 N N . GLU A 1 478 ? -14.233 -16.754 -2.814 1.00 91.25 478 GLU A N 1
ATOM 3705 C CA . GLU A 1 478 ? -13.289 -17.872 -2.645 1.00 91.25 478 GLU A CA 1
ATOM 3706 C C . GLU A 1 478 ? -12.447 -18.105 -3.917 1.00 91.25 478 GLU A C 1
ATOM 3708 O O . GLU A 1 478 ? -12.947 -18.005 -5.045 1.00 91.25 478 GLU A O 1
ATOM 3713 N N . GLY A 1 479 ? -11.151 -18.379 -3.747 1.00 88.75 479 GLY A N 1
ATOM 3714 C CA . GLY A 1 479 ? -10.182 -18.539 -4.834 1.00 88.75 479 GLY A CA 1
ATOM 3715 C C . GLY A 1 479 ? -9.634 -17.234 -5.427 1.00 88.75 479 GLY A C 1
ATOM 3716 O O . GLY A 1 479 ? -8.798 -17.288 -6.333 1.00 88.75 479 GLY A O 1
ATOM 3717 N N . GLN A 1 480 ? -10.082 -16.065 -4.958 1.00 90.75 480 GLN A N 1
ATOM 3718 C CA . GLN A 1 480 ? -9.654 -14.758 -5.471 1.00 90.75 480 GLN A CA 1
ATOM 3719 C C . GLN A 1 480 ? -8.745 -14.038 -4.479 1.00 90.75 480 GLN A C 1
ATOM 3721 O O . GLN A 1 480 ? -9.065 -13.930 -3.300 1.00 90.75 480 GLN A O 1
ATOM 3726 N N . TRP A 1 481 ? -7.643 -13.451 -4.944 1.00 92.12 481 TRP A N 1
ATOM 3727 C CA . TRP A 1 481 ? -6.833 -12.608 -4.069 1.00 92.12 481 TRP A CA 1
ATOM 3728 C C . TRP A 1 481 ? -7.471 -11.226 -3.998 1.00 92.12 481 TRP A C 1
ATOM 3730 O O . TRP A 1 481 ? -7.404 -10.455 -4.958 1.00 92.12 481 TRP A O 1
ATOM 3740 N N . ILE A 1 482 ? -8.052 -10.890 -2.845 1.00 94.62 482 ILE A N 1
ATOM 3741 C CA . ILE A 1 482 ? -8.740 -9.614 -2.646 1.00 94.62 482 ILE A CA 1
ATOM 3742 C C . ILE A 1 482 ? -7.788 -8.575 -2.041 1.00 94.62 482 ILE A C 1
ATOM 3744 O O . ILE A 1 482 ? -7.273 -8.738 -0.931 1.00 94.62 482 ILE A O 1
ATOM 3748 N N . GLY A 1 483 ? -7.533 -7.502 -2.794 1.00 92.25 483 GLY A N 1
ATOM 3749 C CA . GLY A 1 483 ? -6.659 -6.388 -2.397 1.00 92.25 483 GLY A CA 1
ATOM 3750 C C . GLY A 1 483 ? -7.402 -5.209 -1.765 1.00 92.25 483 GLY A C 1
ATOM 3751 O O . GLY A 1 483 ? -6.834 -4.484 -0.955 1.00 92.25 483 GLY A O 1
ATOM 3752 N N . ALA A 1 484 ? -8.686 -5.052 -2.086 1.00 94.25 484 ALA A N 1
ATOM 3753 C CA . ALA A 1 484 ? -9.560 -4.036 -1.513 1.00 94.25 484 ALA A CA 1
ATOM 3754 C C . ALA A 1 484 ? -11.017 -4.502 -1.578 1.00 94.25 484 ALA A C 1
ATOM 3756 O O . ALA A 1 484 ? -11.393 -5.212 -2.511 1.00 94.25 484 ALA A O 1
ATOM 3757 N N . ALA A 1 485 ? -11.846 -4.086 -0.623 1.00 95.38 485 ALA A N 1
ATOM 3758 C CA . ALA A 1 485 ? -13.279 -4.354 -0.651 1.00 95.38 485 ALA A CA 1
ATOM 3759 C C . ALA A 1 485 ? -14.079 -3.246 0.034 1.00 95.38 485 ALA A C 1
ATOM 3761 O O . ALA A 1 485 ? -13.569 -2.562 0.923 1.00 95.38 485 ALA A O 1
ATOM 3762 N N . ALA A 1 486 ? -15.340 -3.111 -0.365 1.00 93.00 486 ALA A N 1
ATOM 3763 C CA . ALA A 1 486 ? -16.317 -2.252 0.288 1.00 93.00 486 ALA A CA 1
ATOM 3764 C C . ALA A 1 486 ? -17.697 -2.903 0.263 1.00 93.00 486 ALA A C 1
ATOM 3766 O O . ALA A 1 486 ? -18.046 -3.622 -0.674 1.00 93.00 486 ALA A O 1
ATOM 3767 N N . GLU A 1 487 ? -18.501 -2.603 1.274 1.00 91.31 487 GLU A N 1
ATOM 3768 C CA . GLU A 1 487 ? -19.913 -2.953 1.253 1.00 91.31 487 GLU A CA 1
ATOM 3769 C C . GLU A 1 487 ? -20.665 -2.034 0.289 1.00 91.31 487 GLU A C 1
ATOM 3771 O O . GLU A 1 487 ? -20.434 -0.825 0.238 1.00 91.31 487 GLU A O 1
ATOM 3776 N N . ALA A 1 488 ? -21.553 -2.625 -0.496 1.00 88.50 488 ALA A N 1
ATOM 3777 C CA . ALA A 1 488 ? -22.478 -1.914 -1.352 1.00 88.50 488 ALA A CA 1
ATOM 3778 C C . ALA A 1 488 ? -23.829 -1.731 -0.646 1.00 88.50 488 ALA A C 1
ATOM 3780 O O . ALA A 1 488 ? -24.208 -2.553 0.194 1.00 88.50 488 ALA A O 1
ATOM 3781 N N . PRO A 1 489 ? -24.625 -0.725 -1.047 1.00 81.88 489 PRO A N 1
ATOM 3782 C CA . PRO A 1 489 ? -26.000 -0.607 -0.584 1.00 81.88 489 PRO A CA 1
ATOM 3783 C C . PRO A 1 489 ? -26.791 -1.900 -0.838 1.00 81.88 489 PRO A C 1
ATOM 3785 O O . PRO A 1 489 ? -26.567 -2.591 -1.834 1.00 81.88 489 PRO A O 1
ATOM 3788 N N . GLU A 1 490 ? -27.746 -2.199 0.047 1.00 79.00 490 GLU A N 1
ATOM 3789 C CA . GLU A 1 490 ? -28.613 -3.391 -0.028 1.00 79.00 490 GLU A CA 1
ATOM 3790 C C . GLU A 1 490 ? -27.887 -4.739 0.166 1.00 79.00 490 GLU A C 1
ATOM 3792 O O . GLU A 1 490 ? -28.389 -5.776 -0.271 1.00 79.00 490 GLU A O 1
ATOM 3797 N N . GLY A 1 491 ? -26.722 -4.745 0.827 1.00 81.12 491 GLY A N 1
ATOM 3798 C CA . GLY A 1 491 ? -26.022 -5.974 1.227 1.00 81.12 491 GLY A CA 1
ATOM 3799 C C . GLY A 1 491 ? -25.221 -6.654 0.113 1.00 81.12 491 GLY A C 1
ATOM 3800 O O . GLY A 1 491 ? -24.967 -7.854 0.188 1.00 81.12 491 GLY A O 1
ATOM 3801 N N . GLY A 1 492 ? -24.853 -5.917 -0.939 1.00 89.81 492 GLY A N 1
ATOM 3802 C CA . GLY A 1 492 ? -23.859 -6.379 -1.913 1.00 89.81 492 GLY A CA 1
ATOM 3803 C C . GLY A 1 492 ? -22.429 -6.090 -1.451 1.00 89.81 492 GLY A C 1
ATOM 3804 O O . GLY A 1 492 ? -22.218 -5.321 -0.516 1.00 89.81 492 GLY A O 1
ATOM 3805 N N . PHE A 1 493 ? -21.433 -6.641 -2.144 1.00 93.88 493 PHE A N 1
ATOM 3806 C CA . PHE A 1 493 ? -20.020 -6.357 -1.865 1.00 93.88 493 PHE A CA 1
ATOM 3807 C C . PHE A 1 493 ? -19.242 -6.064 -3.141 1.00 93.88 493 PHE A C 1
ATOM 3809 O O . PHE A 1 493 ? -19.347 -6.791 -4.126 1.00 93.88 493 PHE A O 1
ATOM 3816 N N . TRP A 1 494 ? -18.421 -5.021 -3.100 1.00 95.19 494 TRP A N 1
ATOM 3817 C CA . TRP A 1 494 ? -17.411 -4.723 -4.107 1.00 95.19 494 TRP A CA 1
ATOM 3818 C C . TRP A 1 494 ? -16.070 -5.283 -3.665 1.00 95.19 494 TRP A C 1
ATOM 3820 O O . TRP A 1 494 ? -15.685 -5.108 -2.509 1.00 95.19 494 TRP A O 1
ATOM 3830 N N . ALA A 1 495 ? -15.335 -5.898 -4.586 1.00 95.94 495 ALA A N 1
ATOM 3831 C CA . ALA A 1 495 ? -14.000 -6.411 -4.314 1.00 95.94 495 ALA A CA 1
ATOM 3832 C C . ALA A 1 495 ? -13.066 -6.206 -5.509 1.00 95.94 495 ALA A C 1
ATOM 3834 O O . ALA A 1 495 ? -13.434 -6.448 -6.655 1.00 95.94 495 ALA A O 1
ATOM 3835 N N . GLY A 1 496 ? -11.843 -5.764 -5.241 1.00 95.25 496 GLY A N 1
ATOM 3836 C CA . GLY A 1 496 ? -10.760 -5.720 -6.215 1.00 95.25 496 GLY A CA 1
ATOM 3837 C C . GLY A 1 496 ? -9.966 -7.017 -6.153 1.00 95.25 496 GLY A C 1
ATOM 3838 O O . GLY A 1 496 ? -9.226 -7.228 -5.189 1.00 95.25 496 GLY A O 1
ATOM 3839 N N . SER A 1 497 ? -10.131 -7.871 -7.163 1.00 93.44 497 SER A N 1
ATOM 3840 C CA . SER A 1 497 ? -9.372 -9.110 -7.350 1.00 93.44 497 SER A CA 1
ATOM 3841 C C . SER A 1 497 ? -8.145 -8.858 -8.225 1.00 93.44 497 SER A C 1
ATOM 3843 O O . SER A 1 497 ? -8.233 -8.159 -9.238 1.00 93.44 497 SER A O 1
ATOM 3845 N N . TRP A 1 498 ? -7.011 -9.462 -7.862 1.00 88.44 498 TRP A N 1
ATOM 3846 C CA . TRP A 1 498 ? -5.809 -9.451 -8.703 1.00 88.44 498 TRP A CA 1
ATOM 3847 C C . TRP A 1 498 ? -6.028 -10.203 -10.025 1.00 88.44 498 TRP A C 1
ATOM 3849 O O . TRP A 1 498 ? -5.529 -9.791 -11.070 1.00 88.44 498 TRP A O 1
ATOM 3859 N N . GLN A 1 499 ? -6.779 -11.308 -9.986 1.00 88.06 499 GLN A N 1
ATOM 3860 C CA . GLN A 1 499 ? -6.978 -12.199 -11.131 1.00 88.06 499 GLN A CA 1
ATOM 3861 C C . GLN A 1 499 ? -8.089 -11.712 -12.067 1.00 88.06 499 GLN A C 1
ATOM 3863 O O . GLN A 1 499 ? -7.914 -11.674 -13.283 1.00 88.06 499 GLN A O 1
ATOM 3868 N N . GLU A 1 500 ? -9.235 -11.332 -11.504 1.00 89.75 500 GLU A N 1
ATOM 3869 C CA . GLU A 1 500 ? -10.465 -11.100 -12.275 1.00 89.75 500 GLU A CA 1
ATOM 3870 C C . GLU A 1 500 ? -10.818 -9.613 -12.425 1.00 89.75 500 GLU A C 1
ATOM 3872 O O . GLU A 1 500 ? -11.756 -9.237 -13.137 1.00 89.75 500 GLU A O 1
ATOM 3877 N N . GLY A 1 501 ? -10.042 -8.726 -11.805 1.00 92.38 501 GLY A N 1
ATOM 3878 C CA . GLY A 1 501 ? -10.315 -7.298 -11.811 1.00 92.38 501 GLY A CA 1
ATOM 3879 C C . GLY A 1 501 ? -11.362 -6.908 -10.765 1.00 92.38 501 GLY A C 1
ATOM 3880 O O . GLY A 1 501 ? -11.405 -7.449 -9.663 1.00 92.38 501 GLY A O 1
ATOM 3881 N N . LEU A 1 502 ? -12.221 -5.943 -11.104 1.00 94.00 502 LEU A N 1
ATOM 3882 C CA . LEU A 1 502 ? -13.282 -5.497 -10.206 1.00 94.00 502 LEU A CA 1
ATOM 3883 C C . LEU A 1 502 ? -14.438 -6.504 -10.205 1.00 94.00 502 LEU A C 1
ATOM 3885 O O . LEU A 1 502 ? -15.001 -6.820 -11.255 1.00 94.00 502 LEU A O 1
ATOM 3889 N N . LEU A 1 503 ? -14.814 -6.965 -9.020 1.00 94.62 503 LEU A N 1
ATOM 3890 C CA . LEU A 1 503 ? -15.882 -7.924 -8.778 1.00 94.62 503 LEU A CA 1
ATOM 3891 C C . LEU A 1 503 ? -17.006 -7.280 -7.968 1.00 94.62 503 LEU A C 1
ATOM 3893 O O . LEU A 1 503 ? -16.769 -6.414 -7.122 1.00 94.62 503 LEU A O 1
ATOM 3897 N N . PHE A 1 504 ? -18.226 -7.751 -8.201 1.00 93.94 504 PHE A N 1
ATOM 3898 C CA . PHE A 1 504 ? -19.379 -7.442 -7.367 1.00 93.94 504 PHE A CA 1
ATOM 3899 C C . PHE A 1 504 ? -20.093 -8.728 -6.974 1.00 93.94 504 PHE A C 1
ATOM 3901 O O . PHE A 1 504 ? -20.327 -9.582 -7.827 1.00 93.94 504 PHE A O 1
ATOM 3908 N N . TRP A 1 505 ? -20.435 -8.857 -5.697 1.00 93.00 505 TRP A N 1
ATOM 3909 C CA . TRP A 1 505 ? -21.180 -9.980 -5.142 1.00 93.00 505 TRP A CA 1
ATOM 3910 C C . TRP A 1 505 ? -22.572 -9.535 -4.711 1.00 93.00 505 TRP A C 1
ATOM 3912 O O . TRP A 1 505 ? -22.717 -8.545 -3.989 1.00 93.00 505 TRP A O 1
ATOM 3922 N N . LYS A 1 506 ? -23.594 -10.278 -5.145 1.00 89.19 506 LYS A N 1
ATOM 3923 C CA . LYS A 1 506 ? -24.987 -10.134 -4.702 1.00 89.19 506 LYS A CA 1
ATOM 3924 C C . LYS A 1 506 ? -25.733 -11.439 -4.961 1.00 89.19 506 LYS A C 1
ATOM 3926 O O . LYS A 1 506 ? -25.540 -12.085 -5.988 1.00 89.19 506 LYS A O 1
ATOM 3931 N N . GLY A 1 507 ? -26.600 -11.831 -4.028 1.00 83.44 507 GLY A N 1
ATOM 3932 C CA . GLY A 1 507 ? -27.451 -13.015 -4.197 1.00 83.44 507 GLY A CA 1
ATOM 3933 C C . GLY A 1 507 ? -26.679 -14.338 -4.267 1.00 83.44 507 GLY A C 1
ATOM 3934 O O . GLY A 1 507 ? -27.064 -15.221 -5.026 1.00 83.44 507 GLY A O 1
ATOM 3935 N N . GLY A 1 508 ? -25.581 -14.473 -3.512 1.00 86.38 508 GLY A N 1
ATOM 3936 C CA . GLY A 1 508 ? -24.817 -15.726 -3.406 1.00 86.38 508 GLY A CA 1
ATOM 3937 C C . GLY A 1 508 ? -23.810 -15.984 -4.529 1.00 86.38 508 GLY A C 1
ATOM 3938 O O . GLY A 1 508 ? -23.118 -16.997 -4.500 1.00 86.38 508 GLY A O 1
ATOM 3939 N N . SER A 1 509 ? -23.685 -15.079 -5.499 1.00 88.38 509 SER A N 1
ATOM 3940 C CA . SER A 1 509 ? -22.705 -15.180 -6.583 1.00 88.38 509 SER A CA 1
ATOM 3941 C C . SER A 1 509 ? -21.992 -13.852 -6.799 1.00 88.38 509 SER A C 1
ATOM 3943 O O . SER A 1 509 ? -22.504 -12.794 -6.423 1.00 88.38 509 SER A O 1
ATOM 3945 N N . TRP A 1 510 ? -20.808 -13.914 -7.403 1.00 92.69 510 TRP A N 1
ATOM 3946 C CA . TRP A 1 510 ? -20.097 -12.733 -7.868 1.00 92.69 510 TRP A CA 1
ATOM 3947 C C . TRP A 1 510 ? -20.022 -12.702 -9.390 1.00 92.69 510 TRP A C 1
ATOM 3949 O O . TRP A 1 510 ? -20.026 -13.737 -10.054 1.00 92.69 510 TRP A O 1
ATOM 3959 N N . HIS A 1 511 ? -19.922 -11.499 -9.941 1.00 91.25 511 HIS A N 1
ATOM 3960 C CA . HIS A 1 511 ? -19.679 -11.275 -11.357 1.00 91.25 511 HIS A CA 1
ATOM 3961 C C . HIS A 1 511 ? -18.611 -10.203 -11.557 1.00 91.25 511 HIS A C 1
ATOM 3963 O O . HIS A 1 511 ? -18.433 -9.291 -10.742 1.00 91.25 511 HIS A O 1
ATOM 3969 N N . ARG A 1 512 ? -17.909 -10.294 -12.684 1.00 91.62 512 ARG A N 1
ATOM 3970 C CA . ARG A 1 512 ? -16.939 -9.285 -13.091 1.00 91.62 512 ARG A CA 1
ATOM 3971 C C . ARG A 1 512 ? -17.659 -8.013 -13.517 1.00 91.62 512 ARG A C 1
ATOM 3973 O O . ARG A 1 512 ? -18.615 -8.061 -14.288 1.00 91.62 512 ARG A O 1
ATOM 3980 N N . VAL A 1 513 ? -17.184 -6.873 -13.037 1.00 90.00 513 VAL A N 1
ATOM 3981 C CA . VAL A 1 513 ? -17.669 -5.561 -13.454 1.00 90.00 513 VAL A CA 1
ATOM 3982 C C . VAL A 1 513 ? -16.653 -4.955 -14.416 1.00 90.00 513 VAL A C 1
ATOM 3984 O O . VAL A 1 513 ? -15.491 -4.776 -14.044 1.00 90.00 513 VAL A O 1
ATOM 3987 N N . PRO A 1 514 ? -17.052 -4.644 -15.664 1.00 86.38 514 PRO A N 1
ATOM 3988 C CA . PRO A 1 514 ? -16.150 -4.038 -16.626 1.00 86.38 514 PRO A CA 1
ATOM 3989 C C . PRO A 1 514 ? -15.602 -2.708 -16.105 1.00 86.38 514 PRO A C 1
ATOM 3991 O O . PRO A 1 514 ? -16.340 -1.744 -15.898 1.00 86.38 514 PRO A O 1
ATOM 3994 N N . LEU A 1 515 ? -14.285 -2.658 -15.938 1.00 85.12 515 LEU A N 1
ATOM 3995 C CA . LEU A 1 515 ? -13.526 -1.445 -15.690 1.00 85.12 515 LEU A CA 1
ATOM 3996 C C . LEU A 1 515 ? -12.304 -1.493 -16.603 1.00 85.12 515 LEU A C 1
ATOM 3998 O O . LEU A 1 515 ? -11.479 -2.401 -16.501 1.00 85.12 515 LEU A O 1
ATOM 4002 N N . LYS A 1 516 ? -12.214 -0.549 -17.544 1.00 80.06 516 LYS A N 1
ATOM 4003 C CA . LYS A 1 516 ? -11.068 -0.448 -18.453 1.00 80.06 516 LYS A CA 1
ATOM 4004 C C . LYS A 1 516 ? -9.879 0.142 -17.702 1.00 80.06 516 LYS A C 1
ATOM 4006 O O . LYS A 1 516 ? -9.648 1.350 -17.717 1.00 80.06 516 LYS A O 1
ATOM 4011 N N . THR A 1 517 ? -9.151 -0.740 -17.043 1.00 71.56 517 THR A N 1
ATOM 4012 C CA . THR A 1 517 ? -7.823 -0.502 -16.484 1.00 71.56 517 THR A CA 1
ATOM 4013 C C . THR A 1 517 ? -6.767 -1.088 -17.424 1.00 71.56 517 THR A C 1
ATOM 4015 O O . THR A 1 517 ? -7.101 -1.779 -18.388 1.00 71.56 517 THR A O 1
ATOM 4018 N N . GLY A 1 518 ? -5.483 -0.837 -17.162 1.00 69.06 518 GLY A N 1
ATOM 4019 C CA . GLY A 1 518 ? -4.405 -1.586 -17.817 1.00 69.06 518 GLY A CA 1
ATOM 4020 C C . GLY A 1 518 ? -4.461 -3.095 -17.519 1.00 69.06 518 GLY A C 1
ATOM 4021 O O . GLY A 1 518 ? -5.362 -3.580 -16.829 1.00 69.06 518 GLY A O 1
ATOM 4022 N N . THR A 1 519 ? -3.486 -3.842 -18.038 1.00 68.38 519 THR A N 1
ATOM 4023 C CA . THR A 1 519 ? -3.296 -5.271 -17.736 1.00 68.38 519 THR A CA 1
ATOM 4024 C C . THR A 1 519 ? -2.984 -5.473 -16.250 1.00 68.38 519 THR A C 1
ATOM 4026 O O . THR A 1 519 ? -2.093 -4.799 -15.745 1.00 68.38 519 THR A O 1
ATOM 4029 N N . GLU A 1 520 ? -3.696 -6.394 -15.588 1.00 73.88 520 GLU A N 1
ATOM 4030 C CA . GLU A 1 520 ? -3.531 -6.748 -14.160 1.00 73.88 520 GLU A CA 1
ATOM 4031 C C . GLU A 1 520 ? -3.676 -5.546 -13.197 1.00 73.88 520 GLU A C 1
ATOM 4033 O O . GLU A 1 520 ? -2.697 -5.083 -12.608 1.00 73.88 520 GLU A O 1
ATOM 4038 N N . PRO A 1 521 ? -4.894 -4.986 -13.037 1.00 83.75 521 PRO A N 1
ATOM 4039 C CA . PRO A 1 521 ? -5.110 -3.855 -12.140 1.00 83.75 521 PRO A CA 1
ATOM 4040 C C . PRO A 1 521 ? -4.826 -4.207 -10.678 1.00 83.75 521 PRO A C 1
ATOM 4042 O O . PRO A 1 521 ? -5.415 -5.128 -10.116 1.00 83.75 521 PRO A O 1
ATOM 4045 N N . SER A 1 522 ? -3.996 -3.390 -10.032 1.00 89.94 522 SER A N 1
ATOM 4046 C CA . SER A 1 522 ? -3.792 -3.434 -8.584 1.00 89.94 522 SER A CA 1
ATOM 4047 C C . SER A 1 522 ? -4.742 -2.446 -7.905 1.00 89.94 522 SER A C 1
ATOM 4049 O O . SER A 1 522 ? -4.547 -1.229 -7.971 1.00 89.94 522 SER A O 1
ATOM 4051 N N . PHE A 1 523 ? -5.807 -2.969 -7.294 1.00 93.38 523 PHE A N 1
ATOM 4052 C CA . PHE A 1 523 ? -6.783 -2.170 -6.552 1.00 93.38 523 PHE A CA 1
ATOM 4053 C C . PHE A 1 523 ? -6.241 -1.829 -5.170 1.00 93.38 523 PHE A C 1
ATOM 4055 O O . PHE A 1 523 ? -6.004 -2.723 -4.359 1.00 93.38 523 PHE A O 1
ATOM 4062 N N . THR A 1 524 ? -6.071 -0.539 -4.898 1.00 92.00 524 THR A N 1
ATOM 4063 C CA . THR A 1 524 ? -5.453 -0.050 -3.655 1.00 92.00 524 THR A CA 1
ATOM 4064 C C . THR A 1 524 ? -6.462 0.421 -2.621 1.00 92.00 524 THR A C 1
ATOM 4066 O O . THR A 1 524 ? -6.160 0.481 -1.435 1.00 92.00 524 THR A O 1
ATOM 4069 N N . GLY A 1 525 ? -7.694 0.697 -3.043 1.00 93.00 525 GLY A N 1
ATOM 4070 C CA . GLY A 1 525 ? -8.795 0.986 -2.139 1.00 93.00 525 GLY A CA 1
ATOM 4071 C C . GLY A 1 525 ? -10.123 1.019 -2.875 1.00 93.00 525 GLY A C 1
ATOM 4072 O O . GLY A 1 525 ? -10.203 1.442 -4.030 1.00 93.00 525 GLY A O 1
ATOM 4073 N N . ILE A 1 526 ? -11.171 0.565 -2.196 1.00 95.06 526 ILE A N 1
ATOM 4074 C CA . ILE A 1 526 ? -12.552 0.684 -2.648 1.00 95.06 526 ILE A CA 1
ATOM 4075 C C . ILE A 1 526 ? -13.338 1.276 -1.485 1.00 95.06 526 ILE A C 1
ATOM 4077 O O . ILE A 1 526 ? -13.196 0.825 -0.348 1.00 95.06 526 ILE A O 1
ATOM 4081 N N . ALA A 1 527 ? -14.143 2.293 -1.762 1.00 92.75 527 ALA A N 1
ATOM 4082 C CA . ALA A 1 527 ? -15.007 2.916 -0.772 1.00 92.75 527 ALA A CA 1
ATOM 4083 C C . ALA A 1 527 ? -16.356 3.266 -1.393 1.00 92.75 527 ALA A C 1
ATOM 4085 O O . ALA A 1 527 ? -16.426 3.673 -2.550 1.00 92.75 527 ALA A O 1
ATOM 4086 N N . VAL A 1 528 ? -17.421 3.143 -0.609 1.00 90.88 528 VAL A N 1
ATOM 4087 C CA . VAL A 1 528 ? -18.731 3.695 -0.951 1.00 90.88 528 VAL A CA 1
ATOM 4088 C C . VAL A 1 528 ? -18.980 4.863 -0.012 1.00 90.88 528 VAL A C 1
ATOM 4090 O O . VAL A 1 528 ? -18.895 4.708 1.206 1.00 90.88 528 VAL A O 1
ATOM 4093 N N . ASP A 1 529 ? -19.219 6.049 -0.566 1.00 87.62 529 ASP A N 1
ATOM 4094 C CA . ASP A 1 529 ? -19.540 7.216 0.251 1.00 87.62 529 ASP A CA 1
ATOM 4095 C C . ASP A 1 529 ? -21.006 7.200 0.715 1.00 87.62 529 ASP A C 1
ATOM 4097 O O . ASP A 1 529 ? -21.846 6.454 0.205 1.00 87.62 529 ASP A O 1
ATOM 4101 N N . ARG A 1 530 ? -21.351 8.068 1.676 1.00 82.44 530 ARG A N 1
ATOM 4102 C CA . ARG A 1 530 ? -22.726 8.188 2.207 1.00 82.44 530 ARG A CA 1
ATOM 4103 C C . ARG A 1 530 ? -23.782 8.503 1.153 1.00 82.44 530 ARG A C 1
ATOM 4105 O O . ARG A 1 530 ? -24.977 8.393 1.417 1.00 82.44 530 ARG A O 1
ATOM 4112 N N . ALA A 1 531 ? -23.361 8.971 -0.008 1.00 80.75 531 ALA A N 1
ATOM 4113 C CA . ALA A 1 531 ? -24.246 9.344 -1.080 1.00 80.75 531 ALA A CA 1
ATOM 4114 C C . ALA A 1 531 ? -24.432 8.226 -2.112 1.00 80.75 531 ALA A C 1
ATOM 4116 O O . ALA A 1 531 ? -25.120 8.450 -3.115 1.00 80.75 531 ALA A O 1
ATOM 4117 N N . GLY A 1 532 ? -23.846 7.054 -1.853 1.00 84.44 532 GLY A N 1
ATOM 4118 C CA . GLY A 1 532 ? -23.918 5.868 -2.690 1.00 84.44 532 GLY A CA 1
ATOM 4119 C C . GLY A 1 532 ? -22.957 5.892 -3.874 1.00 84.44 532 GLY A C 1
ATOM 4120 O O . GLY A 1 532 ? -23.112 5.054 -4.759 1.00 84.44 532 GLY A O 1
ATOM 4121 N N . VAL A 1 533 ? -21.992 6.818 -3.917 1.00 87.38 533 VAL A N 1
ATOM 4122 C CA . VAL A 1 533 ? -20.974 6.841 -4.974 1.00 87.38 533 VAL A CA 1
ATOM 4123 C C . VAL A 1 533 ? -19.890 5.833 -4.621 1.00 87.38 533 VAL A C 1
ATOM 4125 O O . VAL A 1 533 ? -19.365 5.822 -3.507 1.00 87.38 533 VAL A O 1
ATOM 4128 N N . LEU A 1 534 ? -19.548 4.990 -5.586 1.00 91.31 534 LEU A N 1
ATOM 4129 C CA . LEU A 1 534 ? -18.448 4.044 -5.498 1.00 91.31 534 LEU A CA 1
ATOM 4130 C C . LEU A 1 534 ? -17.154 4.714 -5.961 1.00 91.31 534 LEU A C 1
ATOM 4132 O O . LEU A 1 534 ? -17.096 5.244 -7.068 1.00 91.31 534 LEU A O 1
ATOM 4136 N N . TRP A 1 535 ? -16.119 4.630 -5.137 1.00 93.38 535 TRP A N 1
ATOM 4137 C CA . TRP A 1 535 ? -14.771 5.125 -5.386 1.00 93.38 535 TRP A CA 1
ATOM 4138 C C . TRP A 1 535 ? -13.814 3.941 -5.485 1.00 93.38 535 TRP A C 1
ATOM 4140 O O . TRP A 1 535 ? -13.757 3.110 -4.579 1.00 93.38 535 TRP A O 1
ATOM 4150 N N . VAL A 1 536 ? -13.055 3.868 -6.575 1.00 94.38 536 VAL A N 1
ATOM 4151 C CA . VAL A 1 536 ? -12.121 2.776 -6.865 1.00 94.38 536 VAL A CA 1
ATOM 4152 C C . VAL A 1 536 ? -10.752 3.360 -7.185 1.00 94.38 536 VAL A C 1
ATOM 4154 O O . VAL A 1 536 ? -10.572 4.034 -8.200 1.00 94.38 536 VAL A O 1
ATOM 4157 N N . GLY A 1 537 ? -9.782 3.098 -6.314 1.00 93.50 537 GLY A N 1
ATOM 4158 C CA . GLY A 1 537 ? -8.376 3.421 -6.527 1.00 93.50 537 GLY A CA 1
ATOM 4159 C C . GLY A 1 537 ? -7.655 2.279 -7.226 1.00 93.50 537 GLY A C 1
ATOM 4160 O O . GLY A 1 537 ? -7.727 1.131 -6.782 1.00 93.50 537 GLY A O 1
ATOM 4161 N N . VAL A 1 538 ? -6.948 2.596 -8.309 1.00 92.38 538 VAL A N 1
ATOM 4162 C CA . VAL A 1 538 ? -6.151 1.630 -9.069 1.00 92.38 538 VAL A CA 1
ATOM 4163 C C . VAL A 1 538 ? -4.738 2.179 -9.231 1.00 92.38 538 VAL A C 1
ATOM 4165 O O . VAL A 1 538 ? -4.537 3.240 -9.831 1.00 92.38 538 VAL A O 1
ATOM 4168 N N . TYR A 1 539 ? -3.753 1.450 -8.708 1.00 90.31 539 TYR A N 1
ATOM 4169 C CA . TYR A 1 539 ? -2.349 1.846 -8.778 1.00 90.31 539 TYR A CA 1
ATOM 4170 C C . TYR A 1 539 ? -1.889 2.012 -10.233 1.00 90.31 539 TYR A C 1
ATOM 4172 O O . TYR A 1 539 ? -2.156 1.159 -11.082 1.00 90.31 539 TYR A O 1
ATOM 4180 N N . GLY A 1 540 ? -1.215 3.125 -10.529 1.00 87.38 540 GLY A N 1
ATOM 4181 C CA . GLY A 1 540 ? -0.725 3.477 -11.865 1.00 87.38 540 GLY A CA 1
ATOM 4182 C C . GLY A 1 540 ? -1.816 3.877 -12.866 1.00 87.38 540 GLY A C 1
ATOM 4183 O O . GLY A 1 540 ? -1.503 4.258 -13.994 1.00 87.38 540 GLY A O 1
ATOM 4184 N N . SER A 1 541 ? -3.095 3.816 -12.484 1.00 86.31 541 SER A N 1
ATOM 4185 C CA . SER A 1 541 ? -4.220 4.116 -13.371 1.00 86.31 541 SER A CA 1
ATOM 4186 C C . SER A 1 541 ? -5.027 5.329 -12.911 1.00 86.31 541 SER A C 1
ATOM 4188 O O . SER A 1 541 ? -5.487 6.085 -13.767 1.00 86.31 541 SER A O 1
ATOM 4190 N N . GLY A 1 542 ? -5.129 5.575 -11.603 1.00 89.19 542 GLY A N 1
ATOM 4191 C CA . GLY A 1 542 ? -5.856 6.705 -11.020 1.00 89.19 542 GLY A CA 1
ATOM 4192 C C . GLY A 1 542 ? -7.105 6.274 -10.254 1.00 89.19 542 GLY A C 1
ATOM 4193 O O . GLY A 1 542 ? -7.238 5.118 -9.845 1.00 89.19 542 GLY A O 1
ATOM 4194 N N . VAL A 1 543 ? -8.021 7.222 -10.041 1.00 91.44 543 VAL A N 1
ATOM 4195 C CA . VAL A 1 543 ? -9.297 6.975 -9.355 1.00 91.44 543 VAL A CA 1
ATOM 4196 C C . VAL A 1 543 ? -10.444 6.945 -10.347 1.00 91.44 543 VAL A C 1
ATOM 4198 O O . VAL A 1 543 ? -10.576 7.832 -11.190 1.00 91.44 543 VAL A O 1
ATOM 4201 N N . TYR A 1 544 ? -11.301 5.945 -10.187 1.00 90.44 544 TYR A N 1
ATOM 4202 C CA . TYR A 1 544 ? -12.550 5.789 -10.911 1.00 90.44 544 TYR A CA 1
ATOM 4203 C C . TYR A 1 544 ? -13.719 5.935 -9.944 1.00 90.44 544 TYR A C 1
ATOM 4205 O O . TYR A 1 544 ? -13.725 5.333 -8.872 1.00 90.44 544 TYR A O 1
ATOM 4213 N N . VAL A 1 545 ? -14.716 6.721 -10.331 1.00 89.69 545 VAL A N 1
ATOM 4214 C CA . VAL A 1 545 ? -15.940 6.929 -9.561 1.00 89.69 545 VAL A CA 1
ATOM 4215 C C . VAL A 1 545 ? -17.161 6.498 -10.362 1.00 89.69 545 VAL A C 1
ATOM 4217 O O . VAL A 1 545 ? -17.225 6.721 -11.574 1.00 89.69 545 VAL A O 1
ATOM 4220 N N . ARG A 1 546 ? -18.136 5.892 -9.684 1.00 86.88 546 ARG A N 1
ATOM 4221 C CA . ARG A 1 546 ? -19.434 5.503 -10.248 1.00 86.88 546 ARG A CA 1
ATOM 4222 C C . ARG A 1 546 ? -20.563 6.017 -9.346 1.00 86.88 546 ARG A C 1
ATOM 4224 O O . ARG A 1 546 ? -20.525 5.740 -8.150 1.00 86.88 546 ARG A O 1
ATOM 4231 N N . PRO A 1 547 ? -21.576 6.729 -9.878 1.00 80.19 547 PRO A N 1
ATOM 4232 C CA . PRO A 1 547 ? -22.635 7.343 -9.066 1.00 80.19 547 PRO A CA 1
ATOM 4233 C C . PRO A 1 547 ? -23.549 6.348 -8.342 1.00 80.19 547 PRO A C 1
ATOM 4235 O O . PRO A 1 547 ?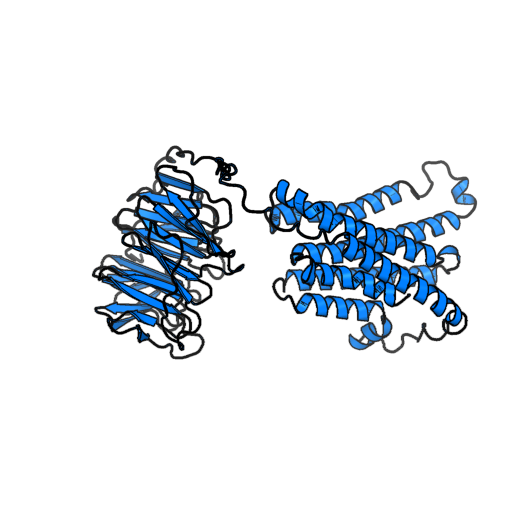 -24.108 6.695 -7.307 1.00 80.19 547 PRO A O 1
ATOM 4238 N N . GLU A 1 548 ? -23.706 5.138 -8.879 1.00 77.88 548 GLU A N 1
ATOM 4239 C CA . GLU A 1 548 ? -24.498 4.071 -8.268 1.00 77.88 548 GLU A CA 1
ATOM 4240 C C . GLU A 1 548 ? -23.582 2.935 -7.809 1.00 77.88 548 GLU A C 1
ATOM 4242 O O . GLU A 1 548 ? -23.058 2.173 -8.622 1.00 77.88 548 GLU A O 1
ATOM 4247 N N . ALA A 1 549 ? -23.405 2.801 -6.495 1.00 72.06 549 ALA A N 1
ATOM 4248 C CA . ALA A 1 549 ? -22.727 1.656 -5.895 1.00 72.06 549 ALA A CA 1
ATOM 4249 C C . ALA A 1 549 ? -23.554 0.358 -5.967 1.00 72.06 549 ALA A C 1
ATOM 4251 O O . ALA A 1 549 ? -23.047 -0.706 -5.625 1.00 72.06 549 ALA A O 1
ATOM 4252 N N . SER A 1 550 ? -24.811 0.402 -6.410 1.00 69.00 550 SER A N 1
ATOM 4253 C CA . SER A 1 550 ? -25.558 -0.800 -6.774 1.00 69.00 550 SER A CA 1
ATOM 4254 C C . SER A 1 550 ? -25.128 -1.265 -8.168 1.00 69.00 550 SER A C 1
ATOM 4256 O O . SER A 1 550 ? -25.068 -0.484 -9.119 1.00 69.00 550 SER A O 1
ATOM 4258 N N . ALA A 1 551 ? -24.838 -2.557 -8.332 1.00 59.38 551 ALA A N 1
ATOM 4259 C CA . ALA A 1 551 ? -24.676 -3.113 -9.668 1.00 59.38 551 ALA A CA 1
ATOM 4260 C C . ALA A 1 551 ? -26.056 -3.261 -10.325 1.00 59.38 551 ALA A C 1
ATOM 4262 O O . ALA A 1 551 ? -26.664 -4.327 -10.292 1.00 59.38 551 ALA A O 1
ATOM 4263 N N . ARG A 1 552 ? -26.574 -2.187 -10.926 1.00 55.03 552 ARG A N 1
ATOM 4264 C CA . ARG A 1 552 ? -27.421 -2.357 -12.109 1.00 55.03 552 ARG A CA 1
ATOM 4265 C C . ARG A 1 552 ? -26.484 -2.765 -13.240 1.00 55.03 552 ARG A C 1
ATOM 4267 O O . ARG A 1 552 ? -25.601 -1.996 -13.629 1.00 55.03 552 ARG A O 1
ATOM 4274 N N . LEU A 1 553 ? -26.557 -4.043 -13.592 1.00 49.00 553 LEU A N 1
ATOM 4275 C CA . LEU A 1 553 ? -26.000 -4.594 -14.816 1.00 49.00 553 LEU A CA 1
ATOM 4276 C C . LEU A 1 553 ? -27.130 -4.490 -15.840 1.00 49.00 553 LEU A C 1
ATOM 4278 O O . LEU A 1 553 ? -28.010 -5.348 -15.841 1.00 49.00 553 LEU A O 1
ATOM 4282 N N . ASP A 1 554 ? -27.160 -3.400 -16.602 1.00 40.22 554 ASP A N 1
ATOM 4283 C CA . ASP A 1 554 ? -28.048 -3.299 -17.765 1.00 40.22 554 ASP A CA 1
ATOM 4284 C C . ASP A 1 554 ? -27.454 -4.064 -18.955 1.00 40.22 554 ASP A C 1
ATOM 4286 O O . ASP A 1 554 ? -26.209 -4.001 -19.136 1.00 40.22 554 ASP A O 1
#

pLDDT: mean 70.5, std 18.37, range [28.83, 96.75]

Foldseek 3Di:
DPLLLLVVLLCLLLCCVPPVVHALVLSLLSLLLLLLLLLLLLVLLLLVLVVVVDDPVLVPDPPVPRDPRPPVSVVVSVCSNCVSVVVVVCCCVPPVVDDPVVCVVCVCVRVPSSVVSNVSSNVVSVPPPSNPDDPVVSVVVSVVSVVLSVLSVVLSVVCVVVRPDSVSSVVSSVVSSCCVVPVPVVCVVVPHDPPDDPPPPVVPDPCPVVVVVVVVVSVVVVVVVVVVVVVPPPPPPDPPPDDDDPPDDDDDPFDPDWDQDPFDPQDDDPPDLKDFLPVDAQAWQEWDADQQFIWTDHQFWIFTGGDPGPTGRTIDGDPGTQHAEWEDDNFWIWTWDQQRWIWIDGRVGPTIDTQQGDPDGSHTFLYWYDDDQKIWTQTPLFIWIDGPPDNDIDTACQDPQQGGWREWDCFPVRWIWIWFQQGIWIQDPVHIDGQDGDPDRQWTWQYWDQAPPGWIWTFTQAAIFIDDPSHTPDGPNGNFRFNEKYAAPPGKIWTATQPQGIWIDDDHDIDRDDDPDPPRWRWNYWYQHPQQKIWTRTGSGHIMIGNHSDPPPD

Radius of gyration: 31.34 Å; chains: 1; bounding box: 90×53×78 Å

Secondary structure (DSSP, 8-state):
--HHHHHHHHHHHHHHHHHS---HHHHHHHHHHHHHHHHHHHHHHHHHHHHHS--HHHHTS-GGGS---SHHHHHHHHHHHHHHHHHHHHHHHHTS---HHHHHHHHHHHHHHHHHHHHHHHHHHHHT-GGGS-HHHHHHHHHHHHHHHHHHHHHHHHHHHSTT-TTHHHHHHHHHHHHHH-HHHHHHHTT--TT---TTSTT-SSSTTHHHHHHHHHHHHHHHHHHHHHHS-PPPPPPPP-----S-PPPP--------PPPPP-PPPPSSS-EEETTS-SBEEEEEEETTEEEEEESSEEEEEETT-SS-SEEEE-SS---SEEEE-SSEEEEE-TTS-EEEEETT-PPPB--------S--EEEEEEETTEEEEEETTEEEEEETT-SS-EEE---TT---EEEEEE-TTS-EEEEETTEEEEEETTEEEEEE--SSTT--EEEEEE-GGG-EEEEETTEEEEEETTEEEEEESTT--EEEEEEEGGGEEEEEETTTEEEEEETTEEEEPP---SSS--EEEEEE-TTS-EEEEEBTTEEEEES--S----